Protein AF-A0A7F8QA27-F1 (afdb_monomer_lite)

Organism: Leptonychotes weddellii (NCBI:txid9713)

InterPro domains:
  IPR001156 Transferrin-like domain [PF00405] (1-308)
  IPR001156 Transferrin-like domain [PF00405] (310-499)
  IPR001156 Transferrin-like domain [PR00422] (11-29)
  IPR001156 Transferrin-like domain [PR00422] (29-43)
  IPR001156 Transferrin-like domain [PR00422] (65-77)
  IPR001156 Transferrin-like domain [PR00422] (84-107)
  IPR001156 Transferrin-like domain [PR00422] (120-136)
  IPR001156 Transferrin-like domain [PR00422] (164-185)
  IPR001156 Transferrin-like domain [PR00422] (202-216)
  IPR001156 Transferrin-like domain [PR00422] (218-236)
  IPR001156 Transferrin-like domain [PR00422] (271-289)
  IPR001156 Transferrin-like domain [PR00422] (292-308)
  IPR001156 Transferrin-like domain [PS51408] (1-308)
  IPR001156 Transferrin-like domain [PS51408] (309-499)
  IPR001156 Transferrin-like domain [SM00094] (1-309)
  IPR001156 Transferrin-like domain [SM00094] (310-503)
  IPR018195 Transferrin family, iron binding site [PS00205] (67-76)
  IPR018195 Transferrin family, iron binding site [PS00206] (351-367)
  IPR018195 Transferrin family, iron binding site [PS00207] (201-231)
  IPR018195 Transferrin family, iron binding site [PS00207] (393-423)

Foldseek 3Di:
DPPPPAFDDDDDDDDDPVVVLVCQQVVNDQKAWFFLLVLVVCCDPPRNWFFWKAFWFDDPVDTDQWWFKFKKFFPPDDFFLQRQFQFEAAFQADPDQQRHLLSLLLCLVVLPDPAPPDASLVSVLNRYNAYQHAPDDCVVRVRNQVLWDADDPCRSHQDVSTCLHHQLSSVVSNVVVSGRMGTHTLCNLVVNDVDPVSQQRMWTRALVRDIHRSVCSVVGGSFIGGGIGMIHHLPPSCSVSVVRRQVVCCCQADDPRDPVHHPLDDPPPDAQVRHHVRTRGMDTDDSPAGSDNRGDDSSVSSNCSNVDPPPDVADQAAPDDCPDSNQVLWQFAPVSPPRSHQAVRTCLHDQLNQVLCCLVVSDVDGDHDLVSLVCQEPCNAVDPSRRHHHQVVDWAQAPVRDIHRSVVCVVGDPDDFFDDDDDDDPVCPVVVVVVQVVVCCQADPVHPCPPPHHHPLDDRSRQPVHHVPDRGHDDQVPQPDPCSRGDPVRVVVVVSVCSVPPDPVRVVVVVVVD

pLDDT: mean 86.42, std 12.32, range [32.66, 98.75]

Structure (mmCIF, N/CA/C/O backbone):
data_AF-A0A7F8QA27-F1
#
_entry.id   AF-A0A7F8QA27-F1
#
loop_
_atom_site.group_PDB
_atom_site.id
_atom_site.type_symbol
_atom_site.label_atom_id
_atom_site.label_alt_id
_atom_site.label_comp_id
_atom_site.label_asym_id
_atom_site.label_entity_id
_atom_site.label_seq_id
_atom_site.pdbx_PDB_ins_code
_atom_site.Cartn_x
_atom_site.Cartn_y
_atom_site.Cartn_z
_atom_site.occupancy
_atom_site.B_iso_or_equiv
_atom_site.auth_seq_id
_atom_site.auth_comp_id
_atom_site.auth_asym_id
_atom_site.auth_atom_id
_atom_site.pdbx_PDB_model_num
ATOM 1 N N . MET A 1 1 ? 9.065 39.634 29.790 1.00 43.47 1 MET A N 1
ATOM 2 C CA . MET A 1 1 ? 9.239 38.214 29.409 1.00 43.47 1 MET A CA 1
ATOM 3 C C . MET A 1 1 ? 10.729 37.890 29.413 1.00 43.47 1 MET A C 1
ATOM 5 O O . MET A 1 1 ? 11.454 38.451 28.602 1.00 43.47 1 MET A O 1
ATOM 9 N N . LYS A 1 2 ? 11.221 37.076 30.361 1.00 37.22 2 LYS A N 1
ATOM 10 C CA . LYS A 1 2 ? 12.616 36.594 30.328 1.00 37.22 2 LYS A CA 1
ATOM 11 C C . LYS A 1 2 ? 12.829 35.868 28.994 1.00 37.22 2 LYS A C 1
ATOM 13 O O . LYS A 1 2 ? 12.022 35.000 28.671 1.00 37.22 2 LYS A O 1
ATOM 18 N N . LYS A 1 3 ? 13.870 36.229 28.229 1.00 44.91 3 LYS A N 1
ATOM 19 C CA . LYS A 1 3 ? 14.290 35.482 27.032 1.00 44.91 3 LYS A CA 1
ATOM 20 C C . LYS A 1 3 ? 14.506 34.032 27.455 1.00 44.91 3 LYS A C 1
ATOM 22 O O . LYS A 1 3 ? 15.451 33.722 28.174 1.00 44.91 3 LYS A O 1
ATOM 27 N N . VAL A 1 4 ? 13.583 33.163 27.072 1.00 52.53 4 VAL A N 1
ATOM 28 C CA . VAL A 1 4 ? 13.706 31.729 27.296 1.00 52.53 4 VAL A CA 1
ATOM 29 C C . VAL A 1 4 ? 14.800 31.272 26.332 1.00 52.53 4 VAL A C 1
ATOM 31 O O . VAL A 1 4 ? 14.586 31.308 25.129 1.00 52.53 4 VAL A O 1
ATOM 34 N N . GLY A 1 5 ? 15.997 30.955 26.835 1.00 55.06 5 GLY A N 1
ATOM 35 C CA . GLY A 1 5 ? 17.163 30.581 26.021 1.00 55.06 5 GLY A CA 1
ATOM 36 C C . GLY A 1 5 ? 16.943 29.289 25.227 1.00 55.06 5 GLY A C 1
ATOM 37 O O . GLY A 1 5 ? 17.322 28.205 25.669 1.00 55.06 5 GLY A O 1
ATOM 38 N N . GLY A 1 6 ? 16.304 29.397 24.066 1.00 62.50 6 GLY A N 1
ATOM 39 C CA . GLY A 1 6 ? 16.023 28.300 23.150 1.00 62.50 6 GLY A CA 1
ATOM 40 C C . GLY A 1 6 ? 15.909 28.784 21.701 1.00 62.50 6 GLY A C 1
ATOM 41 O O . GLY A 1 6 ? 15.892 29.996 21.468 1.00 62.50 6 GLY A O 1
ATOM 42 N N . PRO A 1 7 ? 15.855 27.850 20.736 1.00 74.69 7 PRO A N 1
ATOM 43 C CA . PRO A 1 7 ? 15.685 28.174 19.322 1.00 74.69 7 PRO A CA 1
ATOM 44 C C . PRO A 1 7 ? 14.423 29.020 19.093 1.00 74.69 7 PRO A C 1
ATOM 46 O O . PRO A 1 7 ? 13.381 28.757 19.697 1.00 74.69 7 PRO A O 1
ATOM 49 N N . SER A 1 8 ? 14.501 30.049 18.246 1.00 85.31 8 SER A N 1
ATOM 50 C CA . SER A 1 8 ? 13.339 30.876 17.900 1.00 85.31 8 SER A CA 1
ATOM 51 C C . SER A 1 8 ? 12.485 30.204 16.827 1.00 85.31 8 SER A C 1
ATOM 53 O O . SER A 1 8 ? 13.011 29.670 15.854 1.00 85.31 8 SER A O 1
ATOM 55 N N . VAL A 1 9 ? 11.162 30.288 16.973 1.00 91.31 9 VAL A N 1
ATOM 56 C CA . VAL A 1 9 ? 10.191 29.825 15.973 1.00 91.31 9 VAL A CA 1
ATOM 57 C C . VAL A 1 9 ? 9.548 31.024 15.277 1.00 91.31 9 VAL A C 1
ATOM 59 O O . VAL A 1 9 ? 9.282 32.046 15.908 1.00 91.31 9 VAL A O 1
ATOM 62 N N . SER A 1 10 ? 9.304 30.905 13.973 1.00 94.50 10 SER A N 1
ATOM 63 C CA . SER A 1 10 ? 8.535 31.878 13.192 1.00 94.50 10 SER A CA 1
ATOM 64 C C . SER A 1 10 ? 7.441 31.153 12.413 1.00 94.50 10 SER A C 1
ATOM 66 O O . SER A 1 10 ? 7.652 30.035 11.942 1.00 94.50 10 SER A O 1
ATOM 68 N N . CYS A 1 11 ? 6.265 31.767 12.300 1.00 94.50 11 CYS A N 1
ATOM 69 C CA . CYS A 1 11 ? 5.093 31.128 11.707 1.00 94.50 11 CYS A CA 1
ATOM 70 C C . CYS A 1 11 ? 4.885 31.611 10.270 1.00 94.50 11 CYS A C 1
ATOM 72 O O . CYS A 1 11 ? 4.771 32.810 10.023 1.00 94.50 11 CYS A O 1
ATOM 74 N N . THR A 1 12 ? 4.771 30.675 9.328 1.00 94.75 12 THR A N 1
ATOM 75 C CA . THR A 1 12 ? 4.429 30.966 7.929 1.00 94.75 12 THR A CA 1
ATOM 76 C C . THR A 1 12 ? 3.037 30.429 7.624 1.00 94.75 12 THR A C 1
ATOM 78 O O . THR A 1 12 ? 2.815 29.223 7.667 1.00 94.75 12 THR A O 1
ATOM 81 N N . LYS A 1 13 ? 2.088 31.313 7.298 1.00 91.56 13 LYS A N 1
ATOM 82 C CA . LYS A 1 13 ? 0.698 30.922 7.019 1.00 91.56 13 LYS A CA 1
ATOM 83 C C . LYS A 1 13 ? 0.541 30.356 5.604 1.00 91.56 13 LYS A C 1
ATOM 85 O O . LYS A 1 13 ? 1.040 30.936 4.636 1.00 91.56 13 LYS A O 1
ATOM 90 N N . ARG A 1 14 ? -0.198 29.256 5.480 1.00 88.56 14 ARG A N 1
ATOM 91 C CA . ARG A 1 14 ? -0.693 28.667 4.223 1.00 88.56 14 ARG A CA 1
ATOM 92 C C . ARG A 1 14 ? -2.145 28.233 4.405 1.00 88.56 14 ARG A C 1
ATOM 94 O O . ARG A 1 14 ? -2.648 28.259 5.524 1.00 88.56 14 ARG A O 1
ATOM 101 N N . SER A 1 15 ? -2.813 27.891 3.305 1.00 76.38 15 SER A N 1
ATOM 102 C CA . SER A 1 15 ? -4.233 27.500 3.318 1.00 76.38 15 SER A CA 1
ATOM 103 C C . SER A 1 15 ? -4.471 25.988 3.264 1.00 76.38 15 SER A C 1
ATOM 105 O O . SER A 1 15 ? -5.603 25.556 3.436 1.00 76.38 15 SER A O 1
ATOM 107 N N . SER A 1 16 ? -3.422 25.180 3.068 1.00 66.12 16 SER A N 1
ATOM 108 C CA . SER A 1 16 ? -3.507 23.718 3.124 1.00 66.12 16 SER A CA 1
ATOM 109 C C . SER A 1 16 ? -2.169 23.069 3.477 1.00 66.12 16 SER A C 1
ATOM 111 O O . SER A 1 16 ? -1.104 23.678 3.312 1.00 66.12 16 SER A O 1
ATOM 113 N N . CYS A 1 17 ? -2.217 21.805 3.903 1.00 75.25 17 CYS A N 1
ATOM 114 C CA . CYS A 1 17 ? -1.025 20.997 4.154 1.00 75.25 17 CYS A CA 1
ATOM 115 C C . CYS A 1 17 ? -0.169 20.824 2.890 1.00 75.25 17 CYS A C 1
ATOM 117 O O . CYS A 1 17 ? 1.051 20.940 2.968 1.00 75.25 17 CYS A O 1
ATOM 119 N N . GLN A 1 18 ? -0.782 20.667 1.711 1.00 80.12 18 GLN A N 1
ATOM 120 C CA . GLN A 1 18 ? -0.058 20.601 0.436 1.00 80.12 18 GLN A CA 1
ATOM 121 C C . GLN A 1 18 ? 0.716 21.894 0.161 1.00 80.12 18 GLN A C 1
ATOM 123 O O . GLN A 1 18 ? 1.878 21.860 -0.238 1.00 80.12 18 GLN A O 1
ATOM 128 N N . GLN A 1 19 ? 0.124 23.059 0.438 1.00 78.06 19 GLN A N 1
ATOM 129 C CA . GLN A 1 19 ? 0.842 24.328 0.311 1.00 78.06 19 GLN A CA 1
ATOM 130 C C . GLN A 1 19 ? 1.978 24.466 1.334 1.00 78.06 19 GLN A C 1
ATOM 132 O O . GLN A 1 19 ? 2.984 25.111 1.027 1.00 78.06 19 GLN A O 1
ATOM 137 N N . CYS A 1 20 ? 1.852 23.873 2.526 1.00 83.69 20 CYS A N 1
ATOM 138 C CA . CYS A 1 20 ? 2.959 23.769 3.480 1.00 83.69 20 CYS A CA 1
ATOM 139 C C . CYS A 1 20 ? 4.084 22.877 2.938 1.00 83.69 20 CYS A C 1
ATOM 141 O O . CYS A 1 20 ? 5.234 23.309 2.960 1.00 83.69 20 CYS A O 1
ATOM 143 N N . ILE A 1 21 ? 3.767 21.704 2.377 1.00 88.25 21 ILE A N 1
ATOM 144 C CA . ILE A 1 21 ? 4.738 20.809 1.718 1.00 88.25 21 ILE A CA 1
ATOM 145 C C . ILE A 1 21 ? 5.499 21.570 0.622 1.00 88.25 21 ILE A C 1
ATOM 147 O O . ILE A 1 21 ? 6.731 21.614 0.632 1.00 88.25 21 ILE A O 1
ATOM 151 N N . GLN A 1 22 ? 4.780 22.271 -0.263 1.00 90.06 22 GLN A N 1
ATOM 152 C CA . GLN A 1 22 ? 5.397 23.081 -1.319 1.00 90.06 22 GLN A CA 1
ATOM 153 C C . GLN A 1 22 ? 6.238 24.238 -0.763 1.00 90.06 22 GLN A C 1
ATOM 155 O O . GLN A 1 22 ? 7.304 24.548 -1.295 1.00 90.06 22 GLN A O 1
ATOM 160 N N . ALA A 1 23 ? 5.798 24.883 0.322 1.00 93.81 23 ALA A N 1
ATOM 161 C CA . ALA A 1 23 ? 6.566 25.943 0.967 1.00 93.81 23 ALA A CA 1
ATOM 162 C C . ALA A 1 23 ? 7.872 25.416 1.575 1.00 93.81 23 ALA A C 1
ATOM 164 O O . ALA A 1 23 ? 8.899 26.082 1.450 1.00 93.81 23 ALA A O 1
ATOM 165 N N . ILE A 1 24 ? 7.849 24.232 2.191 1.00 97.12 24 ILE A N 1
ATOM 166 C CA . ILE A 1 24 ? 9.043 23.585 2.741 1.00 97.12 24 ILE A CA 1
ATOM 167 C C . ILE A 1 24 ? 9.999 23.220 1.612 1.00 97.12 24 ILE A C 1
ATOM 169 O O . ILE A 1 24 ? 11.169 23.596 1.665 1.00 97.12 24 ILE A O 1
ATOM 173 N N . LYS A 1 25 ? 9.507 22.582 0.548 1.00 94.56 25 LYS A N 1
ATOM 174 C CA . LYS A 1 25 ? 10.305 22.292 -0.647 1.00 94.56 25 LYS A CA 1
ATOM 175 C C . LYS A 1 25 ? 10.963 23.557 -1.217 1.00 94.56 25 LYS A C 1
ATOM 177 O O . LYS A 1 25 ? 12.159 23.565 -1.485 1.00 94.56 25 LYS A O 1
ATOM 182 N N . ALA A 1 26 ? 10.204 24.646 -1.346 1.00 95.31 26 ALA A N 1
ATOM 183 C CA . ALA A 1 26 ? 10.673 25.923 -1.888 1.00 95.31 26 ALA A CA 1
ATOM 184 C C . ALA A 1 26 ? 11.514 26.764 -0.905 1.00 95.31 26 ALA A C 1
ATOM 186 O O . ALA A 1 26 ? 11.759 27.940 -1.171 1.00 95.31 26 ALA A O 1
ATOM 187 N N . ASN A 1 27 ? 11.923 26.198 0.237 1.00 96.00 27 ASN A N 1
ATOM 188 C CA . ASN A 1 27 ? 12.710 26.873 1.274 1.00 96.00 27 ASN A CA 1
ATOM 189 C C . ASN A 1 27 ? 12.040 28.142 1.855 1.00 96.00 27 ASN A C 1
ATOM 191 O O . ASN A 1 27 ? 12.705 29.075 2.297 1.00 96.00 27 ASN A O 1
ATOM 195 N N . LYS A 1 28 ? 10.699 28.183 1.841 1.00 97.00 28 LYS A N 1
ATOM 196 C CA . LYS A 1 28 ? 9.851 29.257 2.399 1.00 97.00 28 LYS A CA 1
ATOM 197 C C . LYS A 1 28 ? 9.257 28.911 3.771 1.00 97.00 28 LYS A C 1
ATOM 199 O O . LYS A 1 28 ? 8.588 29.746 4.367 1.00 97.00 28 LYS A O 1
ATOM 204 N N . ALA A 1 29 ? 9.436 27.676 4.226 1.00 97.19 29 ALA A N 1
ATOM 205 C CA . ALA A 1 29 ? 9.087 27.163 5.548 1.00 97.19 29 ALA A CA 1
ATOM 206 C C . ALA A 1 29 ? 10.066 26.029 5.894 1.00 97.19 29 ALA A C 1
ATOM 208 O O . ALA A 1 29 ? 10.750 25.537 4.999 1.00 97.19 29 ALA A O 1
ATOM 209 N N . ASP A 1 30 ? 10.155 25.608 7.155 1.00 97.44 30 ASP A N 1
ATOM 210 C CA . ASP A 1 30 ? 11.132 24.588 7.574 1.00 97.44 30 ASP A CA 1
ATOM 211 C C . ASP A 1 30 ? 10.499 23.233 7.908 1.00 97.44 30 ASP A C 1
ATOM 213 O O . ASP A 1 30 ? 11.064 22.203 7.546 1.00 97.44 30 ASP A O 1
ATOM 217 N N . ALA A 1 31 ? 9.328 23.226 8.548 1.00 97.56 31 ALA A N 1
ATOM 218 C CA . ALA A 1 31 ? 8.676 22.005 9.002 1.00 97.56 31 ALA A CA 1
ATOM 219 C C . ALA A 1 31 ? 7.151 22.138 9.062 1.00 97.56 31 ALA A C 1
ATOM 221 O O . ALA A 1 31 ? 6.623 23.243 9.209 1.00 97.56 31 ALA A O 1
ATOM 222 N N . VAL A 1 32 ? 6.454 21.005 8.972 1.00 96.50 32 VAL A N 1
ATOM 223 C CA . VAL A 1 32 ? 5.007 20.882 9.205 1.00 96.50 32 VAL A CA 1
ATOM 224 C C . VAL A 1 32 ? 4.690 19.473 9.705 1.00 96.50 32 VAL A C 1
ATOM 226 O O . VAL A 1 32 ? 5.343 18.518 9.287 1.00 96.50 32 VAL A O 1
ATOM 229 N N . THR A 1 33 ? 3.712 19.341 10.599 1.00 93.81 33 THR A N 1
ATOM 230 C CA . THR A 1 33 ? 3.183 18.043 11.041 1.00 93.81 33 THR A CA 1
ATOM 231 C C . THR A 1 33 ? 2.159 17.538 10.032 1.00 93.81 33 THR A C 1
ATOM 233 O O . THR A 1 33 ? 1.248 18.277 9.664 1.00 93.81 33 THR A O 1
ATOM 236 N N . LEU A 1 34 ? 2.304 16.294 9.582 1.00 85.56 34 LEU A N 1
ATOM 237 C CA . LEU A 1 34 ? 1.450 15.658 8.581 1.00 85.56 34 LEU A CA 1
ATOM 238 C C . LEU A 1 34 ? 0.927 14.311 9.086 1.00 85.56 34 LEU A C 1
ATOM 240 O O . LEU A 1 34 ? 1.606 13.614 9.844 1.00 85.56 34 LEU A O 1
ATOM 244 N N . ASP A 1 35 ? -0.268 13.942 8.632 1.00 82.00 35 ASP A N 1
ATOM 245 C CA . ASP A 1 35 ? -0.779 12.576 8.745 1.00 82.00 35 ASP A CA 1
ATOM 246 C C . ASP A 1 35 ? -0.072 11.628 7.758 1.00 82.00 35 ASP A C 1
ATOM 248 O O . ASP A 1 35 ? 0.703 12.057 6.903 1.00 82.00 35 ASP A O 1
ATOM 252 N N . GLY A 1 36 ? -0.318 10.319 7.877 1.00 79.50 36 GLY A N 1
ATOM 253 C CA . GLY A 1 36 ? 0.373 9.316 7.062 1.00 79.50 36 GLY A CA 1
ATOM 254 C C . GLY A 1 36 ? 0.185 9.502 5.550 1.00 79.50 36 GLY A C 1
ATOM 255 O O . GLY A 1 36 ? 1.123 9.300 4.778 1.00 79.50 36 GLY A O 1
ATOM 256 N N . ASP A 1 37 ? -0.995 9.938 5.114 1.00 75.75 37 ASP A N 1
ATOM 257 C CA . ASP A 1 37 ? -1.316 10.109 3.693 1.00 75.75 37 ASP A CA 1
ATOM 258 C C . ASP A 1 37 ? -0.532 11.282 3.092 1.00 75.75 37 ASP A C 1
ATOM 260 O O . ASP A 1 37 ? -0.028 11.197 1.968 1.00 75.75 37 ASP A O 1
ATOM 264 N N . LEU A 1 38 ? -0.395 12.369 3.853 1.00 79.75 38 LEU A N 1
ATOM 265 C CA . LEU A 1 38 ? 0.376 13.542 3.461 1.00 79.75 38 LEU A CA 1
ATOM 266 C C . LEU A 1 38 ? 1.882 13.342 3.659 1.00 79.75 38 LEU A C 1
ATOM 268 O O . LEU A 1 38 ? 2.659 13.921 2.905 1.00 79.75 38 LEU A O 1
ATOM 272 N N . VAL A 1 39 ? 2.320 12.507 4.609 1.00 87.69 39 VAL A N 1
ATOM 273 C CA . VAL A 1 39 ? 3.727 12.069 4.708 1.00 87.69 39 VAL A CA 1
ATOM 274 C C . VAL A 1 39 ? 4.135 11.296 3.452 1.00 87.69 39 VAL A C 1
ATOM 276 O O . VAL A 1 39 ? 5.248 11.496 2.957 1.00 87.69 39 VAL A O 1
ATOM 279 N N . PHE A 1 40 ? 3.235 10.467 2.907 1.00 84.94 40 PHE A N 1
ATOM 280 C CA . PHE A 1 40 ? 3.457 9.785 1.632 1.00 84.94 40 PHE A CA 1
ATOM 281 C C . PHE A 1 40 ? 3.645 10.811 0.510 1.00 84.94 40 PHE A C 1
ATOM 283 O O . PHE A 1 40 ? 4.701 10.854 -0.111 1.00 84.94 40 PHE A O 1
ATOM 290 N N . GLU A 1 41 ? 2.674 11.711 0.311 1.00 80.00 41 GLU A N 1
ATOM 291 C CA . GLU A 1 41 ? 2.736 12.759 -0.725 1.00 80.00 41 GLU A CA 1
ATOM 292 C C . GLU A 1 41 ? 3.971 13.670 -0.587 1.00 80.00 41 GLU A C 1
ATOM 294 O O . GLU A 1 41 ? 4.600 14.053 -1.577 1.00 80.00 41 GLU A O 1
ATOM 299 N N . ALA A 1 42 ? 4.346 14.010 0.646 1.00 87.56 42 ALA A N 1
ATOM 300 C CA . ALA A 1 42 ? 5.519 14.819 0.945 1.00 87.56 42 ALA A CA 1
ATOM 301 C C . ALA A 1 42 ? 6.836 14.105 0.599 1.00 87.56 42 ALA A C 1
ATOM 303 O O . ALA A 1 42 ? 7.805 14.775 0.239 1.00 87.56 42 ALA A O 1
ATOM 304 N N . GLY A 1 43 ? 6.875 12.775 0.708 1.00 88.06 43 GLY A N 1
ATOM 305 C CA . GLY A 1 43 ? 8.037 11.954 0.362 1.00 88.06 43 GLY A CA 1
ATOM 306 C C . GLY A 1 43 ? 8.231 11.763 -1.138 1.00 88.06 43 GLY A C 1
ATOM 307 O O . GLY A 1 43 ? 9.370 11.708 -1.600 1.00 88.06 43 GLY A O 1
ATOM 308 N N . GLN A 1 44 ? 7.134 11.724 -1.899 1.00 81.25 44 GLN A N 1
ATOM 309 C CA . GLN A 1 44 ? 7.173 11.510 -3.344 1.00 81.25 44 GLN A CA 1
ATOM 310 C C . GLN A 1 44 ? 7.878 12.645 -4.093 1.00 81.25 44 GLN A C 1
ATOM 312 O O . GLN A 1 44 ? 7.951 13.798 -3.647 1.00 81.25 44 GLN A O 1
ATOM 317 N N . ASP A 1 45 ? 8.355 12.330 -5.296 1.00 77.00 45 ASP A N 1
ATOM 318 C CA . ASP A 1 45 ? 8.774 13.347 -6.248 1.00 77.00 45 ASP A CA 1
ATOM 319 C C . ASP A 1 45 ? 7.596 14.259 -6.641 1.00 77.00 45 ASP A C 1
ATOM 321 O O . ASP A 1 45 ? 6.476 13.783 -6.823 1.00 77.00 45 ASP A O 1
ATOM 325 N N . PRO A 1 46 ? 7.813 15.580 -6.777 1.00 81.94 46 PRO A N 1
ATOM 326 C CA . PRO A 1 46 ? 9.093 16.285 -6.700 1.00 81.94 46 PRO A CA 1
ATOM 327 C C . PRO A 1 46 ? 9.386 16.891 -5.308 1.00 81.94 46 PRO A C 1
ATOM 329 O O . PRO A 1 46 ? 10.134 17.865 -5.223 1.00 81.94 46 PRO A O 1
ATOM 332 N N . ASN A 1 47 ? 8.723 16.442 -4.238 1.00 87.50 47 ASN A N 1
ATOM 333 C CA . ASN A 1 47 ? 8.811 17.042 -2.901 1.00 87.50 47 ASN A CA 1
ATOM 334 C C . ASN A 1 47 ? 10.029 16.552 -2.111 1.00 87.50 47 ASN A C 1
ATOM 336 O O . ASN A 1 47 ? 10.728 17.383 -1.525 1.00 87.50 47 ASN A O 1
ATOM 340 N N . LYS A 1 48 ? 10.286 15.235 -2.116 1.00 88.38 48 LYS A N 1
ATOM 341 C CA . LYS A 1 48 ? 11.398 14.566 -1.408 1.00 88.38 48 LYS A CA 1
ATOM 342 C C . LYS A 1 48 ? 11.631 15.080 0.022 1.00 88.38 48 LYS A C 1
ATOM 344 O O . LYS A 1 48 ? 12.776 15.287 0.447 1.00 88.38 48 LYS A O 1
ATOM 349 N N . LEU A 1 49 ? 10.556 15.333 0.768 1.00 94.56 49 LEU A N 1
ATOM 350 C CA . LEU A 1 49 ? 10.629 15.627 2.199 1.00 94.56 49 LEU A CA 1
ATOM 351 C C . LEU A 1 49 ? 10.785 14.320 2.986 1.00 94.56 49 LEU A C 1
ATOM 353 O O . LEU A 1 49 ? 10.409 13.254 2.509 1.00 94.56 49 LEU A O 1
ATOM 357 N N . ARG A 1 50 ? 11.323 14.405 4.202 1.00 92.69 50 ARG A N 1
ATOM 358 C CA . ARG A 1 50 ? 11.505 13.260 5.099 1.00 92.69 50 ARG A CA 1
ATOM 359 C C . ARG A 1 50 ? 10.781 13.492 6.421 1.00 92.69 50 ARG A C 1
ATOM 361 O O . ARG A 1 50 ? 10.856 14.610 6.943 1.00 92.69 50 ARG A O 1
ATOM 368 N N . PRO A 1 51 ? 10.134 12.474 7.011 1.00 94.50 51 PRO A N 1
ATOM 369 C CA . PRO A 1 51 ? 9.716 12.537 8.403 1.00 94.50 51 PRO A CA 1
ATOM 370 C C . PRO A 1 51 ? 10.948 12.541 9.323 1.00 94.50 51 PRO A C 1
ATOM 372 O O . PRO A 1 51 ? 11.854 11.718 9.194 1.00 94.50 51 PRO A O 1
ATOM 375 N N . ILE A 1 52 ? 10.993 13.494 10.254 1.00 96.00 52 ILE A N 1
ATOM 376 C CA . ILE A 1 52 ? 12.137 13.704 11.161 1.00 96.00 52 ILE A CA 1
ATOM 377 C C . ILE A 1 52 ? 11.763 13.555 12.638 1.00 96.00 52 ILE A C 1
ATOM 379 O O . ILE A 1 52 ? 12.613 13.224 13.466 1.00 96.00 52 ILE A O 1
ATOM 383 N N . VAL A 1 53 ? 10.489 13.757 12.980 1.00 96.62 53 VAL A N 1
ATOM 384 C CA . VAL A 1 53 ? 9.972 13.620 14.345 1.00 96.62 53 VAL A CA 1
ATOM 385 C C . VAL A 1 53 ? 8.575 13.015 14.291 1.00 96.62 53 VAL A C 1
ATOM 387 O O . VAL A 1 53 ? 7.728 13.520 13.567 1.00 96.62 53 VAL A O 1
ATOM 390 N N . ALA A 1 54 ? 8.324 11.952 15.049 1.00 94.19 54 ALA A N 1
ATOM 391 C CA . ALA A 1 54 ? 7.006 11.342 15.196 1.00 94.19 54 ALA A CA 1
ATOM 392 C C . ALA A 1 54 ? 6.314 11.857 16.462 1.00 94.19 54 ALA A C 1
ATOM 394 O O . ALA A 1 54 ? 6.956 12.004 17.506 1.00 94.19 54 ALA A O 1
ATOM 395 N N . GLU A 1 55 ? 5.003 12.067 16.399 1.00 90.38 55 GLU A N 1
ATOM 396 C CA . GLU A 1 55 ? 4.188 12.222 17.602 1.00 90.38 55 GLU A CA 1
ATOM 397 C C . GLU A 1 55 ? 4.145 10.908 18.400 1.00 90.38 55 GLU A C 1
ATOM 399 O O . GLU A 1 55 ? 4.184 9.803 17.853 1.00 90.38 55 GLU A O 1
ATOM 404 N N . VAL A 1 56 ? 4.075 11.030 19.724 1.00 89.75 56 VAL A N 1
ATOM 405 C CA . VAL A 1 56 ? 3.948 9.902 20.649 1.00 89.75 56 VAL A CA 1
ATOM 406 C C . VAL A 1 56 ? 2.553 9.916 21.256 1.00 89.75 56 VAL A C 1
ATOM 408 O O . VAL A 1 56 ? 2.133 10.917 21.833 1.00 89.75 56 VAL A O 1
ATOM 411 N N . TYR A 1 57 ? 1.857 8.785 21.190 1.00 82.38 57 TYR A N 1
ATOM 412 C CA . TYR A 1 57 ? 0.529 8.594 21.776 1.00 82.38 57 TYR A CA 1
ATOM 413 C C . TYR A 1 57 ? 0.527 7.496 22.846 1.00 82.38 57 TYR A C 1
ATOM 415 O O . TYR A 1 57 ? 1.537 6.832 23.095 1.00 82.38 57 TYR A O 1
ATOM 423 N N . GLY A 1 58 ? -0.647 7.274 23.443 1.00 77.56 58 GLY A N 1
ATOM 424 C CA . GLY A 1 58 ? -0.899 6.226 24.428 1.00 77.56 58 GLY A CA 1
ATOM 425 C C . GLY A 1 58 ? -0.950 6.785 25.844 1.00 77.56 58 GLY A C 1
ATOM 426 O O . GLY A 1 58 ? -1.599 7.799 26.093 1.00 77.56 58 GLY A O 1
ATOM 427 N N . THR A 1 59 ? -0.266 6.119 26.770 1.00 74.81 59 THR A N 1
ATOM 428 C CA . THR A 1 59 ? -0.069 6.579 28.154 1.00 74.81 59 THR A CA 1
ATOM 429 C C . THR A 1 59 ? 1.422 6.781 28.423 1.00 74.81 59 THR A C 1
ATOM 431 O O . THR A 1 59 ? 2.255 6.321 27.642 1.00 74.81 59 THR A O 1
ATOM 434 N N . GLN A 1 60 ? 1.786 7.440 29.529 1.00 74.06 60 GLN A N 1
ATOM 435 C CA . GLN A 1 60 ? 3.200 7.609 29.900 1.00 74.06 60 GLN A CA 1
ATOM 436 C C . GLN A 1 60 ? 3.941 6.266 30.039 1.00 74.06 60 GLN A C 1
ATOM 438 O O . GLN A 1 60 ? 5.115 6.181 29.705 1.00 74.06 60 GLN A O 1
ATOM 443 N N . GLU A 1 61 ? 3.243 5.211 30.460 1.00 73.12 61 GLU A N 1
ATOM 444 C CA . GLU A 1 61 ? 3.795 3.862 30.648 1.00 73.12 61 GLU A CA 1
ATOM 445 C C . GLU A 1 61 ? 3.888 3.057 29.342 1.00 73.12 61 GLU A C 1
ATOM 447 O O . GLU A 1 61 ? 4.712 2.153 29.215 1.00 73.12 61 GLU A O 1
ATOM 452 N N . LYS A 1 62 ? 3.021 3.352 28.364 1.00 75.38 62 LYS A N 1
ATOM 453 C CA . LYS A 1 62 ? 2.913 2.626 27.088 1.00 75.38 62 LYS A CA 1
ATOM 454 C C . LYS A 1 62 ? 2.910 3.602 25.919 1.00 75.38 62 LYS A C 1
ATOM 456 O O . LYS A 1 62 ? 1.957 3.657 25.140 1.00 75.38 62 LYS A O 1
ATOM 461 N N . GLN A 1 63 ? 3.994 4.360 25.810 1.00 80.50 63 GLN A N 1
ATOM 462 C CA . GLN A 1 63 ? 4.229 5.281 24.706 1.00 80.50 63 GLN A CA 1
ATOM 463 C C . GLN A 1 63 ? 4.376 4.529 23.382 1.00 80.50 63 GLN A C 1
ATOM 465 O O . GLN A 1 63 ? 5.071 3.512 23.299 1.00 80.50 63 GLN A O 1
ATOM 470 N N . ARG A 1 64 ? 3.717 5.021 22.331 1.00 83.50 64 ARG A N 1
ATOM 471 C CA . ARG A 1 64 ? 3.788 4.431 20.991 1.00 83.50 64 ARG A CA 1
ATOM 472 C C . ARG A 1 64 ? 3.792 5.511 19.915 1.00 83.50 64 ARG A C 1
ATOM 474 O O . ARG A 1 64 ? 3.049 6.479 20.003 1.00 83.50 64 ARG A O 1
ATOM 481 N N . ILE A 1 65 ? 4.579 5.280 18.868 1.00 83.88 65 ILE A N 1
ATOM 482 C CA . ILE A 1 65 ? 4.621 6.095 17.636 1.00 83.88 65 ILE A CA 1
ATOM 483 C C . ILE A 1 65 ? 3.836 5.452 16.481 1.00 83.88 65 ILE A C 1
ATOM 485 O O . ILE A 1 65 ? 4.061 5.755 15.314 1.00 83.88 65 ILE A O 1
ATOM 489 N N . HIS A 1 66 ? 3.008 4.456 16.793 1.00 84.94 66 HIS A N 1
ATOM 490 C CA . HIS A 1 66 ? 2.175 3.727 15.843 1.00 84.94 66 HIS A CA 1
ATOM 491 C C . HIS A 1 66 ? 1.085 2.953 16.589 1.00 84.94 66 HIS A C 1
ATOM 493 O O . HIS A 1 66 ? 1.207 2.672 17.785 1.00 84.94 66 HIS A O 1
ATOM 499 N N . TYR A 1 67 ? 0.060 2.544 15.857 1.00 83.19 67 TYR A N 1
ATOM 500 C CA . TYR A 1 67 ? -0.943 1.576 16.293 1.00 83.19 67 TYR A CA 1
ATOM 501 C C . TYR A 1 67 ? -1.256 0.616 15.141 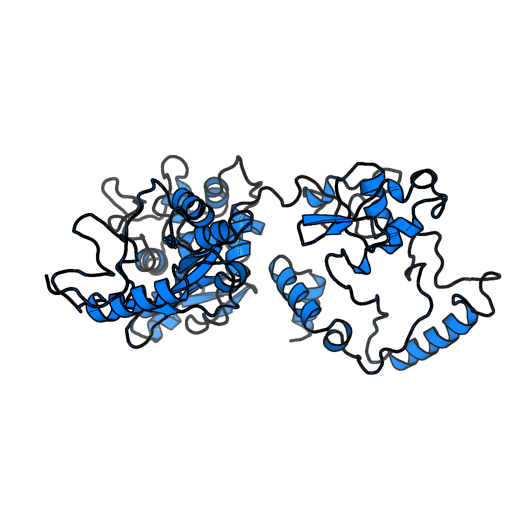1.00 83.19 67 TYR A C 1
ATOM 503 O O . TYR A 1 67 ? -0.752 0.786 14.032 1.00 83.19 67 TYR A O 1
ATOM 511 N N . TYR A 1 68 ? -2.040 -0.425 15.393 1.00 86.88 68 TYR A N 1
ATOM 512 C CA . TYR A 1 68 ? -2.399 -1.403 14.368 1.00 86.88 68 TYR A CA 1
ATOM 513 C C . TYR A 1 68 ? -3.874 -1.259 14.009 1.00 86.88 68 TYR A C 1
ATOM 515 O O . TYR A 1 68 ? -4.725 -1.256 14.896 1.00 86.88 68 TYR A O 1
ATOM 523 N N . ALA A 1 69 ? -4.180 -1.156 12.715 1.00 91.19 69 ALA A N 1
ATOM 524 C CA . ALA A 1 69 ? -5.536 -1.333 12.211 1.00 91.19 69 ALA A CA 1
ATOM 525 C C . ALA A 1 69 ? -5.891 -2.817 12.232 1.00 91.19 69 ALA A C 1
ATOM 527 O O . ALA A 1 69 ? -5.160 -3.643 11.681 1.00 91.19 69 ALA A O 1
ATOM 528 N N . VAL A 1 70 ? -7.022 -3.153 12.837 1.00 96.50 70 VAL A N 1
ATOM 529 C CA . VAL A 1 70 ? -7.497 -4.529 12.974 1.00 96.50 70 VAL A CA 1
ATOM 530 C C . VAL A 1 70 ? -8.959 -4.640 12.551 1.00 96.50 70 VAL A C 1
ATOM 532 O O . VAL A 1 70 ? -9.741 -3.703 12.717 1.00 96.50 70 VAL A O 1
ATOM 535 N N . ALA A 1 71 ? -9.327 -5.806 12.023 1.00 98.31 71 ALA A N 1
ATOM 536 C CA . ALA A 1 71 ? -10.710 -6.199 11.786 1.00 98.31 71 ALA A CA 1
ATOM 537 C C . ALA A 1 71 ? -11.141 -7.164 12.891 1.00 98.31 71 ALA A C 1
ATOM 539 O O . ALA A 1 71 ? -10.494 -8.192 13.094 1.00 98.31 71 ALA A O 1
ATOM 540 N N . ILE A 1 72 ? -12.210 -6.831 13.606 1.00 98.38 72 ILE A N 1
ATOM 541 C CA . ILE A 1 72 ? -12.684 -7.572 14.776 1.00 98.38 72 ILE A CA 1
ATOM 542 C C . ILE A 1 72 ? -14.045 -8.178 14.472 1.00 98.38 72 ILE A C 1
ATOM 544 O O . ILE A 1 72 ? -14.930 -7.480 13.988 1.00 98.38 72 ILE A O 1
ATOM 548 N N . ALA A 1 73 ? -14.225 -9.450 14.807 1.00 98.19 73 ALA A N 1
ATOM 549 C CA . ALA A 1 73 ? -15.503 -10.147 14.735 1.00 98.19 73 ALA A CA 1
ATOM 550 C C . ALA A 1 73 ? -15.812 -10.835 16.072 1.00 98.19 73 ALA A C 1
ATOM 552 O O . ALA A 1 73 ? -14.921 -11.098 16.883 1.00 98.19 73 ALA A O 1
ATOM 553 N N . LYS A 1 74 ? -17.088 -11.144 16.317 1.00 97.62 74 LYS A N 1
ATOM 554 C CA . LYS A 1 74 ? -17.489 -11.991 17.451 1.00 97.62 74 LYS A CA 1
ATOM 555 C C . LYS A 1 74 ? -17.118 -13.452 17.183 1.00 97.62 74 LYS A C 1
ATOM 557 O O . LYS A 1 74 ? -17.255 -13.932 16.052 1.00 97.62 74 LYS A O 1
ATOM 562 N N . LYS A 1 75 ? -16.719 -14.183 18.227 1.00 94.94 75 LYS A N 1
ATOM 563 C CA . LYS A 1 75 ? -16.594 -15.646 18.168 1.00 94.94 75 LYS A CA 1
ATOM 564 C C . LYS A 1 75 ? -17.928 -16.286 17.793 1.00 94.94 75 LYS A C 1
ATOM 566 O O . LYS A 1 75 ? -18.986 -15.805 18.191 1.00 94.94 75 LYS A O 1
ATOM 571 N N . GLY A 1 76 ? -17.863 -17.370 17.026 1.00 90.06 76 GLY A N 1
ATOM 572 C CA . GLY A 1 76 ? -19.039 -18.088 16.522 1.00 90.06 76 GLY A CA 1
ATOM 573 C C . GLY A 1 76 ? -19.569 -17.581 15.178 1.00 90.06 76 GLY A C 1
ATOM 574 O O . GLY A 1 76 ? -20.446 -18.213 14.599 1.00 90.06 76 GLY A O 1
ATOM 575 N N . THR A 1 77 ? -19.028 -16.479 14.648 1.00 93.69 77 THR A N 1
ATOM 576 C CA . THR A 1 77 ? -19.217 -16.118 13.235 1.00 93.69 77 THR A CA 1
ATOM 577 C C . THR A 1 77 ? -18.275 -16.943 12.347 1.00 93.69 77 THR A C 1
ATOM 579 O O . THR A 1 77 ? -17.133 -17.183 12.729 1.00 93.69 77 THR A O 1
ATOM 582 N N . ASN A 1 78 ? -18.734 -17.356 11.159 1.00 88.62 78 ASN A N 1
ATOM 583 C CA . ASN A 1 78 ? -18.028 -18.316 10.291 1.00 88.62 78 ASN A CA 1
ATOM 584 C C . ASN A 1 78 ? -17.498 -17.695 8.982 1.00 88.62 78 ASN A C 1
ATOM 586 O O . ASN A 1 78 ? -17.548 -18.333 7.935 1.00 88.62 78 ASN A O 1
ATOM 590 N N . PHE A 1 79 ? -17.025 -16.448 9.024 1.00 94.88 79 PHE A N 1
ATOM 591 C CA . PHE A 1 79 ? -16.447 -15.767 7.858 1.00 94.88 79 PHE A CA 1
ATOM 592 C C . PHE A 1 79 ? -15.022 -15.285 8.128 1.00 94.88 79 PHE A C 1
ATOM 594 O O . PHE A 1 79 ? -14.703 -14.832 9.232 1.00 94.88 79 PHE A O 1
ATOM 601 N N . GLN A 1 80 ? -14.181 -15.339 7.100 1.00 93.31 80 GLN A N 1
ATOM 602 C CA . GLN A 1 80 ? -12.821 -14.804 7.110 1.00 93.31 80 GLN A CA 1
ATOM 603 C C . GLN A 1 80 ? -12.757 -13.448 6.390 1.00 93.31 80 GLN A C 1
ATOM 605 O O . GLN A 1 80 ? -13.767 -12.939 5.903 1.00 93.31 80 GLN A O 1
ATOM 610 N N . LEU A 1 81 ? -11.571 -12.834 6.339 1.00 87.81 81 LEU A N 1
ATOM 611 C CA . LEU A 1 81 ? -11.394 -11.489 5.780 1.00 87.81 81 LEU A CA 1
ATOM 612 C C . LEU A 1 81 ? -11.807 -11.397 4.296 1.00 87.81 81 LEU A C 1
ATOM 614 O O . LEU A 1 81 ? -12.416 -10.412 3.889 1.00 87.81 81 LEU A O 1
ATOM 618 N N . ASN A 1 82 ? -11.540 -12.437 3.503 1.00 86.88 82 ASN A N 1
ATOM 619 C CA . ASN A 1 82 ? -11.943 -12.530 2.095 1.00 86.88 82 ASN A CA 1
ATOM 620 C C . ASN A 1 82 ? -13.439 -12.842 1.870 1.00 86.88 82 ASN A C 1
ATOM 622 O O . ASN A 1 82 ? -13.890 -12.871 0.730 1.00 86.88 82 ASN A O 1
ATOM 626 N N . GLN A 1 83 ? -14.214 -13.087 2.930 1.00 91.06 83 GLN A N 1
ATOM 627 C CA . GLN A 1 83 ? -15.635 -13.467 2.871 1.00 91.06 83 GLN A CA 1
ATOM 628 C C . GLN A 1 83 ? -16.556 -12.356 3.395 1.00 91.06 83 GLN A C 1
ATOM 630 O O . GLN A 1 83 ? -17.675 -12.618 3.827 1.00 91.06 83 GLN A O 1
ATOM 635 N N . LEU A 1 84 ? -16.088 -11.106 3.384 1.00 95.31 84 LEU A N 1
ATOM 636 C CA . LEU A 1 84 ? -16.833 -9.968 3.928 1.00 95.31 84 LEU A CA 1
ATOM 637 C C . LEU A 1 84 ? -17.926 -9.412 3.002 1.00 95.31 84 LEU A C 1
ATOM 639 O O . LEU A 1 84 ? -18.663 -8.511 3.405 1.00 95.31 84 LEU A O 1
ATOM 643 N N . GLN A 1 85 ? -18.074 -9.948 1.790 1.00 95.69 85 GLN A N 1
ATOM 644 C CA . GLN A 1 85 ? -19.143 -9.535 0.886 1.00 95.69 85 GLN A CA 1
ATOM 645 C C . GLN A 1 85 ? -20.514 -9.881 1.485 1.00 95.69 85 GLN A C 1
ATOM 647 O O . GLN A 1 85 ? -20.761 -11.008 1.908 1.00 95.69 85 GLN A O 1
ATOM 652 N N . GLY A 1 86 ? -21.415 -8.902 1.531 1.00 96.62 86 GLY A N 1
ATOM 653 C CA . GLY A 1 86 ? -22.746 -9.038 2.126 1.00 96.62 86 GLY A CA 1
ATOM 654 C C . GLY A 1 86 ? -22.768 -9.043 3.659 1.00 96.62 86 GLY A C 1
ATOM 655 O O . GLY A 1 86 ? -23.848 -9.096 4.248 1.00 96.62 86 GLY A O 1
ATOM 656 N N . VAL A 1 87 ? -21.620 -8.935 4.330 1.00 97.94 87 VAL A N 1
ATOM 657 C CA . VAL A 1 87 ? -21.537 -8.839 5.796 1.00 97.94 87 VAL A CA 1
ATOM 658 C C . VAL A 1 87 ? -21.917 -7.424 6.255 1.00 97.94 87 VAL A C 1
ATOM 660 O O . VAL A 1 87 ? -21.820 -6.469 5.482 1.00 97.94 87 VAL A O 1
ATOM 663 N N . ARG A 1 88 ? -22.388 -7.263 7.499 1.00 98.56 88 ARG A N 1
ATOM 664 C CA . ARG A 1 88 ? -22.670 -5.943 8.084 1.00 98.56 88 ARG A CA 1
ATOM 665 C C . ARG A 1 88 ? -21.418 -5.372 8.745 1.00 98.56 88 ARG A C 1
ATOM 667 O O . ARG A 1 88 ? -20.791 -6.063 9.549 1.00 98.56 88 ARG A O 1
ATOM 674 N N . SER A 1 89 ? -21.061 -4.122 8.464 1.00 98.62 89 SER A N 1
ATOM 675 C CA . SER A 1 89 ? -19.775 -3.557 8.905 1.00 98.62 89 SER A CA 1
ATOM 676 C C . SER A 1 89 ? -19.890 -2.280 9.746 1.00 98.62 89 SER A C 1
ATOM 678 O O . SER A 1 89 ? -20.745 -1.423 9.528 1.00 98.62 89 SER A O 1
ATOM 680 N N . CYS A 1 90 ? -18.985 -2.131 10.712 1.00 98.75 90 CYS A N 1
ATOM 681 C CA . CYS A 1 90 ? -18.867 -0.966 11.585 1.00 98.75 90 CYS A CA 1
ATOM 682 C C . CYS A 1 90 ? -17.515 -0.274 11.356 1.00 98.75 90 CYS A C 1
ATOM 684 O O . CYS A 1 90 ? -16.457 -0.894 11.498 1.00 98.75 90 CYS A O 1
ATOM 686 N N . HIS A 1 91 ? -17.544 1.015 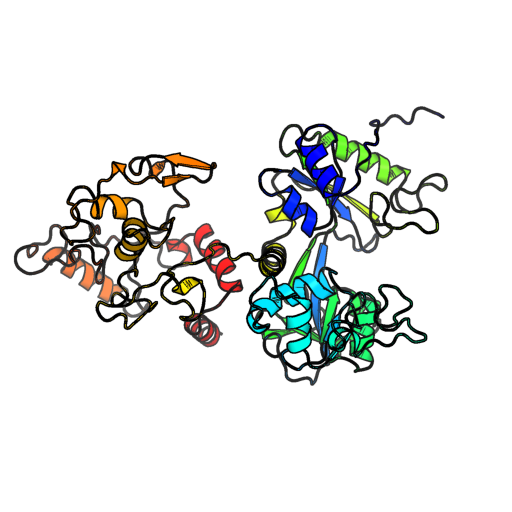11.027 1.00 98.38 91 HIS A N 1
ATOM 687 C CA . HIS A 1 91 ? -16.365 1.804 10.675 1.00 98.38 91 HIS A CA 1
ATOM 688 C C . HIS A 1 91 ? -16.242 3.016 11.596 1.00 98.38 91 HIS A C 1
ATOM 690 O O . HIS A 1 91 ? -17.241 3.598 12.009 1.00 98.38 91 HIS A O 1
ATOM 696 N N . THR A 1 92 ? -15.015 3.444 11.896 1.00 87.62 92 THR A N 1
ATOM 697 C CA . THR A 1 92 ? -14.802 4.609 12.776 1.00 87.62 92 THR A CA 1
ATOM 698 C C . THR A 1 92 ? -15.264 5.927 12.153 1.00 87.62 92 THR A C 1
ATOM 700 O O . THR A 1 92 ? -15.564 6.871 12.879 1.00 87.62 92 THR A O 1
ATOM 703 N N . GLY A 1 93 ? -15.276 6.002 10.822 1.00 84.50 93 GLY A N 1
ATOM 704 C CA . GLY A 1 93 ? -15.669 7.166 10.032 1.00 84.50 93 GLY A CA 1
ATOM 705 C C . GLY A 1 93 ? -15.028 7.143 8.645 1.00 84.50 93 GLY A C 1
ATOM 706 O O . GLY A 1 93 ? -13.977 6.522 8.465 1.00 84.50 93 GLY A O 1
ATOM 707 N N . LEU A 1 94 ? -15.656 7.811 7.679 1.00 86.00 94 LEU A N 1
ATOM 708 C CA . LEU A 1 94 ? -15.144 7.972 6.320 1.00 86.00 94 LEU A CA 1
ATOM 709 C C . LEU A 1 94 ? -13.760 8.636 6.355 1.00 86.00 94 LEU A C 1
ATOM 711 O O . LEU A 1 94 ? -13.527 9.550 7.146 1.00 86.00 94 LEU A O 1
ATOM 715 N N . HIS A 1 95 ? -12.844 8.158 5.514 1.00 77.38 95 HIS A N 1
ATOM 716 C CA . HIS A 1 95 ? -11.449 8.618 5.413 1.00 77.38 95 HIS A CA 1
ATOM 717 C C . HIS A 1 95 ? -10.570 8.421 6.660 1.00 77.38 95 HIS A C 1
ATOM 719 O O . HIS A 1 95 ? -9.416 8.843 6.678 1.00 77.38 95 HIS A O 1
ATOM 725 N N . MET A 1 96 ? -11.066 7.753 7.706 1.00 78.88 96 MET A N 1
ATOM 726 C CA . MET A 1 96 ? -10.251 7.447 8.882 1.00 78.88 96 MET A CA 1
ATOM 727 C C . MET A 1 96 ? -9.288 6.287 8.578 1.00 78.88 96 MET A C 1
ATOM 729 O O . MET A 1 96 ? -9.736 5.272 8.039 1.00 78.88 96 MET A O 1
ATOM 733 N N . PRO A 1 97 ? -8.003 6.344 8.983 1.00 84.12 97 PRO A N 1
ATOM 734 C CA . PRO A 1 97 ? -7.014 5.328 8.615 1.00 84.12 97 PRO A CA 1
ATOM 735 C C . PRO A 1 97 ? -7.420 3.887 8.962 1.00 84.12 97 PRO A C 1
ATOM 737 O O . PRO A 1 97 ? -7.547 3.048 8.074 1.00 84.12 97 PRO A O 1
ATOM 740 N N . ALA A 1 98 ? -7.688 3.586 10.237 1.00 87.12 98 ALA A N 1
ATOM 741 C CA . ALA A 1 98 ? -8.057 2.227 10.651 1.00 87.12 98 ALA A CA 1
ATOM 742 C C . ALA A 1 98 ? -9.495 1.833 10.305 1.00 87.12 98 ALA A C 1
ATOM 744 O O . ALA A 1 98 ? -9.768 0.648 10.150 1.00 87.12 98 ALA A O 1
ATOM 745 N N . GLY A 1 99 ? -10.410 2.802 10.230 1.00 89.06 99 GLY A N 1
ATOM 746 C CA . GLY A 1 99 ? -11.828 2.531 10.012 1.00 89.06 99 GLY A CA 1
ATOM 747 C C . GLY A 1 99 ? -12.248 2.511 8.551 1.00 89.06 99 GLY A C 1
ATOM 748 O O . GLY A 1 99 ? -13.259 1.893 8.250 1.00 89.06 99 GLY A O 1
ATOM 749 N N . TRP A 1 100 ? -11.509 3.155 7.648 1.00 91.75 100 TRP A N 1
ATOM 750 C CA . TRP A 1 100 ? -11.886 3.289 6.241 1.00 91.75 100 TRP A CA 1
ATOM 751 C C . TRP A 1 100 ? -10.719 3.025 5.292 1.00 91.75 100 TRP A C 1
ATOM 753 O O . TRP A 1 100 ? -10.781 2.047 4.555 1.00 91.75 100 TRP A O 1
ATOM 763 N N . ASN A 1 101 ? -9.639 3.814 5.342 1.00 82.94 101 ASN A N 1
ATOM 764 C CA . ASN A 1 101 ? -8.586 3.753 4.317 1.00 82.94 101 ASN A CA 1
ATOM 765 C C . ASN A 1 101 ? -7.919 2.370 4.259 1.00 82.94 101 ASN A C 1
ATOM 767 O O . ASN A 1 101 ? -7.849 1.752 3.200 1.00 82.94 101 ASN A O 1
ATOM 771 N N . ILE A 1 102 ? -7.480 1.843 5.408 1.00 88.06 102 ILE A N 1
ATOM 772 C CA . ILE A 1 102 ? -6.828 0.531 5.468 1.00 88.06 102 ILE A CA 1
ATOM 773 C C . ILE A 1 102 ? -7.797 -0.611 5.119 1.00 88.06 102 ILE A C 1
ATOM 775 O O . ILE A 1 102 ? -7.448 -1.419 4.255 1.00 88.06 102 ILE A O 1
ATOM 779 N N . PRO A 1 103 ? -9.005 -0.706 5.711 1.00 92.69 103 PRO A N 1
ATOM 780 C CA . PRO A 1 103 ? -9.980 -1.720 5.317 1.00 92.69 103 PRO A CA 1
ATOM 781 C C . PRO A 1 103 ? -10.359 -1.674 3.836 1.00 92.69 103 PRO A C 1
ATOM 783 O O . PRO A 1 103 ? -10.371 -2.717 3.194 1.00 92.69 103 PRO A O 1
ATOM 786 N N . MET A 1 104 ? -10.640 -0.493 3.276 1.00 92.31 104 MET A N 1
ATOM 787 C CA . MET A 1 104 ? -11.050 -0.370 1.874 1.00 92.31 104 MET A CA 1
ATOM 788 C C . MET A 1 104 ? -9.898 -0.691 0.924 1.00 92.31 104 MET A C 1
ATOM 790 O O . MET A 1 104 ? -10.111 -1.387 -0.062 1.00 92.31 104 MET A O 1
ATOM 794 N N . GLY A 1 105 ? -8.672 -0.266 1.244 1.00 85.94 105 GLY A N 1
ATOM 795 C CA . GLY A 1 105 ? -7.484 -0.651 0.481 1.00 85.94 105 GLY A CA 1
ATOM 796 C C . GLY A 1 105 ? -7.226 -2.159 0.531 1.00 85.94 105 GLY A C 1
ATOM 797 O O . GLY A 1 105 ? -6.941 -2.769 -0.493 1.00 85.94 105 GLY A O 1
ATOM 798 N N . THR A 1 106 ? -7.419 -2.783 1.699 1.00 84.88 106 THR A N 1
ATOM 799 C CA . THR A 1 106 ? -7.289 -4.242 1.872 1.00 84.88 106 THR A CA 1
ATOM 800 C C . THR A 1 106 ? -8.368 -5.007 1.100 1.00 84.88 106 THR A C 1
ATOM 802 O O . THR A 1 106 ? -8.107 -6.078 0.559 1.00 84.88 106 THR A O 1
ATOM 805 N N . LEU A 1 107 ? -9.589 -4.468 1.050 1.00 86.69 107 LEU A N 1
ATOM 806 C CA . LEU A 1 107 ? -10.732 -5.105 0.403 1.00 86.69 107 LEU A CA 1
ATOM 807 C C . LEU A 1 107 ? -10.882 -4.750 -1.077 1.00 86.69 107 LEU A C 1
ATOM 809 O O . LEU A 1 107 ? -11.699 -5.383 -1.741 1.00 86.69 107 LEU A O 1
ATOM 813 N N . ARG A 1 108 ? -10.089 -3.808 -1.612 1.00 85.06 108 ARG A N 1
ATOM 814 C CA . ARG A 1 108 ? -10.118 -3.372 -3.021 1.00 85.06 108 ARG A CA 1
ATOM 815 C C . ARG A 1 108 ? -10.256 -4.535 -4.016 1.00 85.06 108 ARG A C 1
ATOM 817 O O . ARG A 1 108 ? -11.146 -4.430 -4.861 1.00 85.06 108 ARG A O 1
ATOM 824 N N . PRO A 1 109 ? -9.504 -5.655 -3.904 1.00 83.00 109 PRO A N 1
ATOM 825 C CA . PRO A 1 109 ? -9.632 -6.785 -4.832 1.00 83.00 109 PRO A CA 1
ATOM 826 C C . PRO A 1 109 ? -11.029 -7.426 -4.881 1.00 83.00 109 PRO A C 1
ATOM 828 O O . PRO A 1 109 ? -11.373 -8.069 -5.866 1.00 83.00 109 PRO A O 1
ATOM 831 N N . PHE A 1 110 ? -11.842 -7.253 -3.836 1.00 83.94 110 PHE A N 1
ATOM 832 C CA . PHE A 1 110 ? -13.178 -7.840 -3.708 1.00 83.94 110 PHE A CA 1
ATOM 833 C C . PHE A 1 110 ? -14.312 -6.840 -3.987 1.00 83.94 110 PHE A C 1
ATOM 835 O O . PHE A 1 110 ? -15.468 -7.245 -4.102 1.00 83.94 110 PHE A O 1
ATOM 842 N N . LEU A 1 111 ? -14.012 -5.539 -4.100 1.00 83.62 111 LEU A N 1
ATOM 843 C CA . LEU A 1 111 ? -15.029 -4.495 -4.283 1.00 83.62 111 LEU A CA 1
ATOM 844 C C . LEU A 1 111 ? -15.611 -4.450 -5.704 1.00 83.62 111 LEU A C 1
ATOM 846 O O . LEU A 1 111 ? -16.628 -3.793 -5.911 1.00 83.62 111 LEU A O 1
ATOM 850 N N . ASN A 1 112 ? -14.976 -5.108 -6.685 1.00 84.00 112 ASN A N 1
ATOM 851 C CA . ASN A 1 112 ? -15.276 -4.947 -8.118 1.00 84.00 112 ASN A CA 1
ATOM 852 C C . ASN A 1 112 ? -15.291 -3.469 -8.567 1.00 84.00 112 ASN A C 1
ATOM 854 O O . ASN A 1 112 ? -16.007 -3.097 -9.498 1.00 84.00 112 ASN A O 1
ATOM 858 N N . TRP A 1 113 ? -14.518 -2.621 -7.885 1.00 82.62 113 TRP A N 1
ATOM 859 C CA . TRP A 1 113 ? -14.447 -1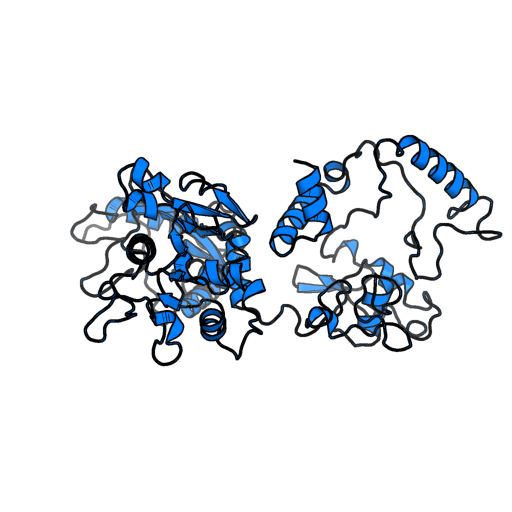.190 -8.149 1.00 82.62 113 TRP A CA 1
ATOM 860 C C . TRP A 1 113 ? -13.454 -0.912 -9.273 1.00 82.62 113 TRP A C 1
ATOM 862 O O . TRP A 1 113 ? -12.286 -1.280 -9.172 1.00 82.62 113 TRP A O 1
ATOM 872 N N . LYS A 1 114 ? -13.908 -0.239 -10.333 1.00 79.00 114 LYS A N 1
ATOM 873 C CA . LYS A 1 114 ? -13.073 0.080 -11.504 1.00 79.00 114 LYS A CA 1
ATOM 874 C C . LYS A 1 114 ? -12.176 1.307 -11.313 1.00 79.00 114 LYS A C 1
ATOM 876 O O . LYS A 1 114 ? -11.419 1.641 -12.214 1.00 79.00 114 LYS A O 1
ATOM 881 N N . GLY A 1 115 ? -12.265 1.972 -10.162 1.00 73.69 115 GLY A N 1
ATOM 882 C CA . GLY A 1 115 ? -11.599 3.247 -9.923 1.00 73.69 115 GLY A CA 1
ATOM 883 C C . GLY A 1 115 ? -12.427 4.454 -10.391 1.00 73.69 115 GLY A C 1
ATOM 884 O O . GLY A 1 115 ? -13.571 4.307 -10.837 1.00 73.69 115 GLY A O 1
ATOM 885 N N . PRO A 1 116 ? -11.865 5.668 -10.273 1.00 69.88 116 PRO A N 1
ATOM 886 C CA . PRO A 1 116 ? -12.509 6.897 -10.725 1.00 69.88 116 PRO A CA 1
ATOM 887 C C . PRO A 1 116 ? -12.937 6.826 -12.207 1.00 69.88 116 PRO A C 1
ATOM 889 O O . PRO A 1 116 ? -12.218 6.252 -13.024 1.00 69.88 116 PRO A O 1
ATOM 892 N N . PRO A 1 117 ? -14.086 7.418 -12.592 1.00 78.19 117 PRO A N 1
ATOM 893 C CA . PRO A 1 117 ? -14.886 8.381 -11.831 1.00 78.19 117 PRO A CA 1
ATOM 894 C C . PRO A 1 117 ? -15.905 7.764 -10.855 1.00 78.19 117 PRO A C 1
ATOM 896 O O . PRO A 1 117 ? -16.595 8.524 -10.176 1.00 78.19 117 PRO A O 1
ATOM 899 N N . GLU A 1 118 ? -16.030 6.431 -10.769 1.00 82.00 118 GLU A N 1
ATOM 900 C CA . GLU A 1 118 ? -16.903 5.800 -9.768 1.00 82.00 118 GLU A CA 1
ATOM 901 C C . GLU A 1 118 ? -16.334 6.070 -8.363 1.00 82.00 118 GLU A C 1
ATOM 903 O O . GLU A 1 118 ? -15.161 5.774 -8.124 1.00 82.00 118 GLU A O 1
ATOM 908 N N . PRO A 1 119 ? -17.112 6.620 -7.417 1.00 86.44 119 PRO A N 1
ATOM 909 C CA . PRO A 1 119 ? -16.651 6.808 -6.046 1.00 86.44 119 PRO A CA 1
ATOM 910 C C . PRO A 1 119 ? -16.445 5.467 -5.337 1.00 86.44 119 PRO A C 1
ATOM 912 O O . PRO A 1 119 ? -17.277 4.563 -5.441 1.00 86.44 119 PRO A O 1
ATOM 915 N N . LEU A 1 120 ? -15.377 5.359 -4.550 1.00 87.88 120 LEU A N 1
ATOM 916 C CA . LEU A 1 120 ? -15.094 4.179 -3.728 1.00 87.88 120 LEU A CA 1
ATOM 917 C C . LEU A 1 120 ? -16.255 3.850 -2.777 1.00 87.88 120 LEU A C 1
ATOM 919 O O . LEU A 1 120 ? -16.572 2.684 -2.548 1.00 87.88 120 LEU A O 1
ATOM 923 N N . GLU A 1 121 ? -16.901 4.882 -2.235 1.00 92.25 121 GLU A N 1
ATOM 924 C CA . GLU A 1 121 ? -18.058 4.774 -1.352 1.00 92.25 121 GLU A CA 1
ATOM 925 C C . GLU A 1 121 ? -19.208 4.014 -2.013 1.00 92.25 121 GLU A C 1
ATOM 927 O O . GLU A 1 121 ? -19.908 3.255 -1.345 1.00 92.25 121 GLU A O 1
ATOM 932 N N . GLU A 1 122 ? -19.383 4.171 -3.326 1.00 93.38 122 GLU A N 1
ATOM 933 C CA . GLU A 1 122 ? -20.428 3.480 -4.071 1.00 93.38 122 GLU A CA 1
ATOM 934 C C . GLU A 1 122 ? -20.141 1.978 -4.174 1.00 93.38 122 GLU A C 1
ATOM 936 O O . GLU A 1 122 ? -21.030 1.155 -3.944 1.00 93.38 122 GLU A O 1
ATOM 941 N N . ALA A 1 123 ? -18.890 1.605 -4.450 1.00 93.00 123 ALA A N 1
ATOM 942 C CA . ALA A 1 123 ? -18.477 0.207 -4.476 1.00 93.00 123 ALA A CA 1
ATOM 943 C C . ALA A 1 123 ? -18.565 -0.437 -3.083 1.00 93.00 123 ALA A C 1
ATOM 945 O O . ALA A 1 123 ? -19.107 -1.533 -2.933 1.00 93.00 123 ALA A O 1
ATOM 946 N N . ALA A 1 124 ? -18.126 0.271 -2.039 1.00 95.12 124 ALA A N 1
ATOM 947 C CA . ALA A 1 124 ? -18.257 -0.179 -0.655 1.00 95.12 124 ALA A CA 1
ATOM 948 C C . ALA A 1 124 ? -19.730 -0.364 -0.240 1.00 95.12 124 ALA A C 1
ATOM 950 O O . ALA A 1 124 ? -20.071 -1.352 0.414 1.00 95.12 124 ALA A O 1
ATOM 951 N N . ALA A 1 125 ? -20.616 0.541 -0.673 1.00 96.50 125 ALA A N 1
ATOM 952 C CA . ALA A 1 125 ? -22.057 0.468 -0.436 1.00 96.50 125 ALA A CA 1
ATOM 953 C C . ALA A 1 125 ? -22.728 -0.736 -1.121 1.00 96.50 125 ALA A C 1
ATOM 955 O O . ALA A 1 125 ? -23.756 -1.208 -0.637 1.00 96.50 125 ALA A O 1
ATOM 956 N N . LYS A 1 126 ? -22.172 -1.218 -2.242 1.00 96.00 126 LYS A N 1
ATOM 957 C CA . LYS A 1 126 ? -22.610 -2.440 -2.943 1.00 96.00 126 LYS A CA 1
ATOM 958 C C . LYS A 1 126 ? -22.019 -3.708 -2.315 1.00 96.00 126 LYS A C 1
ATOM 960 O O . LYS A 1 126 ? -22.636 -4.768 -2.391 1.00 96.00 126 LYS A O 1
ATOM 965 N N . PHE A 1 127 ? -20.827 -3.609 -1.727 1.00 96.75 127 PHE A N 1
ATOM 966 C CA . PHE A 1 127 ? -20.090 -4.743 -1.173 1.00 96.75 127 PHE A CA 1
ATOM 967 C C . PHE A 1 127 ? -20.660 -5.240 0.162 1.00 96.75 127 PHE A C 1
ATOM 969 O O . PHE A 1 127 ? -20.880 -6.441 0.317 1.00 96.75 127 PHE A O 1
ATOM 976 N N . PHE A 1 128 ? -20.914 -4.343 1.120 1.00 98.06 128 PHE A N 1
ATOM 977 C CA . PHE A 1 128 ? -21.523 -4.692 2.410 1.00 98.06 128 PHE A CA 1
ATOM 978 C C . PHE A 1 128 ? -23.053 -4.642 2.330 1.00 98.06 128 PHE A C 1
ATOM 980 O O . PHE A 1 128 ? -23.620 -3.815 1.621 1.00 98.06 128 PHE A O 1
ATOM 987 N N . SER A 1 129 ? -23.750 -5.496 3.088 1.00 97.44 129 SER A N 1
ATOM 988 C CA . SER A 1 129 ? -25.226 -5.483 3.090 1.00 97.44 129 SER A CA 1
ATOM 989 C C . SER A 1 129 ? -25.808 -4.250 3.784 1.00 97.44 129 SER A C 1
ATOM 991 O O . SER A 1 129 ? -26.877 -3.766 3.407 1.00 97.44 129 SER A O 1
ATOM 993 N N . ALA A 1 130 ? -25.107 -3.763 4.806 1.00 98.38 130 ALA A N 1
ATOM 994 C CA . ALA A 1 130 ? -25.386 -2.542 5.541 1.00 98.38 130 ALA A CA 1
ATOM 995 C C . ALA A 1 130 ? -24.136 -2.151 6.339 1.00 98.38 130 ALA A C 1
ATOM 997 O O . ALA A 1 130 ? -23.440 -3.023 6.862 1.00 98.38 130 ALA A O 1
ATOM 998 N N . SER A 1 131 ? -23.887 -0.854 6.501 1.00 98.69 131 SER A N 1
ATOM 999 C CA . SER A 1 131 ? -22.760 -0.372 7.300 1.00 98.69 131 SER A CA 1
ATOM 1000 C C . SER A 1 131 ? -23.161 0.776 8.221 1.00 98.69 131 SER A C 1
ATOM 1002 O O . SER A 1 131 ? -24.203 1.412 8.034 1.00 98.69 131 SER A O 1
ATOM 1004 N N . CYS A 1 132 ? -22.330 1.041 9.229 1.00 98.56 132 CYS A N 1
ATOM 1005 C CA . CYS A 1 132 ? -22.227 2.376 9.806 1.00 98.56 132 CYS A CA 1
ATOM 1006 C C . CYS A 1 132 ? -20.851 2.960 9.487 1.00 98.56 132 CYS A C 1
ATOM 1008 O O . CYS A 1 132 ? -19.839 2.498 10.014 1.00 98.56 132 CYS A O 1
ATOM 1010 N N . VAL A 1 133 ? -20.840 3.970 8.618 1.00 98.12 133 VAL A N 1
ATOM 1011 C CA . VAL A 1 133 ? -19.682 4.762 8.203 1.00 98.12 133 VAL A CA 1
ATOM 1012 C C . VAL A 1 133 ? -20.001 6.229 8.484 1.00 98.12 133 VAL A C 1
ATOM 1014 O O . VAL A 1 133 ? -20.479 6.943 7.604 1.00 98.12 133 VAL A O 1
ATOM 1017 N N . PRO A 1 134 ? -19.774 6.701 9.717 1.00 92.38 134 PRO A N 1
ATOM 1018 C CA . PRO A 1 134 ? -19.951 8.109 10.050 1.00 92.38 134 PRO A CA 1
ATOM 1019 C C . PRO A 1 134 ? -19.206 9.029 9.074 1.00 92.38 134 PRO A C 1
ATOM 1021 O O . PRO A 1 134 ? -18.174 8.639 8.531 1.00 92.38 134 PRO A O 1
ATOM 1024 N N . CYS A 1 135 ? -19.687 10.258 8.885 1.00 89.88 135 CYS A N 1
ATOM 1025 C CA . CYS A 1 135 ? -19.171 11.225 7.901 1.00 89.88 135 CYS A CA 1
ATOM 1026 C C . CYS A 1 135 ? -19.507 10.909 6.428 1.00 89.88 135 CYS A C 1
ATOM 1028 O O . CYS A 1 135 ? -19.249 11.757 5.575 1.00 89.88 135 CYS A O 1
ATOM 1030 N N . ALA A 1 136 ? -20.079 9.743 6.108 1.00 92.50 136 ALA A N 1
ATOM 1031 C CA . ALA A 1 136 ? -20.555 9.457 4.758 1.00 92.50 136 ALA A CA 1
ATOM 1032 C C . ALA A 1 136 ? -21.815 10.267 4.416 1.00 92.50 136 ALA A C 1
ATOM 1034 O O . ALA A 1 136 ? -22.650 10.557 5.277 1.00 92.50 136 ALA A O 1
ATOM 1035 N N . ASP A 1 137 ? -21.976 10.602 3.135 1.00 90.38 137 ASP A N 1
ATOM 1036 C CA . ASP A 1 137 ? -23.208 11.201 2.628 1.00 90.38 137 ASP A CA 1
ATOM 1037 C C . ASP A 1 137 ? -24.315 10.138 2.606 1.00 90.38 137 ASP A C 1
ATOM 1039 O O . ASP A 1 137 ? -24.427 9.351 1.667 1.00 90.38 137 ASP A O 1
ATOM 1043 N N . GLY A 1 138 ? -25.133 10.100 3.659 1.00 90.31 138 GLY A N 1
ATOM 1044 C CA . GLY A 1 138 ? -26.249 9.161 3.774 1.00 90.31 138 GLY A CA 1
ATOM 1045 C C . GLY A 1 138 ? -27.381 9.392 2.768 1.00 90.31 138 GLY A C 1
ATOM 1046 O O . GLY A 1 138 ? -28.197 8.492 2.581 1.00 90.31 138 GLY A O 1
ATOM 1047 N N . GLY A 1 139 ? -27.436 10.558 2.114 1.00 91.56 139 GLY A N 1
ATOM 1048 C CA . GLY A 1 139 ? -28.373 10.820 1.023 1.00 91.56 139 GLY A CA 1
ATOM 1049 C C . GLY A 1 139 ? -27.929 10.136 -0.267 1.00 91.56 139 GLY A C 1
ATOM 1050 O O . GLY A 1 139 ? -28.737 9.499 -0.941 1.00 91.56 139 GLY A O 1
ATOM 1051 N N . ARG A 1 140 ? -26.630 10.213 -0.577 1.00 93.94 140 ARG A N 1
ATOM 1052 C CA . ARG A 1 140 ? -26.035 9.572 -1.758 1.00 93.94 140 ARG A CA 1
ATOM 1053 C C . ARG A 1 140 ? -25.744 8.082 -1.559 1.00 93.94 140 ARG A C 1
ATOM 1055 O O . ARG A 1 140 ? -25.940 7.296 -2.482 1.00 93.94 140 ARG A O 1
ATOM 1062 N N . TYR A 1 141 ? -25.328 7.682 -0.358 1.00 95.19 141 TYR A N 1
ATOM 1063 C CA . TYR A 1 141 ? -24.963 6.305 -0.010 1.00 95.19 141 TYR A CA 1
ATOM 1064 C C . TYR A 1 141 ? -25.726 5.798 1.231 1.00 95.19 141 TYR A C 1
ATOM 1066 O O . TYR A 1 141 ? -25.123 5.540 2.278 1.00 95.19 141 TYR A O 1
ATOM 1074 N N . PRO A 1 142 ? -27.054 5.574 1.144 1.00 96.31 142 PRO A N 1
ATOM 1075 C CA . PRO A 1 142 ? -27.864 5.161 2.296 1.00 96.31 142 PRO A CA 1
ATOM 1076 C C . PRO A 1 142 ? -27.386 3.870 2.975 1.00 96.31 142 PRO A C 1
ATOM 1078 O O . PRO A 1 142 ? -27.584 3.686 4.177 1.00 96.31 142 PRO A O 1
ATOM 1081 N N . GLN A 1 143 ? -26.743 2.972 2.220 1.00 97.44 143 GLN A N 1
ATOM 1082 C CA . GLN A 1 143 ? -26.185 1.726 2.753 1.00 97.44 143 GLN A CA 1
ATOM 1083 C C . GLN A 1 143 ? -25.066 1.953 3.763 1.00 97.44 143 GLN A C 1
ATOM 1085 O O . GLN A 1 143 ? -24.993 1.233 4.759 1.00 97.44 143 GLN A O 1
ATOM 1090 N N . LEU A 1 144 ? -24.243 2.981 3.548 1.00 97.94 144 LEU A N 1
ATOM 1091 C CA . LEU A 1 144 ? -23.117 3.290 4.423 1.00 97.94 144 LEU A CA 1
ATOM 1092 C C . LEU A 1 144 ? -23.563 3.870 5.767 1.00 97.94 144 LEU A C 1
ATOM 1094 O O . LEU A 1 144 ? -22.849 3.747 6.754 1.00 97.94 144 LEU A O 1
ATOM 1098 N N . CYS A 1 145 ? -24.757 4.456 5.827 1.00 97.75 145 CYS A N 1
ATOM 1099 C CA . CYS A 1 145 ? -25.326 5.033 7.043 1.00 97.75 145 CYS A CA 1
ATOM 1100 C C . CYS A 1 145 ? -26.422 4.163 7.674 1.00 97.75 145 CYS A C 1
ATOM 1102 O O . CYS A 1 145 ? -27.045 4.569 8.657 1.00 97.75 145 CYS A O 1
ATOM 1104 N N . ARG A 1 146 ? -26.691 2.974 7.120 1.00 98.00 146 ARG A N 1
ATOM 1105 C CA . ARG A 1 146 ? -27.838 2.131 7.482 1.00 98.00 146 ARG A CA 1
ATOM 1106 C C . ARG A 1 146 ? -27.842 1.760 8.965 1.00 98.00 146 ARG A C 1
ATOM 1108 O O . ARG A 1 146 ? -28.873 1.933 9.620 1.00 98.00 146 ARG A O 1
ATOM 1115 N N . LEU A 1 147 ? -26.704 1.282 9.469 1.00 98.38 147 LEU A N 1
ATOM 1116 C CA . LEU A 1 147 ? -26.542 0.756 10.830 1.00 98.38 147 LEU A CA 1
ATOM 1117 C C . LEU A 1 147 ? -26.263 1.840 11.871 1.00 98.38 147 LEU A C 1
ATOM 1119 O O . LEU A 1 147 ? -26.236 1.536 13.057 1.00 98.38 147 LEU A O 1
ATOM 1123 N N . CYS A 1 148 ? -26.023 3.081 11.450 1.00 97.88 148 CYS A N 1
ATOM 1124 C CA . CYS A 1 148 ? -25.721 4.165 12.375 1.00 97.88 148 CYS A CA 1
ATOM 1125 C C . CYS A 1 148 ? -26.910 4.480 13.296 1.00 97.88 148 CYS A C 1
ATOM 1127 O O . CYS A 1 148 ? -28.072 4.379 12.881 1.00 97.88 148 CYS A O 1
ATOM 1129 N N . ALA A 1 149 ? -26.602 4.852 14.540 1.00 96.31 149 ALA A N 1
ATOM 1130 C CA . ALA A 1 149 ? -27.544 4.896 15.656 1.00 96.31 149 ALA A CA 1
ATOM 1131 C C . ALA A 1 149 ? -27.950 6.321 16.072 1.00 96.31 149 ALA A C 1
ATOM 1133 O O . ALA A 1 149 ? -28.778 6.477 16.968 1.00 96.31 149 ALA A O 1
ATOM 1134 N N . GLY A 1 150 ? -27.384 7.362 15.450 1.00 91.12 150 GLY A N 1
ATOM 1135 C CA . GLY A 1 150 ? -27.719 8.749 15.761 1.00 91.12 150 GLY A CA 1
ATOM 1136 C C . GLY A 1 150 ? -29.202 9.069 15.540 1.00 91.12 150 GLY A C 1
ATOM 1137 O O . GLY A 1 150 ? -29.836 8.581 14.602 1.00 91.12 150 GLY A O 1
ATOM 1138 N N . THR A 1 151 ? -29.752 9.918 16.404 1.00 89.75 151 THR A N 1
ATOM 1139 C CA . THR A 1 151 ? -31.148 10.385 16.378 1.00 89.75 151 THR A CA 1
ATOM 1140 C C . THR A 1 151 ? -31.229 11.855 15.947 1.00 89.75 151 THR A C 1
ATOM 1142 O O . THR A 1 151 ? -30.205 12.499 15.740 1.00 89.75 151 THR A O 1
ATOM 1145 N N . GLU A 1 152 ? -32.438 12.397 15.750 1.00 83.62 152 GLU A N 1
ATOM 1146 C CA . GLU A 1 152 ? -32.664 13.849 15.559 1.00 83.62 152 GLU A CA 1
ATOM 1147 C C . GLU A 1 152 ? -31.859 14.488 14.406 1.00 83.62 152 GLU A C 1
ATOM 1149 O O . GLU A 1 152 ? -31.285 15.569 14.522 1.00 83.62 152 GLU A O 1
ATOM 1154 N N . GLY A 1 153 ? -31.770 13.793 13.267 1.00 81.25 153 GLY A N 1
ATOM 1155 C CA . GLY A 1 153 ? -30.996 14.267 12.111 1.00 81.25 153 GLY A CA 1
ATOM 1156 C C . GLY A 1 153 ? -29.474 14.176 12.290 1.00 81.25 153 GLY A C 1
ATOM 1157 O O . GLY A 1 153 ? -28.733 14.684 11.453 1.00 81.25 153 GLY A O 1
ATOM 1158 N N . LYS A 1 154 ? -28.994 13.522 13.356 1.00 88.69 154 LYS A N 1
ATOM 1159 C CA . LYS A 1 154 ? -27.569 13.251 13.621 1.00 88.69 154 LYS A CA 1
ATOM 1160 C C . LYS A 1 154 ? -27.142 11.826 13.280 1.00 88.69 154 LYS A C 1
ATOM 1162 O O . LYS A 1 154 ? -26.009 11.442 13.565 1.00 88.69 154 LYS A O 1
ATOM 1167 N N . LYS A 1 155 ? -28.018 11.045 12.642 1.00 93.75 155 LYS A N 1
ATOM 1168 C CA . LYS A 1 155 ? -27.661 9.732 12.100 1.00 93.75 155 LYS A CA 1
ATOM 1169 C C . LYS A 1 155 ? -26.496 9.878 11.123 1.00 93.75 155 LYS A C 1
ATOM 1171 O O . LYS A 1 155 ? -26.580 10.677 10.194 1.00 93.75 155 LYS A O 1
ATOM 1176 N N . CYS A 1 156 ? -25.444 9.082 11.313 1.00 93.44 156 CYS A N 1
ATOM 1177 C CA . CYS A 1 156 ? -24.237 9.089 10.479 1.00 93.44 156 CYS A CA 1
ATOM 1178 C C . CYS A 1 156 ? -23.386 10.373 10.592 1.00 93.44 156 CYS A C 1
ATOM 1180 O O . CYS A 1 156 ? -22.515 10.624 9.756 1.00 93.44 156 CYS A O 1
ATOM 1182 N N . ALA A 1 157 ? -23.612 11.197 11.623 1.00 86.12 157 ALA A N 1
ATOM 1183 C CA . ALA A 1 157 ? -22.871 12.439 11.821 1.00 86.12 157 ALA A CA 1
ATOM 1184 C C . ALA A 1 157 ? -21.365 12.199 12.019 1.00 86.12 157 ALA A C 1
ATOM 1186 O O . ALA A 1 157 ? -20.940 11.229 12.640 1.00 86.12 157 ALA A O 1
ATOM 1187 N N . CYS A 1 158 ? -20.548 13.148 11.559 1.00 82.81 158 CYS A N 1
ATOM 1188 C CA . CYS A 1 158 ? -19.095 13.139 11.751 1.00 82.81 158 CYS A CA 1
ATOM 1189 C C . CYS A 1 158 ? -18.687 13.672 13.139 1.00 82.81 158 CYS A C 1
ATOM 1191 O O . CYS A 1 158 ? -17.867 14.580 13.264 1.00 82.81 158 CYS A O 1
ATOM 1193 N N . SER A 1 159 ? -19.349 13.203 14.198 1.00 79.62 159 SER A N 1
ATOM 1194 C CA . SER A 1 159 ? -19.104 13.663 15.566 1.00 79.62 159 SER A CA 1
ATOM 1195 C C . SER A 1 159 ? -19.604 12.656 16.599 1.00 79.62 159 SER A C 1
ATOM 1197 O O . SER A 1 159 ? -20.319 11.716 16.271 1.00 79.62 159 SER A O 1
ATOM 1199 N N . ALA A 1 160 ? -19.294 12.902 17.874 1.00 76.75 160 ALA A N 1
ATOM 1200 C CA . ALA A 1 160 ? -19.782 12.098 18.996 1.00 76.75 160 ALA A CA 1
ATOM 1201 C C . ALA A 1 160 ? -21.319 12.103 19.165 1.00 76.75 160 ALA A C 1
ATOM 1203 O O . ALA A 1 160 ? -21.836 11.354 19.987 1.00 76.75 160 ALA A O 1
ATOM 1204 N N . GLN A 1 161 ? -22.053 12.931 18.406 1.00 82.88 161 GLN A N 1
ATOM 1205 C CA . GLN A 1 161 ? -23.519 12.864 18.337 1.00 82.88 161 GLN A CA 1
ATOM 1206 C C . GLN A 1 161 ? -24.010 11.586 17.640 1.00 82.88 161 GLN A C 1
ATOM 1208 O O . GLN A 1 161 ? -25.146 11.177 17.857 1.00 82.88 161 GLN A O 1
ATOM 1213 N N . GLU A 1 162 ? -23.164 10.947 16.827 1.00 89.50 162 GLU A N 1
ATOM 1214 C CA . GLU A 1 162 ? -23.382 9.592 16.332 1.00 89.50 162 GLU A CA 1
ATOM 1215 C C . GLU A 1 162 ? -22.775 8.589 17.335 1.00 89.50 162 GLU A C 1
ATOM 1217 O O . GLU A 1 162 ? -21.551 8.544 17.483 1.00 89.50 162 GLU A O 1
ATOM 1222 N N . PRO A 1 163 ? -23.584 7.760 18.025 1.00 93.56 163 PRO A N 1
ATOM 1223 C CA . PRO A 1 163 ? -23.086 6.833 19.044 1.00 93.56 163 PRO A CA 1
ATOM 1224 C C . PRO A 1 163 ? -22.081 5.798 18.527 1.00 93.56 163 PRO A C 1
ATOM 1226 O O . PRO A 1 163 ? -21.293 5.272 19.315 1.00 93.56 163 PRO A O 1
ATOM 1229 N N . TYR A 1 164 ? -22.106 5.491 17.226 1.00 97.00 164 TYR A N 1
ATOM 1230 C CA . TYR A 1 164 ? -21.158 4.578 16.589 1.00 97.00 164 TYR A CA 1
ATOM 1231 C C . TYR A 1 164 ? -19.933 5.276 15.968 1.00 97.00 164 TYR A C 1
ATOM 1233 O O . TYR A 1 164 ? -19.152 4.639 15.266 1.00 97.00 164 TYR A O 1
ATOM 1241 N N . PHE A 1 165 ? -19.704 6.559 16.269 1.00 87.50 165 PHE A N 1
ATOM 1242 C CA . PHE A 1 165 ? -18.539 7.312 15.800 1.00 87.50 165 PHE A CA 1
ATOM 1243 C C . PHE A 1 165 ? -17.229 6.954 16.519 1.00 87.50 165 PHE A C 1
ATOM 1245 O O . PHE A 1 165 ? -17.182 6.746 17.735 1.00 87.50 165 PHE A O 1
ATOM 1252 N N . GLY A 1 166 ? -16.126 6.943 15.765 1.00 77.69 166 GLY A N 1
ATOM 1253 C CA . GLY A 1 166 ? -14.784 6.691 16.286 1.00 77.69 166 GLY A CA 1
ATOM 1254 C C . GLY A 1 166 ? -14.531 5.225 16.648 1.00 77.69 166 GLY A C 1
ATOM 1255 O O . GLY A 1 166 ? -15.331 4.337 16.368 1.00 77.69 166 GLY A O 1
ATOM 1256 N N . HIS A 1 167 ? -13.380 4.951 17.268 1.00 84.38 167 HIS A N 1
ATOM 1257 C CA . HIS A 1 167 ? -12.972 3.582 17.606 1.00 84.38 167 HIS A CA 1
ATOM 1258 C C . HIS A 1 167 ? -13.941 2.886 18.570 1.00 84.38 167 HIS A C 1
ATOM 1260 O O . HIS A 1 167 ? -14.404 1.784 18.281 1.00 84.38 167 HIS A O 1
ATOM 1266 N N . SER A 1 168 ? -14.271 3.527 19.695 1.00 86.75 168 SER A N 1
ATOM 1267 C CA . SER A 1 168 ? -15.192 2.946 20.678 1.00 86.75 168 SER A CA 1
ATOM 1268 C C . SER A 1 168 ? -16.611 2.816 20.127 1.00 86.75 168 SER A C 1
ATOM 1270 O O . SER A 1 168 ? -17.257 1.806 20.378 1.00 86.75 168 SER A O 1
ATOM 1272 N N . GLY A 1 169 ? -17.080 3.778 19.325 1.00 89.50 169 GLY A N 1
ATOM 1273 C CA . GLY A 1 169 ? -18.393 3.702 18.687 1.00 89.50 169 GLY A CA 1
ATOM 1274 C C . GLY A 1 169 ? -18.495 2.566 17.664 1.00 89.50 169 GLY A C 1
ATOM 1275 O O . GLY A 1 169 ? -19.443 1.783 17.705 1.00 89.50 169 GLY A O 1
ATOM 1276 N N . ALA A 1 170 ? -17.490 2.399 16.801 1.00 96.50 170 ALA A N 1
ATOM 1277 C CA . ALA A 1 170 ? -17.456 1.298 15.839 1.00 96.50 170 ALA A CA 1
ATOM 1278 C C . ALA A 1 170 ? -17.381 -0.072 16.533 1.00 96.50 170 ALA A C 1
ATOM 1280 O O . ALA A 1 170 ? -18.020 -1.029 16.097 1.00 96.50 170 ALA A O 1
ATOM 1281 N N . PHE A 1 171 ? -16.651 -0.175 17.648 1.00 97.25 171 PHE A N 1
ATOM 1282 C CA . PHE A 1 171 ? -16.662 -1.389 18.462 1.00 97.25 171 PHE A CA 1
ATOM 1283 C C . PHE A 1 171 ? -18.023 -1.614 19.132 1.00 97.25 171 PHE A C 1
ATOM 1285 O O . PHE A 1 171 ? -18.533 -2.730 19.092 1.00 97.25 171 PHE A O 1
ATOM 1292 N N . LYS A 1 172 ? -18.667 -0.564 19.656 1.00 96.06 172 LYS A N 1
ATOM 1293 C CA . LYS A 1 172 ? -20.022 -0.631 20.223 1.00 96.06 172 LYS A CA 1
ATOM 1294 C C . LYS A 1 172 ? -21.052 -1.139 19.205 1.00 96.06 172 LYS A C 1
ATOM 1296 O O . LYS A 1 172 ? -21.852 -2.005 19.543 1.00 96.06 172 LYS A O 1
ATOM 1301 N N . CYS A 1 173 ? -20.969 -0.696 17.949 1.00 98.38 173 CYS A N 1
ATOM 1302 C CA . CYS A 1 173 ? -21.776 -1.204 16.831 1.00 98.38 173 CYS A CA 1
ATOM 1303 C C . CYS A 1 173 ? -21.663 -2.732 16.655 1.00 98.38 173 CYS A C 1
ATOM 1305 O O . CYS A 1 173 ? -22.666 -3.419 16.442 1.00 98.38 173 CYS A O 1
ATOM 1307 N N . LEU A 1 174 ? -20.459 -3.291 16.817 1.00 98.38 174 LEU A N 1
ATOM 1308 C CA . LEU A 1 174 ? -20.244 -4.740 16.831 1.00 98.38 174 LEU A CA 1
ATOM 1309 C C . LEU A 1 174 ? -20.775 -5.383 18.120 1.00 98.38 174 LEU A C 1
ATOM 1311 O O . LEU A 1 174 ? -21.434 -6.425 18.064 1.00 98.38 174 LEU A O 1
ATOM 1315 N N . GLN A 1 175 ? -20.511 -4.784 19.286 1.00 96.88 175 GLN A N 1
ATOM 1316 C CA . GLN A 1 175 ? -20.958 -5.300 20.586 1.00 96.88 175 GLN A CA 1
ATOM 1317 C C . GLN A 1 175 ? -22.481 -5.454 20.639 1.00 96.88 175 GLN A C 1
ATOM 1319 O O . GLN A 1 175 ? -22.969 -6.516 21.031 1.00 96.88 175 GLN A O 1
ATOM 1324 N N . GLU A 1 176 ? -23.222 -4.462 20.152 1.00 97.56 176 GLU A N 1
ATOM 1325 C CA . GLU A 1 176 ? -24.690 -4.458 20.097 1.00 97.56 176 GLU A CA 1
ATOM 1326 C C . GLU A 1 176 ? -25.255 -5.343 18.971 1.00 97.56 176 GLU A C 1
ATOM 1328 O O . GLU A 1 176 ? -26.455 -5.586 18.913 1.00 97.56 176 GLU A O 1
ATOM 1333 N N . GLY A 1 177 ? -24.397 -5.894 18.101 1.00 97.06 177 GLY A N 1
ATOM 1334 C CA . GLY A 1 177 ? -24.804 -6.801 17.022 1.00 97.06 177 GLY A CA 1
ATOM 1335 C C . GLY A 1 177 ? -25.460 -6.102 15.829 1.00 97.06 177 GLY A C 1
ATOM 1336 O O . GLY A 1 177 ? -26.078 -6.771 14.993 1.00 97.06 177 GLY A O 1
ATOM 1337 N N . ALA A 1 178 ? -25.320 -4.775 15.735 1.00 97.81 178 ALA A N 1
ATOM 1338 C CA . ALA A 1 178 ? -25.742 -4.008 14.570 1.00 97.81 178 ALA A CA 1
ATOM 1339 C C . ALA A 1 178 ? -24.904 -4.396 13.342 1.00 97.81 178 ALA A C 1
ATOM 1341 O O . ALA A 1 178 ? -25.468 -4.651 12.276 1.00 97.81 178 ALA A O 1
ATOM 1342 N N . GLY A 1 179 ? -23.584 -4.511 13.520 1.00 97.88 179 GLY A N 1
ATOM 1343 C CA . GLY A 1 179 ? -22.660 -5.082 12.541 1.00 97.88 179 GLY A CA 1
ATOM 1344 C C . GLY A 1 179 ? -22.021 -6.390 13.008 1.00 97.88 179 GLY A C 1
ATOM 1345 O O . GLY A 1 179 ? -22.050 -6.736 14.189 1.00 97.88 179 GLY A O 1
ATOM 1346 N N . ASP A 1 180 ? -21.434 -7.109 12.057 1.00 98.50 180 ASP A N 1
ATOM 1347 C CA . ASP A 1 180 ? -20.776 -8.403 12.253 1.00 98.50 180 ASP A CA 1
ATOM 1348 C C . ASP A 1 180 ? -19.243 -8.272 12.308 1.00 98.50 180 ASP A C 1
ATOM 1350 O O . ASP A 1 180 ? -18.570 -9.094 12.935 1.00 98.50 180 ASP A O 1
ATOM 1354 N N . VAL A 1 181 ? -18.691 -7.220 11.688 1.00 98.62 181 VAL A N 1
ATOM 1355 C CA . VAL A 1 181 ? -17.264 -6.865 11.723 1.00 98.62 181 VAL A CA 1
ATOM 1356 C C . VAL A 1 181 ? -17.076 -5.391 12.092 1.00 98.62 181 VAL A C 1
ATOM 1358 O O . VAL A 1 181 ? -17.806 -4.532 11.602 1.00 98.62 181 VAL A O 1
ATOM 1361 N N . ALA A 1 182 ? -16.085 -5.082 12.931 1.00 98.69 182 ALA A N 1
ATOM 1362 C CA . ALA A 1 182 ? -15.659 -3.714 13.228 1.00 98.69 182 ALA A CA 1
ATOM 1363 C C . ALA A 1 182 ? -14.203 -3.477 12.828 1.00 98.69 182 ALA A C 1
ATOM 1365 O O . ALA A 1 182 ? -13.320 -4.262 13.175 1.00 98.69 182 ALA A O 1
ATOM 1366 N N . PHE A 1 183 ? -13.949 -2.359 12.152 1.00 98.50 183 PHE A N 1
ATOM 1367 C CA . PHE A 1 183 ? -12.605 -1.922 11.783 1.00 98.50 183 PHE A CA 1
ATOM 1368 C C . PHE A 1 183 ? -12.133 -0.826 12.735 1.00 98.50 183 PHE A C 1
ATOM 1370 O O . PHE A 1 183 ? -12.665 0.284 12.730 1.00 98.50 183 PHE A O 1
ATOM 1377 N N . VAL A 1 184 ? -11.166 -1.149 13.595 1.00 94.44 184 VAL A N 1
ATOM 1378 C CA . VAL A 1 184 ? -10.719 -0.287 14.703 1.00 94.44 184 VAL A CA 1
ATOM 1379 C C . VAL A 1 184 ? -9.210 -0.427 14.940 1.00 94.44 184 VAL A C 1
ATOM 1381 O O . VAL A 1 184 ? -8.508 -1.068 14.161 1.00 94.44 184 VAL A O 1
ATOM 1384 N N . ARG A 1 185 ? -8.686 0.203 16.000 1.00 89.75 185 ARG A N 1
ATOM 1385 C CA . ARG A 1 185 ? -7.284 0.048 16.415 1.00 89.75 185 ARG A CA 1
ATOM 1386 C C . ARG A 1 185 ? -7.120 -1.113 17.399 1.00 89.75 185 ARG A C 1
ATOM 1388 O O . ARG A 1 185 ? -8.072 -1.484 18.083 1.00 89.75 185 ARG A O 1
ATOM 1395 N N . ASP A 1 186 ? -5.905 -1.639 17.528 1.00 89.38 186 ASP A N 1
ATOM 1396 C CA . ASP A 1 186 ? -5.589 -2.771 18.411 1.00 89.38 186 ASP A CA 1
ATOM 1397 C C . ASP A 1 186 ? -6.003 -2.564 19.870 1.00 89.38 186 ASP A C 1
ATOM 1399 O O . ASP A 1 186 ? -6.443 -3.503 20.529 1.00 89.38 186 ASP A O 1
ATOM 1403 N N . SER A 1 187 ? -5.900 -1.338 20.383 1.00 84.00 187 SER A N 1
ATOM 1404 C CA . SER A 1 187 ? -6.195 -1.058 21.787 1.00 84.00 187 SER A CA 1
ATOM 1405 C C . SER A 1 187 ? -7.693 -1.015 22.116 1.00 84.00 187 SER A C 1
ATOM 1407 O O . SER A 1 187 ? -8.057 -1.117 23.285 1.00 84.00 187 SER A O 1
ATOM 1409 N N . THR A 1 188 ? -8.574 -0.898 21.114 1.00 86.50 188 THR A N 1
ATOM 1410 C CA . THR A 1 188 ? -10.000 -0.601 21.319 1.00 86.50 188 THR A CA 1
ATOM 1411 C C . THR A 1 188 ? -10.717 -1.648 22.165 1.00 86.50 188 THR A C 1
ATOM 1413 O O . THR A 1 188 ? -11.496 -1.280 23.041 1.00 86.50 188 THR A O 1
ATOM 1416 N N . VAL A 1 189 ? -10.441 -2.938 21.960 1.00 90.88 189 VAL A N 1
ATOM 1417 C CA . VAL A 1 189 ? -11.079 -4.005 22.752 1.00 90.88 189 VAL A CA 1
ATOM 1418 C C . VAL A 1 189 ? -10.692 -3.888 24.223 1.00 90.88 189 VAL A C 1
ATOM 1420 O O . VAL A 1 189 ? -11.553 -3.968 25.090 1.00 90.88 189 VAL A O 1
ATOM 1423 N N . PHE A 1 190 ? -9.413 -3.643 24.508 1.00 87.44 190 PHE A N 1
ATOM 1424 C CA . PHE A 1 190 ? -8.886 -3.561 25.872 1.00 87.44 190 PHE A CA 1
ATOM 1425 C C . PHE A 1 190 ? -9.327 -2.287 26.604 1.00 87.44 190 PHE A C 1
ATOM 1427 O O . PHE A 1 190 ? -9.480 -2.303 27.820 1.00 87.44 190 PHE A O 1
ATOM 1434 N N . GLU A 1 191 ? -9.543 -1.194 25.870 1.00 80.12 191 GLU A N 1
ATOM 1435 C CA . GLU A 1 191 ? -10.062 0.068 26.416 1.00 80.12 191 GLU A CA 1
ATOM 1436 C C . GLU A 1 191 ? -11.550 -0.023 26.782 1.00 80.12 191 GLU A C 1
ATOM 1438 O O . GLU A 1 191 ? -11.984 0.616 27.736 1.00 80.12 191 GLU A O 1
ATOM 1443 N N . ASN A 1 192 ? -12.331 -0.810 26.034 1.00 81.50 192 ASN A N 1
ATOM 1444 C CA . ASN A 1 192 ? -13.779 -0.923 26.232 1.00 81.50 192 ASN A CA 1
ATOM 1445 C C . ASN A 1 192 ? -14.184 -2.146 27.073 1.00 81.50 192 ASN A C 1
ATOM 1447 O O . ASN A 1 192 ? -15.294 -2.178 27.599 1.00 81.50 192 ASN A O 1
ATOM 1451 N N . LEU A 1 193 ? -13.313 -3.153 27.208 1.00 90.75 193 LEU A N 1
ATOM 1452 C CA . LEU A 1 193 ? -13.569 -4.376 27.971 1.00 90.75 193 LEU A CA 1
ATOM 1453 C C . LEU A 1 193 ? -12.450 -4.616 28.993 1.00 90.75 193 LEU A C 1
ATOM 1455 O O . LEU A 1 193 ? -11.392 -5.131 28.622 1.00 90.75 193 LEU A O 1
ATOM 1459 N N . PRO A 1 194 ? -12.666 -4.309 30.284 1.00 85.81 194 PRO A N 1
ATOM 1460 C CA . PRO A 1 194 ? -11.638 -4.492 31.308 1.00 85.81 194 PRO A CA 1
ATOM 1461 C C . PRO A 1 194 ? -11.371 -5.974 31.623 1.00 85.81 194 PRO A C 1
ATOM 1463 O O . PRO A 1 194 ? -10.255 -6.335 31.992 1.00 85.81 194 PRO A O 1
ATOM 1466 N N . ASN A 1 195 ? -12.369 -6.848 31.450 1.00 93.06 195 ASN A N 1
ATOM 1467 C CA . ASN A 1 195 ? -12.281 -8.261 31.818 1.00 93.06 195 ASN A CA 1
ATOM 1468 C C . ASN A 1 195 ? -11.835 -9.138 30.643 1.00 93.06 195 ASN A C 1
ATOM 1470 O O . ASN A 1 195 ? -12.436 -9.107 29.567 1.00 93.06 195 ASN A O 1
ATOM 1474 N N . LYS A 1 196 ? -10.857 -10.020 30.881 1.00 91.56 196 LYS A N 1
ATOM 1475 C CA . LYS A 1 196 ? -10.339 -10.956 29.867 1.00 91.56 196 LYS A CA 1
ATOM 1476 C C . LYS A 1 196 ? -11.422 -11.884 29.296 1.00 91.56 196 LYS A C 1
ATOM 1478 O O . LYS A 1 196 ? -11.476 -12.076 28.088 1.00 91.56 196 LYS A O 1
ATOM 1483 N N . ALA A 1 197 ? -12.346 -12.361 30.131 1.00 94.44 197 ALA A N 1
ATOM 1484 C CA . ALA A 1 197 ? -13.453 -13.218 29.695 1.00 94.44 197 ALA A CA 1
ATOM 1485 C C . ALA A 1 197 ? -14.382 -12.543 28.665 1.00 94.44 197 ALA A C 1
ATOM 1487 O O . ALA A 1 197 ? -14.935 -13.217 27.797 1.00 94.44 197 ALA A O 1
ATOM 1488 N N . ASP A 1 198 ? -14.549 -11.218 28.735 1.00 95.25 198 ASP A N 1
ATOM 1489 C CA . ASP A 1 198 ? -15.327 -10.472 27.745 1.00 95.25 198 ASP A CA 1
ATOM 1490 C C . ASP A 1 198 ? -14.520 -10.216 26.471 1.00 95.25 198 ASP A C 1
ATOM 1492 O O . ASP A 1 198 ? -15.068 -10.314 25.375 1.00 95.25 198 ASP A O 1
ATOM 1496 N N . GLN A 1 199 ? -13.217 -9.944 26.601 1.00 94.44 199 GLN A N 1
ATOM 1497 C CA . GLN A 1 199 ? -12.301 -9.794 25.463 1.00 94.44 199 GLN A CA 1
ATOM 1498 C C . GLN A 1 199 ? -12.240 -11.079 24.626 1.00 94.44 199 GLN A C 1
ATOM 1500 O O . GLN A 1 199 ? -12.255 -11.023 23.398 1.00 94.44 199 GLN A O 1
ATOM 1505 N N . ASP A 1 200 ? -12.246 -12.241 25.282 1.00 95.62 200 ASP A N 1
ATOM 1506 C CA . ASP A 1 200 ? -12.150 -13.549 24.634 1.00 95.62 200 ASP A CA 1
ATOM 1507 C C . ASP A 1 200 ? -13.408 -13.933 23.835 1.00 95.62 200 ASP A C 1
ATOM 1509 O O . ASP A 1 200 ? -13.387 -14.946 23.136 1.00 95.62 200 ASP A O 1
ATOM 1513 N N . LYS A 1 201 ? -14.484 -13.130 23.879 1.00 97.69 201 LYS A N 1
ATOM 1514 C CA . LYS A 1 201 ? -15.665 -13.263 23.003 1.00 97.69 201 LYS A CA 1
ATOM 1515 C C . LYS A 1 201 ? -15.423 -12.720 21.588 1.00 97.69 201 LYS A C 1
ATOM 1517 O O . LYS A 1 201 ? -16.288 -12.878 20.726 1.00 97.69 201 LYS A O 1
ATOM 1522 N N . TYR A 1 202 ? -14.274 -12.093 21.343 1.00 98.31 202 TYR A N 1
ATOM 1523 C CA . TYR A 1 202 ? -13.917 -11.461 20.075 1.00 98.31 202 TYR A CA 1
ATOM 1524 C C . TYR A 1 202 ? -12.643 -12.073 19.483 1.00 98.31 202 TYR A C 1
ATOM 1526 O O . TYR A 1 202 ? -11.791 -12.609 20.194 1.00 98.31 202 TYR A O 1
ATOM 1534 N N . GLU A 1 203 ? -12.517 -11.981 18.163 1.00 97.88 203 GLU A N 1
ATOM 1535 C CA . GLU A 1 203 ? -11.378 -12.463 17.380 1.00 97.88 203 GLU A CA 1
ATOM 1536 C C . GLU A 1 203 ? -10.986 -11.442 16.318 1.00 97.88 203 GLU A C 1
ATOM 1538 O O . GLU A 1 203 ? -11.801 -10.638 15.865 1.00 97.88 203 GLU A O 1
ATOM 1543 N N . LEU A 1 204 ? -9.726 -11.506 15.905 1.00 98.19 204 LEU A N 1
ATOM 1544 C CA . LEU A 1 204 ? -9.179 -10.737 14.800 1.00 98.19 204 LEU A CA 1
ATOM 1545 C C . LEU A 1 204 ? -9.288 -11.537 13.506 1.00 98.19 204 LEU A C 1
ATOM 1547 O O . LEU A 1 204 ? -8.962 -12.726 13.488 1.00 98.19 204 LEU A O 1
ATOM 1551 N N . LEU A 1 205 ? -9.674 -10.868 12.423 1.00 97.06 205 LEU A N 1
ATOM 1552 C CA . LEU A 1 205 ? -9.557 -11.389 11.063 1.00 97.06 205 LEU A CA 1
ATOM 1553 C C . LEU A 1 205 ? -8.195 -10.979 10.499 1.00 97.06 205 LEU A C 1
ATOM 1555 O O . LEU A 1 205 ? -7.880 -9.791 10.409 1.00 97.06 205 LEU A O 1
ATOM 1559 N N . CYS A 1 206 ? -7.376 -11.963 10.139 1.00 90.31 206 CYS A N 1
ATOM 1560 C CA . CYS A 1 206 ? -6.018 -11.740 9.656 1.00 90.31 206 CYS A CA 1
ATOM 1561 C C . CYS A 1 206 ? -5.965 -11.697 8.121 1.00 90.31 206 CYS A C 1
ATOM 1563 O O . CYS A 1 206 ? -6.778 -12.331 7.449 1.00 90.31 206 CYS A O 1
ATOM 1565 N N . LEU A 1 207 ? -4.939 -11.038 7.565 1.00 83.69 207 LEU A N 1
ATOM 1566 C CA . LEU A 1 207 ? -4.696 -10.970 6.113 1.00 83.69 207 LEU A CA 1
ATOM 1567 C C . LEU A 1 207 ? -4.540 -12.348 5.450 1.00 83.69 207 LEU A C 1
ATOM 1569 O O . LEU A 1 207 ? -4.942 -12.539 4.311 1.00 83.69 207 LEU A O 1
ATOM 1573 N N . ASN A 1 208 ? -4.007 -13.335 6.174 1.00 81.44 208 ASN A N 1
ATOM 1574 C CA . ASN A 1 208 ? -3.868 -14.714 5.696 1.00 81.44 208 ASN A CA 1
ATOM 1575 C C . ASN A 1 208 ? -5.156 -15.548 5.849 1.00 81.44 208 ASN A C 1
ATOM 1577 O O . ASN A 1 208 ? -5.083 -16.775 5.910 1.00 81.44 208 ASN A O 1
ATOM 1581 N N . ASN A 1 209 ? -6.310 -14.891 6.001 1.00 88.81 209 ASN A N 1
ATOM 1582 C CA . ASN A 1 209 ? -7.617 -15.498 6.247 1.00 88.81 209 ASN A CA 1
ATOM 1583 C C . ASN A 1 209 ? -7.667 -16.429 7.470 1.00 88.81 209 ASN A C 1
ATOM 1585 O O . ASN A 1 209 ? -8.564 -17.261 7.573 1.00 88.81 209 ASN A O 1
ATOM 1589 N N . ALA A 1 210 ? -6.736 -16.298 8.418 1.00 89.38 210 ALA A N 1
ATOM 1590 C CA . ALA A 1 210 ? -6.845 -16.929 9.727 1.00 89.38 210 ALA A CA 1
ATOM 1591 C C . ALA A 1 210 ? -7.648 -16.046 10.693 1.00 89.38 210 ALA A C 1
ATOM 1593 O O . ALA A 1 210 ? -7.778 -14.835 10.501 1.00 89.38 210 ALA A O 1
ATOM 1594 N N . ARG A 1 211 ? -8.130 -16.661 11.773 1.00 95.81 211 ARG A N 1
ATOM 1595 C CA . ARG A 1 211 ? -8.641 -15.964 12.956 1.00 95.81 211 ARG A CA 1
ATOM 1596 C C . ARG A 1 211 ? -7.655 -16.117 14.099 1.00 95.81 211 ARG A C 1
ATOM 1598 O O . ARG A 1 211 ? -7.075 -17.190 14.269 1.00 95.81 211 ARG A O 1
ATOM 1605 N N . LYS A 1 212 ? -7.443 -15.053 14.871 1.00 96.50 212 LYS A N 1
ATOM 1606 C CA . LYS A 1 212 ? -6.593 -15.094 16.069 1.00 96.50 212 LYS A CA 1
ATOM 1607 C C . LYS A 1 212 ? -7.230 -14.343 17.242 1.00 96.50 212 LYS A C 1
ATOM 1609 O O . LYS A 1 212 ? -8.058 -13.463 17.016 1.00 96.50 212 LYS A O 1
ATOM 1614 N N . PRO A 1 213 ? -6.833 -14.650 18.488 1.00 97.69 213 PRO A N 1
ATOM 1615 C CA . PRO A 1 213 ? -7.231 -13.868 19.655 1.00 97.69 213 PRO A CA 1
ATOM 1616 C C . PRO A 1 213 ? -6.855 -12.381 19.538 1.00 97.69 213 PRO A C 1
ATOM 1618 O O . PRO A 1 213 ? -5.875 -12.027 18.879 1.00 97.69 213 PRO A O 1
ATOM 1621 N N . VAL A 1 214 ? -7.611 -11.511 20.215 1.00 95.69 214 VAL A N 1
ATOM 1622 C CA . VAL A 1 214 ? -7.437 -10.044 20.161 1.00 95.69 214 VAL A CA 1
ATOM 1623 C C . VAL A 1 214 ? -6.086 -9.539 20.671 1.00 95.69 214 VAL A C 1
ATOM 1625 O O . VAL A 1 214 ? -5.656 -8.462 20.276 1.00 95.69 214 VAL A O 1
ATOM 1628 N N . ASP A 1 215 ? -5.376 -10.307 21.499 1.00 93.31 215 ASP A N 1
ATOM 1629 C CA . ASP A 1 215 ? -4.023 -9.989 21.985 1.00 93.31 215 ASP A CA 1
ATOM 1630 C C . ASP A 1 215 ? -2.910 -10.342 20.983 1.00 93.31 215 ASP A C 1
ATOM 1632 O O . ASP A 1 215 ? -1.788 -9.843 21.099 1.00 93.31 215 ASP A O 1
ATOM 1636 N N . ALA A 1 216 ? -3.221 -11.109 19.935 1.00 96.06 216 ALA A N 1
ATOM 1637 C CA . ALA A 1 216 ? -2.289 -11.471 18.873 1.00 96.06 216 ALA A CA 1
ATOM 1638 C C . ALA A 1 216 ? -2.188 -10.414 17.753 1.00 96.06 216 ALA A C 1
ATOM 1640 O O . ALA A 1 216 ? -1.650 -10.714 16.684 1.00 96.06 216 ALA A O 1
ATOM 1641 N N . PHE A 1 217 ? -2.664 -9.181 17.980 1.00 91.19 217 PHE A N 1
ATOM 1642 C CA . PHE A 1 217 ? -2.739 -8.111 16.973 1.00 91.19 217 PHE A CA 1
ATOM 1643 C C . PHE A 1 217 ? -1.399 -7.809 16.286 1.00 91.19 217 PHE A C 1
ATOM 1645 O O . PHE A 1 217 ? -1.362 -7.538 15.089 1.00 91.19 217 PHE A O 1
ATOM 1652 N N . LYS A 1 218 ? -0.264 -7.949 16.985 1.00 87.25 218 LYS A N 1
ATOM 1653 C CA . LYS A 1 218 ? 1.073 -7.784 16.377 1.00 87.25 218 LYS A CA 1
ATOM 1654 C C . LYS A 1 218 ? 1.323 -8.745 15.209 1.00 87.25 218 LYS A C 1
ATOM 1656 O O . LYS A 1 218 ? 2.022 -8.384 14.275 1.00 87.25 218 LYS A O 1
ATOM 1661 N N . ASN A 1 219 ? 0.716 -9.931 15.246 1.00 88.62 219 ASN A N 1
ATOM 1662 C CA . ASN A 1 219 ? 0.846 -10.986 14.236 1.00 88.62 219 ASN A CA 1
ATOM 1663 C C . ASN A 1 219 ? -0.461 -11.207 13.444 1.00 88.62 219 ASN A C 1
ATOM 1665 O O . ASN A 1 219 ? -0.603 -12.237 12.776 1.00 88.62 219 ASN A O 1
ATOM 1669 N N . CYS A 1 220 ? -1.447 -10.320 13.605 1.00 91.94 220 CYS A N 1
ATOM 1670 C CA . CYS A 1 220 ? -2.752 -10.356 12.949 1.00 91.94 220 CYS A CA 1
ATOM 1671 C C . CYS A 1 220 ? -3.362 -8.949 12.937 1.00 91.94 220 CYS A C 1
ATOM 1673 O O . CYS A 1 220 ? -4.112 -8.563 13.829 1.00 91.94 220 CYS A O 1
ATOM 1675 N N . HIS A 1 221 ? -2.993 -8.171 11.930 1.00 91.75 221 HIS A N 1
ATOM 1676 C CA . HIS A 1 221 ? -3.488 -6.820 11.695 1.00 91.75 221 HIS A CA 1
ATOM 1677 C C . HIS A 1 221 ? -3.565 -6.571 10.190 1.00 91.75 221 HIS A C 1
ATOM 1679 O O . HIS A 1 221 ? -2.916 -7.272 9.415 1.00 91.75 221 HIS A O 1
ATOM 1685 N N . LEU A 1 222 ? -4.347 -5.571 9.787 1.00 85.81 222 LEU A N 1
ATOM 1686 C CA . LEU A 1 222 ? -4.463 -5.157 8.390 1.00 85.81 222 LEU A CA 1
ATOM 1687 C C . LEU A 1 222 ? -3.268 -4.288 7.985 1.00 85.81 222 LEU A C 1
ATOM 1689 O O . LEU A 1 222 ? -2.622 -4.527 6.973 1.00 85.81 222 LEU A O 1
ATOM 1693 N N . ALA A 1 223 ? -2.924 -3.310 8.824 1.00 85.25 223 ALA A N 1
ATOM 1694 C CA . ALA A 1 223 ? -1.730 -2.493 8.648 1.00 85.25 223 ALA A CA 1
ATOM 1695 C C . ALA A 1 223 ? -1.250 -1.927 9.986 1.00 85.25 223 ALA A C 1
ATOM 1697 O O . ALA A 1 223 ? -2.030 -1.739 10.925 1.00 85.25 223 ALA A O 1
ATOM 1698 N N . ARG A 1 224 ? 0.043 -1.617 10.055 1.00 85.06 224 ARG A N 1
ATOM 1699 C CA . ARG A 1 224 ? 0.616 -0.760 11.091 1.00 85.06 224 ARG A CA 1
ATOM 1700 C C . ARG A 1 224 ? 0.458 0.686 10.631 1.00 85.06 224 ARG A C 1
ATOM 1702 O O . ARG A 1 224 ? 1.002 1.050 9.598 1.00 85.06 224 ARG A O 1
ATOM 1709 N N . ILE A 1 225 ? -0.287 1.487 11.383 1.00 84.75 225 ILE A N 1
ATOM 1710 C CA . ILE A 1 225 ? -0.508 2.903 11.090 1.00 84.75 225 ILE A CA 1
ATOM 1711 C C . ILE A 1 225 ? 0.482 3.722 11.922 1.00 84.75 225 ILE A C 1
ATOM 1713 O O . ILE A 1 225 ? 0.453 3.632 13.157 1.00 84.75 225 ILE A O 1
ATOM 1717 N N . PRO A 1 226 ? 1.378 4.491 11.287 1.00 86.69 226 PRO A N 1
ATOM 1718 C CA . PRO A 1 226 ? 2.305 5.357 12.001 1.00 86.69 226 PRO A CA 1
ATOM 1719 C C . PRO A 1 226 ? 1.580 6.552 12.628 1.00 86.69 226 PRO A C 1
ATOM 1721 O O . PRO A 1 226 ? 0.468 6.915 12.242 1.00 86.69 226 PRO A O 1
ATOM 1724 N N . ALA A 1 227 ? 2.219 7.165 13.619 1.00 87.12 227 ALA A N 1
ATOM 1725 C CA . ALA A 1 227 ? 1.774 8.443 14.150 1.00 87.12 227 ALA A CA 1
ATOM 1726 C C . ALA A 1 227 ? 1.912 9.569 13.114 1.00 87.12 227 ALA A C 1
ATOM 1728 O O . ALA A 1 227 ? 2.533 9.399 12.065 1.00 87.12 227 ALA A O 1
ATOM 1729 N N . HIS A 1 228 ? 1.339 10.735 13.411 1.00 86.25 228 HIS A N 1
ATOM 1730 C CA . HIS A 1 228 ? 1.638 11.918 12.613 1.00 86.25 228 HIS A CA 1
ATOM 1731 C C . HIS A 1 228 ? 3.121 12.271 12.763 1.00 86.25 228 HIS A C 1
ATOM 1733 O O . HIS A 1 228 ? 3.724 12.055 13.823 1.00 86.25 228 HIS A O 1
ATOM 1739 N N . ALA A 1 229 ? 3.711 12.813 11.702 1.00 94.00 229 ALA A N 1
ATOM 1740 C CA . ALA A 1 229 ? 5.126 13.139 11.674 1.00 94.00 229 ALA A CA 1
ATOM 1741 C C . ALA A 1 229 ? 5.364 14.582 11.250 1.00 94.00 229 ALA A C 1
ATOM 1743 O O . ALA A 1 229 ? 4.761 15.090 10.307 1.00 94.00 229 ALA A O 1
ATOM 1744 N N . VAL A 1 230 ? 6.309 15.225 11.921 1.00 97.81 230 VAL A N 1
ATOM 1745 C CA . VAL A 1 230 ? 6.925 16.458 11.453 1.00 97.81 230 VAL A CA 1
ATOM 1746 C C . VAL A 1 230 ? 7.854 16.103 10.304 1.00 97.81 230 VAL A C 1
ATOM 1748 O O . VAL A 1 230 ? 8.788 15.313 10.478 1.00 97.81 230 VAL A O 1
ATOM 1751 N N . VAL A 1 231 ? 7.607 16.695 9.140 1.00 97.19 231 VAL A N 1
ATOM 1752 C CA . VAL A 1 231 ? 8.449 16.533 7.953 1.00 97.19 231 VAL A CA 1
ATOM 1753 C C . VAL A 1 231 ? 9.328 17.756 7.727 1.00 97.19 231 VAL A C 1
ATOM 1755 O O . VAL A 1 231 ? 8.935 18.880 8.041 1.00 97.19 231 VAL A O 1
ATOM 1758 N N . ALA A 1 232 ? 10.502 17.538 7.144 1.00 97.38 232 ALA A N 1
ATOM 1759 C CA . ALA A 1 232 ? 11.426 18.582 6.708 1.00 97.38 232 ALA A CA 1
ATOM 1760 C C . ALA A 1 232 ? 12.087 18.189 5.377 1.00 97.38 232 ALA A C 1
ATOM 1762 O O . ALA A 1 232 ? 11.888 17.086 4.869 1.00 97.38 232 ALA A O 1
ATOM 1763 N N . ARG A 1 233 ? 12.874 19.088 4.777 1.00 95.88 233 ARG A N 1
ATOM 1764 C CA . ARG A 1 233 ? 13.650 18.758 3.566 1.00 95.88 233 ARG A CA 1
ATOM 1765 C C . ARG A 1 233 ? 14.704 17.696 3.879 1.00 95.88 233 ARG A C 1
ATOM 1767 O O . ARG A 1 233 ? 15.411 17.823 4.872 1.00 95.88 233 ARG A O 1
ATOM 1774 N N . SER A 1 234 ? 14.891 16.737 2.973 1.00 88.38 234 SER A N 1
ATOM 1775 C CA . SER A 1 234 ? 15.946 15.717 3.105 1.00 88.38 234 SER A CA 1
ATOM 1776 C C . SER A 1 234 ? 17.368 16.293 3.011 1.00 88.38 234 SER A C 1
ATOM 1778 O O . SER A 1 234 ? 18.310 15.722 3.548 1.00 88.38 234 SER A O 1
ATOM 1780 N N . VAL A 1 235 ? 17.534 17.441 2.344 1.00 86.81 235 VAL A N 1
ATOM 1781 C CA . VAL A 1 235 ? 18.810 18.165 2.221 1.00 86.81 235 VAL A CA 1
ATOM 1782 C C . VAL A 1 235 ? 18.646 19.555 2.827 1.00 86.81 235 VAL A C 1
ATOM 1784 O O . VAL A 1 235 ? 17.690 20.264 2.508 1.00 86.81 235 VAL A O 1
ATOM 1787 N N . ASN A 1 236 ? 19.573 19.963 3.701 1.00 89.50 236 ASN A N 1
ATOM 1788 C CA . ASN A 1 236 ? 19.526 21.253 4.409 1.00 89.50 236 ASN A CA 1
ATOM 1789 C C . ASN A 1 236 ? 18.182 21.499 5.139 1.00 89.50 236 ASN A C 1
ATOM 1791 O O . ASN A 1 236 ? 17.650 22.613 5.167 1.00 89.50 236 ASN A O 1
ATOM 1795 N N . GLY A 1 237 ? 17.614 20.440 5.727 1.00 90.75 237 GLY A N 1
ATOM 1796 C CA . GLY A 1 237 ? 16.313 20.457 6.404 1.00 90.75 237 GLY A CA 1
ATOM 1797 C C . GLY A 1 237 ? 16.298 21.054 7.806 1.00 90.75 237 GLY A C 1
ATOM 1798 O O . GLY A 1 237 ? 15.224 21.189 8.375 1.00 90.75 237 GLY A O 1
ATOM 1799 N N . LYS A 1 238 ? 17.460 21.423 8.365 1.00 94.62 238 LYS A N 1
ATOM 1800 C CA . LYS A 1 238 ? 17.606 21.902 9.755 1.00 94.62 238 LYS A CA 1
ATOM 1801 C C . LYS A 1 238 ? 17.081 20.898 10.801 1.00 94.62 238 LYS A C 1
ATOM 1803 O O . LYS A 1 238 ? 16.562 21.306 11.837 1.00 94.62 238 LYS A O 1
ATOM 1808 N N . GLU A 1 239 ? 17.228 19.596 10.538 1.00 93.19 239 GLU A N 1
ATOM 1809 C CA . GLU A 1 239 ? 16.666 18.513 11.366 1.00 93.19 239 GLU A CA 1
ATOM 1810 C C . GLU A 1 239 ? 17.057 18.631 12.849 1.00 93.19 239 GLU A C 1
ATOM 1812 O O . GLU A 1 239 ? 16.194 18.542 13.721 1.00 93.19 239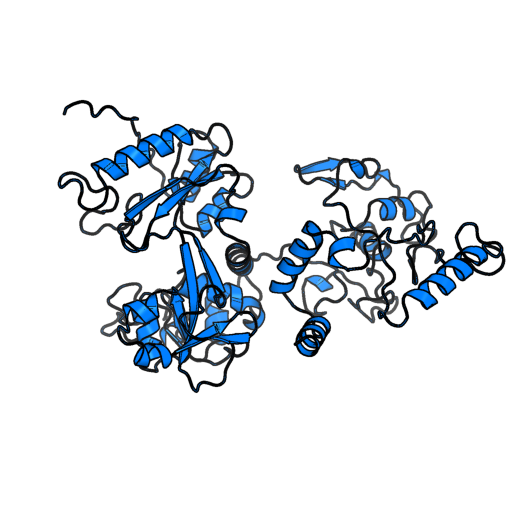 GLU A O 1
ATOM 1817 N N . ASP A 1 240 ? 18.337 18.895 13.138 1.00 92.81 240 ASP A N 1
ATOM 1818 C CA . ASP A 1 240 ? 18.839 19.047 14.510 1.00 92.81 240 ASP A CA 1
ATOM 1819 C C . ASP A 1 240 ? 18.212 20.240 15.236 1.00 92.81 240 ASP A C 1
ATOM 1821 O O . ASP A 1 240 ? 17.832 20.126 16.399 1.00 92.81 240 ASP A O 1
ATOM 1825 N N . LEU A 1 241 ? 18.048 21.368 14.539 1.00 94.56 241 LEU A N 1
ATOM 1826 C CA . LEU A 1 241 ? 17.457 22.579 15.106 1.00 94.56 241 LEU A CA 1
ATOM 1827 C C . LEU A 1 241 ? 15.963 22.387 15.390 1.00 94.56 241 LEU A C 1
ATOM 1829 O O . LEU A 1 241 ? 15.465 22.837 16.422 1.00 94.56 241 LEU A O 1
ATOM 1833 N N . ILE A 1 242 ? 15.251 21.707 14.485 1.00 96.06 242 ILE A N 1
ATOM 1834 C CA . ILE A 1 242 ? 13.836 21.365 14.669 1.00 96.06 242 ILE A CA 1
ATOM 1835 C C . ILE A 1 242 ? 13.683 20.416 15.859 1.00 96.06 242 ILE A C 1
ATOM 1837 O O . ILE A 1 242 ? 12.822 20.638 16.710 1.00 96.06 242 ILE A O 1
ATOM 1841 N N . TRP A 1 243 ? 14.537 19.394 15.966 1.00 95.44 243 TRP A N 1
ATOM 1842 C CA . TRP A 1 243 ? 14.520 18.481 17.104 1.00 95.44 243 TRP A CA 1
ATOM 1843 C C . TRP A 1 243 ? 14.819 19.197 18.427 1.00 95.44 243 TRP A C 1
ATOM 1845 O O . TRP A 1 243 ? 14.067 19.027 19.383 1.00 95.44 243 TRP A O 1
ATOM 1855 N N . GLU A 1 244 ? 15.857 20.036 18.486 1.00 94.94 244 GLU A N 1
ATOM 1856 C CA . GLU A 1 244 ? 16.204 20.796 19.694 1.00 94.94 244 GLU A CA 1
ATOM 1857 C C . GLU A 1 244 ? 15.055 21.720 20.135 1.00 94.94 244 GLU A C 1
ATOM 1859 O O . GLU A 1 244 ? 14.737 21.811 21.326 1.00 94.94 244 GLU A O 1
ATOM 1864 N N . LEU A 1 245 ? 14.398 22.384 19.174 1.00 95.38 245 LEU A N 1
ATOM 1865 C CA . LEU A 1 245 ? 13.222 23.214 19.424 1.00 95.38 245 LEU A CA 1
ATOM 1866 C C . LEU A 1 245 ? 12.082 22.387 20.029 1.00 95.38 245 LEU A C 1
ATOM 1868 O O . LEU A 1 245 ? 11.554 22.755 21.079 1.00 95.38 245 LEU A O 1
ATOM 1872 N N . LEU A 1 246 ? 11.708 21.279 19.383 1.00 95.69 246 LEU A N 1
ATOM 1873 C CA . LEU A 1 246 ? 10.587 20.439 19.810 1.00 95.69 246 LEU A CA 1
ATOM 1874 C C . LEU A 1 246 ? 10.863 19.743 21.144 1.00 95.69 246 LEU A C 1
ATOM 1876 O O . LEU A 1 246 ? 9.959 19.641 21.971 1.00 95.69 246 LEU A O 1
ATOM 1880 N N . GLN A 1 247 ? 12.108 19.337 21.398 1.00 94.62 247 GLN A N 1
ATOM 1881 C CA . GLN A 1 247 ? 12.540 18.782 22.678 1.00 94.62 247 GLN A CA 1
ATOM 1882 C C . GLN A 1 247 ? 12.357 19.796 23.815 1.00 94.62 247 GLN A C 1
ATOM 1884 O O . GLN A 1 247 ? 11.678 19.509 24.801 1.00 94.62 247 GLN A O 1
ATOM 1889 N N . LYS A 1 248 ? 12.873 21.020 23.654 1.00 93.69 248 LYS A N 1
ATOM 1890 C CA . LYS A 1 248 ? 12.698 22.086 24.654 1.00 93.69 248 LYS A CA 1
ATOM 1891 C C . LYS A 1 248 ? 11.232 22.494 24.814 1.00 93.69 248 LYS A C 1
ATOM 1893 O O . LYS A 1 248 ? 10.813 22.852 25.917 1.00 93.69 248 LYS A O 1
ATOM 1898 N N . ALA A 1 249 ? 10.457 22.468 23.728 1.00 93.31 249 ALA A N 1
ATOM 1899 C CA . ALA A 1 249 ? 9.038 22.794 23.751 1.00 93.31 249 ALA A CA 1
ATOM 1900 C C . ALA A 1 249 ? 8.233 21.750 24.537 1.00 93.31 249 ALA A C 1
ATOM 1902 O O . ALA A 1 249 ? 7.463 22.140 25.411 1.00 93.31 249 ALA A O 1
ATOM 1903 N N . GLN A 1 250 ? 8.441 20.447 24.307 1.00 94.00 250 GLN A N 1
ATOM 1904 C CA . GLN A 1 250 ? 7.724 19.405 25.056 1.00 94.00 250 GLN A CA 1
ATOM 1905 C C . GLN A 1 250 ? 8.115 19.368 26.544 1.00 94.00 250 GLN A C 1
ATOM 1907 O O . GLN A 1 250 ? 7.265 19.113 27.391 1.00 94.00 250 GLN A O 1
ATOM 1912 N N . GLU A 1 251 ? 9.364 19.688 26.898 1.00 92.94 251 GLU A N 1
ATOM 1913 C CA . GLU A 1 251 ? 9.799 19.756 28.302 1.00 92.94 251 GLU A CA 1
ATOM 1914 C C . GLU A 1 251 ? 9.105 20.882 29.085 1.00 92.94 251 GLU A C 1
ATOM 1916 O O . GLU A 1 251 ? 8.761 20.706 30.255 1.00 92.94 251 GLU A O 1
ATOM 1921 N N . LYS A 1 252 ? 8.891 22.040 28.443 1.00 92.44 252 LYS A N 1
ATOM 1922 C CA . LYS A 1 252 ? 8.331 23.245 29.084 1.00 92.44 252 LYS A CA 1
ATOM 1923 C C . LYS A 1 252 ? 6.821 23.379 28.946 1.00 92.44 252 LYS A C 1
ATOM 1925 O O . LYS A 1 252 ? 6.171 23.894 29.849 1.00 92.44 252 LYS A O 1
ATOM 1930 N N . PHE A 1 253 ? 6.287 22.964 27.805 1.00 94.25 253 PHE A N 1
ATOM 1931 C CA . PHE A 1 253 ? 4.906 23.198 27.390 1.00 94.25 253 PHE A CA 1
ATOM 1932 C C . PHE A 1 253 ? 4.187 21.911 26.993 1.00 94.25 253 PHE A C 1
ATOM 1934 O O . PHE A 1 253 ? 3.085 21.974 26.460 1.00 94.25 253 PHE A O 1
ATOM 1941 N N . GLY A 1 254 ? 4.792 20.743 27.219 1.00 90.75 254 GLY A N 1
ATOM 1942 C CA . GLY A 1 254 ? 4.111 19.467 27.034 1.00 90.75 254 GLY A CA 1
ATOM 1943 C C . GLY A 1 254 ? 2.903 19.317 27.959 1.00 90.75 254 GLY A C 1
ATOM 1944 O O . GLY A 1 254 ? 2.575 20.203 28.754 1.00 90.75 254 GLY A O 1
ATOM 1945 N N . LYS A 1 255 ? 2.257 18.157 27.869 1.00 85.00 255 LYS A N 1
ATOM 1946 C CA . LYS A 1 255 ? 1.012 17.872 28.582 1.00 85.00 255 LYS A CA 1
ATOM 1947 C C . LYS A 1 255 ? 1.136 18.162 30.082 1.00 85.00 255 LYS A C 1
ATOM 1949 O O . LYS A 1 255 ? 2.028 17.632 30.748 1.00 85.00 255 LYS A O 1
ATOM 1954 N N . ASP A 1 256 ? 0.259 19.033 30.577 1.00 86.00 256 ASP A N 1
ATOM 1955 C CA . ASP A 1 256 ? 0.165 19.448 31.983 1.00 86.00 256 ASP A CA 1
ATOM 1956 C C . ASP A 1 256 ? 1.443 20.112 32.550 1.00 86.00 256 ASP A C 1
ATOM 1958 O O . ASP A 1 256 ? 1.645 20.155 33.763 1.00 86.00 256 ASP A O 1
ATOM 1962 N N . LYS A 1 257 ? 2.326 20.658 31.693 1.00 89.69 257 LYS A N 1
ATOM 1963 C CA . LYS A 1 257 ? 3.576 21.318 32.129 1.00 89.69 257 LYS A CA 1
ATOM 1964 C C . LYS A 1 257 ? 3.442 22.813 32.410 1.00 89.69 257 LYS A C 1
ATOM 1966 O O . LYS A 1 257 ? 4.166 23.331 33.257 1.00 89.69 257 LYS A O 1
ATOM 1971 N N . SER A 1 258 ? 2.544 23.511 31.716 1.00 90.19 258 SER A N 1
ATOM 1972 C CA . SER A 1 258 ? 2.364 24.959 31.866 1.00 90.19 258 SER A CA 1
ATOM 1973 C C . SER A 1 258 ? 0.904 25.371 31.708 1.00 90.19 258 SER A C 1
ATOM 1975 O O . SER A 1 258 ? 0.257 25.032 30.724 1.00 90.19 258 SER A O 1
ATOM 1977 N N . SER A 1 259 ? 0.377 26.164 32.638 1.00 86.62 259 SER A N 1
ATOM 1978 C CA . SER A 1 259 ? -0.987 26.702 32.534 1.00 86.62 259 SER A CA 1
ATOM 1979 C C . SER A 1 259 ? -1.124 27.817 31.493 1.00 86.62 259 SER A C 1
ATOM 1981 O O . SER A 1 259 ? -2.228 28.083 31.031 1.00 86.62 259 SER A O 1
ATOM 1983 N N . SER A 1 260 ? -0.024 28.479 31.119 1.00 89.50 260 SER A N 1
ATOM 1984 C CA . SER A 1 260 ? -0.051 29.614 30.187 1.00 89.50 260 SER A CA 1
ATOM 1985 C C . SER A 1 260 ? -0.025 29.205 28.717 1.00 89.50 260 SER A C 1
ATOM 1987 O O . SER A 1 260 ? -0.467 29.972 27.866 1.00 89.50 260 SER A O 1
ATOM 1989 N N . PHE A 1 261 ? 0.518 28.025 28.408 1.00 91.19 261 PHE A N 1
ATOM 1990 C CA . PHE A 1 261 ? 0.601 27.502 27.050 1.00 91.19 261 PHE A CA 1
ATOM 1991 C C . PHE A 1 261 ? 0.752 25.980 27.078 1.00 91.19 261 PHE A C 1
ATOM 1993 O O . PHE A 1 261 ? 1.641 25.462 27.757 1.00 91.19 261 PHE A O 1
ATOM 2000 N N . GLN A 1 262 ? -0.095 25.291 26.317 1.00 91.38 262 GLN A N 1
ATOM 2001 C CA . GLN A 1 262 ? -0.084 23.841 26.139 1.00 91.38 262 GLN A CA 1
ATOM 2002 C C . GLN A 1 262 ? 0.254 23.533 24.681 1.00 91.38 262 GLN A C 1
ATOM 2004 O O . GLN A 1 262 ? -0.440 23.976 23.773 1.00 91.38 262 GLN A O 1
ATOM 2009 N N . LEU A 1 263 ? 1.331 22.784 24.455 1.00 94.44 263 LEU A N 1
ATOM 2010 C CA . LEU A 1 263 ? 1.801 22.422 23.117 1.00 94.44 263 LEU A CA 1
ATOM 2011 C C . LEU A 1 263 ? 0.894 21.389 22.436 1.00 94.44 263 LEU A C 1
ATOM 2013 O O . LEU A 1 263 ? 0.780 21.394 21.217 1.00 94.44 263 LEU A O 1
ATOM 2017 N N . PHE A 1 264 ? 0.267 20.518 23.231 1.00 91.69 264 PHE A N 1
ATOM 2018 C CA . PHE A 1 264 ? -0.657 19.467 22.793 1.00 91.69 264 PHE A CA 1
ATOM 2019 C C . PHE A 1 264 ? -2.085 19.771 23.264 1.00 91.69 264 PHE A C 1
ATOM 2021 O O . PHE A 1 264 ? -2.772 18.899 23.785 1.00 91.69 264 PHE A O 1
ATOM 2028 N N . GLY A 1 265 ? -2.501 21.034 23.188 1.00 83.19 265 GLY A N 1
ATOM 2029 C CA . GLY A 1 265 ? -3.845 21.442 23.574 1.00 83.19 265 GLY A CA 1
ATOM 2030 C C . GLY A 1 265 ? -4.331 22.612 22.735 1.00 83.19 265 GLY A C 1
ATOM 2031 O O . GLY A 1 265 ? -3.639 23.621 22.602 1.00 83.19 265 GLY A O 1
ATOM 2032 N N . SER A 1 266 ? -5.537 22.476 22.199 1.00 78.06 266 SER A N 1
ATOM 2033 C CA . SER A 1 266 ? -6.192 23.498 21.387 1.00 78.06 266 SER A CA 1
ATOM 2034 C C . SER A 1 266 ? -7.155 24.360 22.223 1.00 78.06 266 SER A C 1
ATOM 2036 O O . SER A 1 266 ? -7.707 23.879 23.217 1.00 78.06 266 SER A O 1
ATOM 2038 N N . PRO A 1 267 ? -7.364 25.643 21.860 1.00 83.62 267 PRO A N 1
ATOM 2039 C CA . PRO A 1 267 ? -8.388 26.493 22.467 1.00 83.62 267 PRO A CA 1
ATOM 2040 C C . PRO A 1 267 ? -9.797 25.907 22.327 1.00 83.62 267 PRO A C 1
ATOM 2042 O O . PRO A 1 267 ? -10.064 25.092 21.448 1.00 83.62 267 PRO A O 1
ATOM 2045 N N . GLU A 1 268 ? -10.722 26.370 23.166 1.00 76.44 268 GLU A N 1
ATOM 2046 C CA . GLU A 1 268 ? -12.117 25.934 23.119 1.00 76.44 268 GLU A CA 1
ATOM 2047 C C . GLU A 1 268 ? -12.739 26.174 21.731 1.00 76.44 268 GLU A C 1
ATOM 2049 O O . GLU A 1 268 ? -12.680 27.276 21.189 1.00 76.44 268 GLU A O 1
ATOM 2054 N N . GLY A 1 269 ? -13.321 25.120 21.152 1.00 59.22 269 GLY A N 1
ATOM 2055 C CA . GLY A 1 269 ? -13.906 25.133 19.806 1.00 59.22 269 GLY A CA 1
ATOM 2056 C C . GLY A 1 269 ? -12.950 24.716 18.682 1.00 59.22 269 GLY A C 1
ATOM 2057 O O . GLY A 1 269 ? -13.425 24.282 17.635 1.00 59.22 269 GLY A O 1
ATOM 2058 N N . GLU A 1 270 ? -11.637 24.751 18.913 1.00 64.69 270 GLU A N 1
ATOM 2059 C CA . GLU A 1 270 ? -10.604 24.308 17.970 1.00 64.69 270 GLU A CA 1
ATOM 2060 C C . GLU A 1 270 ? -10.070 22.919 18.349 1.00 64.69 270 GLU A C 1
ATOM 2062 O O . GLU A 1 270 ? -10.230 22.466 19.485 1.00 64.69 270 GLU A O 1
ATOM 2067 N N . LYS A 1 271 ? -9.447 22.214 17.397 1.00 56.56 271 LYS A N 1
ATOM 2068 C CA . LYS A 1 271 ? -8.865 20.881 17.625 1.00 56.56 271 LYS A CA 1
ATOM 2069 C C . LYS A 1 271 ? -7.592 20.677 16.824 1.00 56.56 271 LYS A C 1
ATOM 2071 O O . LYS A 1 271 ? -7.517 21.104 15.673 1.00 56.56 271 LYS A O 1
ATOM 2076 N N . ASP A 1 272 ? -6.653 19.947 17.418 1.00 67.19 272 ASP A N 1
ATOM 2077 C CA . ASP A 1 272 ? -5.410 19.492 16.793 1.00 67.19 272 ASP A CA 1
ATOM 2078 C C . ASP A 1 272 ? -4.607 20.616 16.101 1.00 67.19 272 ASP A C 1
ATOM 2080 O O . ASP A 1 272 ? -4.053 20.442 15.009 1.00 67.19 272 ASP A O 1
ATOM 2084 N N . LEU A 1 273 ? -4.557 21.804 16.718 1.00 78.81 273 LEU A N 1
ATOM 2085 C CA . LEU A 1 273 ? -3.780 22.923 16.193 1.00 78.81 273 LEU A CA 1
ATOM 2086 C C . LEU A 1 273 ? -2.279 22.622 16.299 1.00 78.81 273 LEU A C 1
ATOM 2088 O O . LEU A 1 273 ? -1.720 22.543 17.390 1.00 78.81 273 LEU A O 1
ATOM 2092 N N . LEU A 1 274 ? -1.609 22.536 15.143 1.00 88.81 274 LEU A N 1
ATOM 2093 C CA . LEU A 1 274 ? -0.187 22.185 14.952 1.00 88.81 274 LEU A CA 1
ATOM 2094 C C . LEU A 1 274 ? 0.161 20.719 15.250 1.00 88.81 274 LEU A C 1
ATOM 2096 O O . LEU A 1 274 ? 0.871 20.098 14.456 1.00 88.81 274 LEU A O 1
ATOM 2100 N N . PHE A 1 275 ? -0.318 20.187 16.371 1.00 89.25 275 PHE A N 1
ATOM 2101 C CA . PHE A 1 275 ? -0.090 18.820 16.834 1.00 89.25 275 PHE A CA 1
ATOM 2102 C C . PHE A 1 275 ? -1.396 18.218 17.342 1.00 89.25 275 PHE A C 1
ATOM 2104 O O . PHE A 1 275 ? -2.317 18.946 17.708 1.00 89.25 275 PHE A O 1
ATOM 2111 N N . LYS A 1 276 ? -1.473 16.888 17.409 1.00 78.06 276 LYS A N 1
ATOM 2112 C CA . LYS A 1 276 ? -2.627 16.215 18.022 1.00 78.06 276 LYS A CA 1
ATOM 2113 C C . LYS A 1 276 ? -2.774 16.609 19.491 1.00 78.06 276 LYS A C 1
ATOM 2115 O O . LYS A 1 276 ? -1.832 16.447 20.266 1.00 78.06 276 LYS A O 1
ATOM 2120 N N . ASP A 1 277 ? -3.989 16.964 19.908 1.00 73.94 277 ASP A N 1
ATOM 2121 C CA . ASP A 1 277 ? -4.291 17.276 21.318 1.00 73.94 277 ASP A CA 1
ATOM 2122 C C . ASP A 1 277 ? -4.073 16.053 22.238 1.00 73.94 277 ASP A C 1
ATOM 2124 O O . ASP A 1 277 ? -3.838 16.145 23.442 1.00 73.94 277 ASP A O 1
ATOM 2128 N N . SER A 1 278 ? -4.145 14.850 21.664 1.00 79.19 278 SER A N 1
ATOM 2129 C CA . SER A 1 278 ? -3.894 13.592 22.369 1.00 79.19 278 SER A CA 1
ATOM 2130 C C . SER A 1 278 ? -2.417 13.188 22.435 1.00 79.19 278 SER A C 1
ATOM 2132 O O . SER A 1 278 ? -2.111 12.137 23.005 1.00 79.19 278 SER A O 1
ATOM 2134 N N . ALA A 1 279 ? -1.506 13.946 21.819 1.00 85.00 279 ALA A N 1
ATOM 2135 C CA . ALA A 1 279 ? -0.083 13.639 21.853 1.00 85.00 279 ALA A CA 1
ATOM 2136 C C . ALA A 1 279 ? 0.494 13.825 23.266 1.00 85.00 279 ALA A C 1
ATOM 2138 O O . ALA A 1 279 ? 0.109 14.706 24.033 1.00 85.00 279 ALA A O 1
ATOM 2139 N N . LEU A 1 280 ? 1.424 12.946 23.626 1.00 89.38 280 LEU A N 1
ATOM 2140 C CA . LEU A 1 280 ? 2.150 12.990 24.895 1.00 89.38 280 LEU A CA 1
ATOM 2141 C C . LEU A 1 280 ? 3.523 13.648 24.756 1.00 89.38 280 LEU A C 1
ATOM 2143 O O . LEU A 1 280 ? 4.113 14.048 25.758 1.00 89.38 280 LEU A O 1
ATOM 2147 N N . GLY A 1 281 ? 4.048 13.713 23.535 1.00 93.56 281 GLY A N 1
ATOM 2148 C CA . GLY A 1 281 ? 5.411 14.133 23.267 1.00 93.56 281 GLY A CA 1
ATOM 2149 C C . GLY A 1 281 ? 5.847 13.793 21.851 1.00 93.56 281 GLY A C 1
ATOM 2150 O O . GLY A 1 281 ? 5.040 13.434 20.990 1.00 93.56 281 GLY A O 1
ATOM 2151 N N . PHE A 1 282 ? 7.156 13.869 21.648 1.00 95.06 282 PHE A N 1
ATOM 2152 C CA . PHE A 1 282 ? 7.804 13.624 20.370 1.00 95.06 282 PHE A CA 1
ATOM 2153 C C . PHE A 1 282 ? 8.898 12.569 20.477 1.00 95.06 282 PHE A C 1
ATOM 2155 O O . PHE A 1 282 ? 9.624 12.503 21.470 1.00 95.06 282 PHE A O 1
ATOM 2162 N N . SER A 1 283 ? 9.075 11.803 19.405 1.00 93.38 283 SER A N 1
ATOM 2163 C CA . SER A 1 283 ? 10.172 10.854 19.237 1.00 93.38 283 SER A CA 1
ATOM 2164 C C . SER A 1 283 ? 10.958 11.190 17.975 1.00 93.38 283 SER A C 1
ATOM 2166 O O . SER A 1 283 ? 10.379 11.367 16.903 1.00 93.38 283 SER A O 1
ATOM 2168 N N . ARG A 1 284 ? 12.283 11.299 18.094 1.00 92.88 284 ARG A N 1
ATOM 2169 C CA . ARG A 1 284 ? 13.157 11.581 16.952 1.00 92.88 284 ARG A CA 1
ATOM 2170 C C . ARG A 1 284 ? 13.211 10.370 16.020 1.00 92.88 284 ARG A C 1
ATOM 2172 O O . ARG A 1 284 ? 13.469 9.257 16.473 1.00 92.88 284 ARG A O 1
ATOM 2179 N N . ILE A 1 285 ? 13.007 10.596 14.726 1.00 87.06 285 ILE A N 1
ATOM 2180 C CA . ILE A 1 285 ? 13.083 9.548 13.704 1.00 87.06 285 ILE A CA 1
ATOM 2181 C C . ILE A 1 285 ? 14.543 9.432 13.222 1.00 87.06 285 ILE A C 1
ATOM 2183 O O . ILE A 1 285 ? 15.149 10.458 12.899 1.00 87.06 285 ILE A O 1
ATOM 2187 N N . PRO A 1 286 ? 15.132 8.219 13.183 1.00 83.38 286 PRO A N 1
ATOM 2188 C CA . PRO A 1 286 ? 16.469 7.987 12.635 1.00 83.38 286 PRO A CA 1
ATOM 2189 C C . PRO A 1 286 ? 16.649 8.510 11.204 1.00 83.38 286 PRO A C 1
ATOM 2191 O O . PRO A 1 286 ? 15.723 8.480 10.395 1.00 83.38 286 PRO A O 1
ATOM 2194 N N . SER A 1 287 ? 17.863 8.956 10.871 1.00 76.81 287 SER A N 1
ATOM 2195 C CA . SER A 1 287 ? 18.136 9.632 9.595 1.00 76.81 287 SER A CA 1
ATOM 2196 C C . SER A 1 287 ? 18.046 8.747 8.353 1.00 76.81 287 SER A C 1
ATOM 2198 O O . SER A 1 287 ? 17.878 9.246 7.244 1.00 76.81 287 SER A O 1
ATOM 2200 N N . ASN A 1 288 ? 18.124 7.433 8.538 1.00 75.62 288 ASN A N 1
ATOM 2201 C CA . ASN A 1 288 ? 18.000 6.431 7.487 1.00 75.62 288 ASN A CA 1
ATOM 2202 C C . ASN A 1 288 ? 16.544 6.033 7.180 1.00 75.62 288 ASN A C 1
ATOM 2204 O O . ASN A 1 288 ? 16.341 5.143 6.362 1.00 75.62 288 ASN A O 1
ATOM 2208 N N . ILE A 1 289 ? 15.550 6.625 7.850 1.00 75.44 289 ILE A N 1
ATOM 2209 C CA . ILE A 1 289 ? 14.129 6.345 7.610 1.00 75.44 289 ILE A CA 1
ATOM 2210 C C . ILE A 1 289 ? 13.549 7.435 6.710 1.00 75.44 289 ILE A C 1
ATOM 2212 O O . ILE A 1 289 ? 13.437 8.590 7.122 1.00 75.44 289 ILE A O 1
ATOM 2216 N N . ASP A 1 290 ? 13.161 7.059 5.495 1.00 80.19 290 ASP A N 1
ATOM 2217 C CA . ASP A 1 290 ? 12.399 7.900 4.572 1.00 80.19 290 ASP A CA 1
ATOM 2218 C C . ASP A 1 290 ? 10.878 7.764 4.781 1.00 80.19 290 ASP A C 1
ATOM 2220 O O . ASP A 1 290 ? 10.415 7.066 5.689 1.00 80.19 290 ASP A O 1
ATOM 2224 N N . SER A 1 291 ? 10.079 8.474 3.975 1.00 82.19 291 SER A N 1
ATOM 2225 C CA . SER A 1 291 ? 8.616 8.388 4.058 1.00 82.19 291 SER A CA 1
ATOM 2226 C C . SER A 1 291 ? 8.106 6.966 3.820 1.00 82.19 291 SER A C 1
ATOM 2228 O O . SER A 1 291 ? 7.169 6.547 4.494 1.00 82.19 291 SER A O 1
ATOM 2230 N N . GLU A 1 292 ? 8.720 6.198 2.918 1.00 80.00 292 GLU A N 1
ATOM 2231 C CA . GLU A 1 292 ? 8.265 4.842 2.608 1.00 80.00 292 GLU A CA 1
ATOM 2232 C C . GLU A 1 292 ? 8.515 3.880 3.777 1.00 80.00 292 GLU A C 1
ATOM 2234 O O . GLU A 1 292 ? 7.606 3.171 4.220 1.00 80.00 292 GLU A O 1
ATOM 2239 N N . LEU A 1 293 ? 9.722 3.912 4.346 1.00 75.75 293 LEU A N 1
ATOM 2240 C CA . LEU A 1 293 ? 10.098 3.129 5.523 1.00 75.75 293 LEU A CA 1
ATOM 2241 C C . LEU A 1 293 ? 9.291 3.528 6.765 1.00 75.75 293 LEU A C 1
ATOM 2243 O O . LEU A 1 293 ? 8.961 2.667 7.585 1.00 75.75 293 LEU A O 1
ATOM 2247 N N . TYR A 1 294 ? 8.967 4.816 6.917 1.00 82.06 294 TYR A N 1
ATOM 2248 C CA . TYR A 1 294 ? 8.163 5.307 8.036 1.00 82.06 294 TYR A CA 1
ATOM 2249 C C . TYR A 1 294 ? 6.726 4.780 7.989 1.00 82.06 294 TYR A C 1
ATOM 2251 O O . TYR A 1 294 ? 6.203 4.306 9.003 1.00 82.06 294 TYR A O 1
ATOM 2259 N N . LEU A 1 295 ? 6.103 4.853 6.811 1.00 80.62 295 LEU A N 1
ATOM 2260 C CA . LEU A 1 295 ? 4.721 4.435 6.595 1.00 80.62 295 LEU A CA 1
ATOM 2261 C C . LEU A 1 295 ? 4.567 2.916 6.580 1.00 80.62 295 LEU A C 1
ATOM 2263 O O . LEU A 1 295 ? 3.603 2.379 7.125 1.00 80.62 295 LEU A O 1
ATOM 2267 N N . GLY A 1 296 ? 5.547 2.223 6.008 1.00 73.88 296 GLY A N 1
ATOM 2268 C CA . GLY A 1 296 ? 5.515 0.785 5.821 1.00 73.88 296 GLY A CA 1
ATOM 2269 C C . GLY A 1 296 ? 4.646 0.360 4.635 1.00 73.88 296 GLY A C 1
ATOM 2270 O O . GLY A 1 296 ? 3.633 0.971 4.296 1.00 73.88 296 GLY A O 1
ATOM 2271 N N . PHE A 1 297 ? 5.043 -0.755 4.027 1.00 66.75 297 PHE A N 1
ATOM 2272 C CA . PHE A 1 297 ? 4.491 -1.267 2.771 1.00 66.75 297 PHE A CA 1
ATOM 2273 C C . PHE A 1 297 ? 2.963 -1.445 2.778 1.00 66.75 297 PHE A C 1
ATOM 2275 O O . PHE A 1 297 ? 2.284 -0.945 1.888 1.00 66.75 297 PHE A O 1
ATOM 2282 N N . ASN A 1 298 ? 2.396 -2.082 3.811 1.00 65.44 298 ASN A N 1
ATOM 2283 C CA . ASN A 1 298 ? 0.949 -2.349 3.867 1.00 65.44 298 ASN A CA 1
ATOM 2284 C C . ASN A 1 298 ? 0.107 -1.067 3.917 1.00 65.44 298 ASN A C 1
ATOM 2286 O O . ASN A 1 298 ? -0.991 -1.032 3.369 1.00 65.44 298 ASN A O 1
ATOM 2290 N N . TYR A 1 299 ? 0.617 -0.018 4.568 1.00 74.44 299 TYR A N 1
ATOM 2291 C CA . TYR A 1 299 ? -0.052 1.279 4.621 1.00 74.44 299 TYR A CA 1
ATOM 2292 C C . TYR A 1 299 ? -0.040 1.943 3.240 1.00 74.44 299 TYR A C 1
ATOM 2294 O O . TYR A 1 299 ? -1.085 2.359 2.743 1.00 74.44 299 TYR A O 1
ATOM 2302 N N . ILE A 1 300 ? 1.129 1.971 2.591 1.00 72.94 300 ILE A N 1
ATOM 2303 C CA . ILE A 1 300 ? 1.311 2.554 1.255 1.00 72.94 300 ILE A CA 1
ATOM 2304 C C . ILE A 1 300 ? 0.442 1.836 0.225 1.00 72.94 300 ILE A C 1
ATOM 2306 O O . ILE A 1 300 ? -0.288 2.501 -0.502 1.00 72.94 300 ILE A O 1
ATOM 2310 N N . ASN A 1 301 ? 0.448 0.502 0.207 1.00 69.75 301 ASN A N 1
ATOM 2311 C CA . ASN A 1 301 ? -0.354 -0.278 -0.736 1.00 69.75 301 ASN A CA 1
ATOM 2312 C C . ASN A 1 301 ? -1.849 -0.045 -0.559 1.00 69.75 301 ASN A C 1
ATOM 2314 O O . ASN A 1 301 ? -2.564 0.089 -1.547 1.00 69.75 301 ASN A O 1
ATOM 2318 N N . ALA A 1 302 ? -2.331 0.024 0.686 1.00 68.88 302 ALA A N 1
ATOM 2319 C CA . ALA A 1 302 ? -3.733 0.327 0.933 1.00 68.88 302 ALA A CA 1
ATOM 2320 C C . ALA A 1 302 ? -4.099 1.704 0.356 1.00 68.88 302 ALA A C 1
ATOM 2322 O O . ALA A 1 302 ? -5.109 1.827 -0.329 1.00 68.88 302 ALA A O 1
ATOM 2323 N N . LEU A 1 303 ? -3.258 2.724 0.555 1.00 69.56 303 LEU A N 1
ATOM 2324 C CA . LEU A 1 303 ? -3.500 4.066 0.020 1.00 69.56 303 LEU A CA 1
ATOM 2325 C C . LEU A 1 303 ? -3.363 4.164 -1.498 1.00 69.56 303 LEU A C 1
ATOM 2327 O O . LEU A 1 303 ? -4.187 4.813 -2.135 1.00 69.56 303 LEU A O 1
ATOM 2331 N N . GLN A 1 304 ? -2.331 3.554 -2.079 1.00 68.00 304 GLN A N 1
ATOM 2332 C CA . GLN A 1 304 ? -2.125 3.514 -3.527 1.00 68.00 304 GLN A CA 1
ATOM 2333 C C . GLN A 1 304 ? -3.269 2.774 -4.202 1.00 68.00 304 GLN A C 1
ATOM 2335 O O . GLN A 1 304 ? -3.841 3.302 -5.149 1.00 68.00 304 GLN A O 1
ATOM 2340 N N . GLY A 1 305 ? -3.688 1.640 -3.635 1.00 62.97 305 GLY A N 1
ATOM 2341 C CA . GLY A 1 305 ? -4.891 0.940 -4.049 1.00 62.97 305 GLY A CA 1
ATOM 2342 C C . GLY A 1 305 ? -6.096 1.875 -4.047 1.00 62.97 305 GLY A C 1
ATOM 2343 O O . GLY A 1 305 ? -6.832 1.910 -5.014 1.00 62.97 305 GLY A O 1
ATOM 2344 N N . LEU A 1 306 ? -6.309 2.717 -3.038 1.00 65.12 306 LEU A N 1
ATOM 2345 C CA . LEU A 1 306 ? -7.436 3.663 -3.071 1.00 65.12 306 LEU A CA 1
ATOM 2346 C C . LEU A 1 306 ? -7.269 4.832 -4.058 1.00 65.12 306 LEU A C 1
ATOM 2348 O O . LEU A 1 306 ? -8.265 5.446 -4.436 1.00 65.12 306 LEU A O 1
ATOM 2352 N N . LYS A 1 307 ? -6.036 5.135 -4.476 1.00 58.66 307 LYS A N 1
ATOM 2353 C CA . LYS A 1 307 ? -5.685 6.248 -5.370 1.00 58.66 307 LYS A CA 1
ATOM 2354 C C . LYS A 1 307 ? -5.458 5.833 -6.826 1.00 58.66 307 LYS A C 1
ATOM 2356 O O . LYS A 1 307 ? -5.189 6.715 -7.637 1.00 58.66 307 LYS A O 1
ATOM 2361 N N . GLU A 1 308 ? -5.536 4.542 -7.157 1.00 49.94 308 GLU A N 1
ATOM 2362 C CA . GLU A 1 308 ? -5.190 4.020 -8.483 1.00 49.94 308 GLU A CA 1
ATOM 2363 C C . GLU A 1 308 ? -6.001 4.705 -9.599 1.00 49.94 308 GLU A C 1
ATOM 2365 O O . GLU A 1 308 ? -7.138 4.343 -9.899 1.00 49.94 308 GLU A O 1
ATOM 2370 N N . ASN A 1 309 ? -5.351 5.675 -10.243 1.00 41.22 309 ASN A N 1
ATOM 2371 C CA . ASN A 1 309 ? -4.988 5.489 -11.638 1.00 41.22 309 ASN A CA 1
ATOM 2372 C C . ASN A 1 309 ? -4.072 4.260 -11.694 1.00 41.22 309 ASN A C 1
ATOM 2374 O O . ASN A 1 309 ? -3.070 4.215 -10.980 1.00 41.22 309 ASN A O 1
ATOM 2378 N N . GLU A 1 310 ? -4.433 3.255 -12.482 1.00 54.44 310 GLU A N 1
ATOM 2379 C CA . GLU A 1 310 ? -3.585 2.092 -12.741 1.00 54.44 310 GLU A CA 1
ATOM 2380 C C . GLU A 1 310 ? -2.157 2.546 -13.091 1.00 54.44 310 GLU A C 1
ATOM 2382 O O . GLU A 1 310 ? -1.991 3.491 -13.866 1.00 54.44 310 GLU A O 1
ATOM 2387 N N . PHE A 1 311 ? -1.128 1.901 -12.511 1.00 59.84 311 PHE A N 1
ATOM 2388 C CA . PHE A 1 311 ? 0.291 2.239 -12.746 1.00 59.84 311 PHE A CA 1
ATOM 2389 C C . PHE A 1 311 ? 0.607 2.426 -14.238 1.00 59.84 311 PHE A C 1
ATOM 2391 O O . PHE A 1 311 ? 1.375 3.312 -14.609 1.00 59.84 311 PHE A O 1
ATOM 2398 N N . PHE A 1 312 ? -0.032 1.610 -15.074 1.00 68.38 312 PHE A N 1
ATOM 2399 C CA . PHE A 1 312 ? -0.109 1.771 -16.515 1.00 68.38 312 PHE A CA 1
ATOM 2400 C C . PHE A 1 312 ? -1.577 1.705 -16.924 1.00 68.38 312 PHE A C 1
ATOM 2402 O O . PHE A 1 312 ? -2.293 0.810 -16.480 1.00 68.38 312 PHE A O 1
ATOM 2409 N N . SER A 1 313 ? -2.015 2.618 -17.791 1.00 77.50 313 SER A N 1
ATOM 2410 C CA . SER A 1 313 ? -3.395 2.659 -18.297 1.00 77.50 313 SER A CA 1
ATOM 2411 C C . SER A 1 313 ? -3.789 1.389 -19.058 1.00 77.50 313 SER A C 1
ATOM 2413 O O . SER A 1 313 ? -4.955 1.006 -19.072 1.00 77.50 313 SER A O 1
ATOM 2415 N N . GLN A 1 314 ? -2.823 0.749 -19.719 1.00 85.12 314 GLN A N 1
ATOM 2416 C CA . GLN A 1 314 ? -2.954 -0.533 -20.403 1.00 85.12 314 GLN A CA 1
ATOM 2417 C C . GLN A 1 314 ? -1.608 -1.263 -20.347 1.00 85.12 314 GLN A C 1
ATOM 2419 O O . GLN A 1 314 ? -0.545 -0.640 -20.310 1.00 85.12 314 GLN A O 1
ATOM 2424 N N . SER A 1 315 ? -1.618 -2.592 -20.333 1.00 89.44 315 SER A N 1
ATOM 2425 C CA . SER A 1 315 ? -0.398 -3.401 -20.409 1.00 89.44 315 SER A CA 1
ATOM 2426 C C . SER A 1 315 ? -0.633 -4.708 -21.165 1.00 89.44 315 SER A C 1
ATOM 2428 O O . SER A 1 315 ? -1.771 -5.078 -21.471 1.00 89.44 315 SER A O 1
ATOM 2430 N N . CYS A 1 316 ? 0.462 -5.406 -21.472 1.00 93.75 316 CYS A N 1
ATOM 2431 C CA . CYS A 1 316 ? 0.438 -6.841 -21.714 1.00 93.75 316 CYS A CA 1
ATOM 2432 C C . CYS A 1 316 ? 1.327 -7.540 -20.682 1.00 93.75 316 CYS A C 1
ATOM 2434 O O . CYS A 1 316 ? 2.552 -7.489 -20.770 1.00 93.75 316 CYS A O 1
ATOM 2436 N N . ALA A 1 317 ? 0.698 -8.183 -19.704 1.00 92.25 317 ALA A N 1
ATOM 2437 C CA . ALA A 1 317 ? 1.332 -8.969 -18.656 1.00 92.25 317 ALA A CA 1
ATOM 2438 C C . ALA A 1 317 ? 0.715 -10.380 -18.643 1.00 92.25 317 ALA A C 1
ATOM 2440 O O . ALA A 1 317 ? -0.209 -10.649 -17.865 1.00 92.25 317 ALA A O 1
ATOM 2441 N N . PRO A 1 318 ? 1.183 -11.280 -19.527 1.00 88.00 318 PRO A N 1
ATOM 2442 C CA . PRO A 1 318 ? 0.623 -12.621 -19.665 1.00 88.00 318 PRO A CA 1
ATOM 2443 C C . PRO A 1 318 ? 0.590 -13.408 -18.348 1.00 88.00 318 PRO A C 1
ATOM 2445 O O . PRO A 1 318 ? 1.556 -13.408 -17.587 1.00 88.00 318 PRO A O 1
ATOM 2448 N N . GLY A 1 319 ? -0.522 -14.098 -18.090 1.00 78.25 319 GLY A N 1
ATOM 2449 C CA . GLY A 1 319 ? -0.832 -14.742 -16.808 1.00 78.25 319 GLY A CA 1
ATOM 2450 C C . GLY A 1 319 ? -1.715 -13.906 -15.874 1.00 78.25 319 GLY A C 1
ATOM 2451 O O . GLY A 1 319 ? -2.165 -14.428 -14.855 1.00 78.25 319 GLY A O 1
ATOM 2452 N N . SER A 1 320 ? -1.990 -12.646 -16.223 1.00 78.69 320 SER A N 1
ATOM 2453 C CA . SER A 1 320 ? -2.981 -11.804 -15.537 1.00 78.69 320 SER A CA 1
ATOM 2454 C C . SER A 1 320 ? -4.417 -12.196 -15.912 1.00 78.69 320 SER A C 1
ATOM 2456 O O . SER A 1 320 ? -4.638 -13.014 -16.807 1.00 78.69 320 SER A O 1
ATOM 2458 N N . ASP A 1 321 ? -5.414 -11.598 -15.248 1.00 74.19 321 ASP A N 1
ATOM 2459 C CA . ASP A 1 321 ? -6.820 -11.762 -15.638 1.00 74.19 321 ASP A CA 1
ATOM 2460 C C . ASP A 1 321 ? -7.027 -11.235 -17.075 1.00 74.19 321 ASP A C 1
ATOM 2462 O O . ASP A 1 321 ? -6.804 -10.038 -17.303 1.00 74.19 321 ASP A O 1
ATOM 2466 N N . PRO A 1 322 ? -7.497 -12.066 -18.029 1.00 77.62 322 PRO A N 1
ATOM 2467 C CA . PRO A 1 322 ? -7.753 -11.659 -19.412 1.00 77.62 322 PRO A CA 1
ATOM 2468 C C . PRO A 1 322 ? -8.679 -10.446 -19.574 1.00 77.62 322 PRO A C 1
ATOM 2470 O O . PRO A 1 322 ? -8.664 -9.809 -20.626 1.00 77.62 322 PRO A O 1
ATOM 2473 N N . LYS A 1 323 ? -9.502 -10.128 -18.564 1.00 78.06 323 LYS A N 1
ATOM 2474 C CA . LYS A 1 323 ? -10.416 -8.974 -18.565 1.00 78.06 323 LYS A CA 1
ATOM 2475 C C . LYS A 1 323 ? -9.817 -7.703 -17.959 1.00 78.06 323 LYS A C 1
ATOM 2477 O O . LYS A 1 323 ? -10.457 -6.656 -18.027 1.00 78.06 323 LYS A O 1
ATOM 2482 N N . SER A 1 324 ? -8.639 -7.786 -17.347 1.00 78.62 324 SER A N 1
ATOM 2483 C CA . SER A 1 324 ? -7.968 -6.645 -16.719 1.00 78.62 324 SER A CA 1
ATOM 2484 C C . SER A 1 324 ? -7.215 -5.785 -17.738 1.00 78.62 324 SER A C 1
ATOM 2486 O O . SER A 1 324 ? -6.818 -6.261 -18.806 1.00 78.62 324 SER A O 1
ATOM 2488 N N . ASN A 1 325 ? -6.929 -4.532 -17.375 1.00 79.38 325 ASN A N 1
ATOM 2489 C CA . ASN A 1 325 ? -6.106 -3.645 -18.202 1.00 79.38 325 ASN A CA 1
ATOM 2490 C C . ASN A 1 325 ? -4.662 -4.144 -18.359 1.00 79.38 325 ASN A C 1
ATOM 2492 O O . ASN A 1 325 ? -3.992 -3.782 -19.325 1.00 79.38 325 ASN A O 1
ATOM 2496 N N . LEU A 1 326 ? -4.224 -5.082 -17.510 1.00 83.56 326 LEU A N 1
ATOM 2497 C CA . LEU A 1 326 ? -2.949 -5.782 -17.654 1.00 83.56 326 LEU A CA 1
ATOM 2498 C C . LEU A 1 326 ? -2.885 -6.714 -18.875 1.00 83.56 326 LEU A C 1
ATOM 2500 O O . LEU A 1 326 ? -1.791 -7.069 -19.298 1.00 83.56 326 LEU A O 1
ATOM 2504 N N . CYS A 1 327 ? -4.024 -7.101 -19.453 1.00 89.69 327 CYS A N 1
ATOM 2505 C CA . CYS A 1 327 ? -4.101 -7.931 -20.661 1.00 89.69 327 CYS A CA 1
ATOM 2506 C C . CYS A 1 327 ? -4.606 -7.161 -21.891 1.00 89.69 327 CYS A C 1
ATOM 2508 O O . CYS A 1 327 ? -4.821 -7.755 -22.955 1.00 89.69 327 CYS A O 1
ATOM 2510 N N . ALA A 1 328 ? -4.817 -5.848 -21.766 1.00 91.06 328 ALA A N 1
ATOM 2511 C CA . ALA A 1 328 ? -5.411 -5.029 -22.815 1.00 91.06 328 ALA A CA 1
ATOM 2512 C C . ALA A 1 328 ? -4.584 -5.062 -24.111 1.00 91.06 328 ALA A C 1
ATOM 2514 O O . ALA A 1 328 ? -5.157 -5.274 -25.185 1.00 91.06 328 ALA A O 1
ATOM 2515 N N . LEU A 1 329 ? -3.257 -4.939 -23.990 1.00 95.62 329 LEU A N 1
ATOM 2516 C CA . LEU A 1 329 ? -2.319 -4.840 -25.115 1.00 95.62 329 LEU A CA 1
ATOM 2517 C C . LEU A 1 329 ? -1.856 -6.193 -25.664 1.00 95.62 329 LEU A C 1
ATOM 2519 O O . LEU A 1 329 ? -1.202 -6.222 -26.700 1.00 95.62 329 LEU A O 1
ATOM 2523 N N . CYS A 1 330 ? -2.140 -7.306 -24.983 1.00 94.94 330 CYS A N 1
ATOM 2524 C CA . CYS A 1 330 ? -1.748 -8.631 -25.472 1.00 94.94 330 CYS A CA 1
ATOM 2525 C C . CYS A 1 330 ? -2.430 -8.950 -26.809 1.00 94.94 330 CYS A C 1
ATOM 2527 O O . CYS A 1 330 ? -3.462 -8.357 -27.117 1.00 94.94 330 CYS A O 1
ATOM 2529 N N . ILE A 1 331 ? -1.890 -9.865 -27.615 1.00 96.69 331 ILE A N 1
ATOM 2530 C CA . ILE A 1 331 ? -2.386 -10.075 -28.990 1.00 96.69 331 ILE A CA 1
ATOM 2531 C C . ILE A 1 331 ? -2.676 -11.536 -29.336 1.00 96.69 331 ILE A C 1
ATOM 2533 O O . ILE A 1 331 ? -3.155 -11.813 -30.437 1.00 96.69 331 ILE A O 1
ATOM 2537 N N . GLY A 1 332 ? -2.427 -12.463 -28.412 1.00 95.31 332 GLY A N 1
ATOM 2538 C CA . GLY A 1 332 ? -2.636 -13.885 -28.630 1.00 95.31 332 GLY A CA 1
ATOM 2539 C C . GLY A 1 332 ? -1.707 -14.467 -29.693 1.00 95.31 332 GLY A C 1
ATOM 2540 O O . GLY A 1 332 ? -0.674 -13.884 -30.039 1.00 95.31 332 GLY A O 1
ATOM 2541 N N . ASP A 1 333 ? -2.089 -15.616 -30.230 1.00 94.25 333 ASP A N 1
ATOM 2542 C CA . ASP A 1 333 ? -1.437 -16.251 -31.375 1.00 94.25 333 ASP A CA 1
ATOM 2543 C C . ASP A 1 333 ? -1.815 -15.566 -32.703 1.00 94.25 333 ASP A C 1
ATOM 2545 O O . ASP A 1 333 ? -2.466 -14.519 -32.726 1.00 94.25 333 ASP A O 1
ATOM 2549 N N . GLU A 1 334 ? -1.396 -16.128 -33.841 1.00 92.38 334 GLU A N 1
ATOM 2550 C CA . GLU A 1 334 ? -1.694 -15.566 -35.169 1.00 92.38 334 GLU A CA 1
ATOM 2551 C C . GLU A 1 334 ? -3.193 -15.461 -35.483 1.00 92.38 334 GLU A C 1
ATOM 2553 O O . GLU A 1 334 ? -3.586 -14.637 -36.308 1.00 92.38 334 GLU A O 1
ATOM 2558 N N . LYS A 1 335 ? -4.037 -16.258 -34.818 1.00 93.94 335 LYS A N 1
ATOM 2559 C CA . LYS A 1 335 ? -5.497 -16.216 -34.966 1.00 93.94 335 LYS A CA 1
ATOM 2560 C C . LYS A 1 335 ? -6.154 -15.248 -33.979 1.00 93.94 335 LYS A C 1
ATOM 2562 O O . LYS A 1 335 ? -7.366 -15.054 -34.040 1.00 93.94 335 LYS A O 1
ATOM 2567 N N . GLY A 1 336 ? -5.374 -14.641 -33.083 1.00 89.81 336 GLY A N 1
ATOM 2568 C CA . GLY A 1 336 ? -5.873 -13.832 -31.972 1.00 89.81 336 GLY A CA 1
ATOM 2569 C C . GLY A 1 336 ? -6.469 -14.666 -30.835 1.00 89.81 336 GLY A C 1
ATOM 2570 O O . GLY A 1 336 ? -7.125 -14.112 -29.951 1.00 89.81 336 GLY A O 1
ATOM 2571 N N . GLU A 1 337 ? -6.262 -15.985 -30.844 1.00 92.19 337 GLU A N 1
ATOM 2572 C CA . GLU A 1 337 ? -6.630 -16.871 -29.741 1.00 92.19 337 GLU A CA 1
ATOM 2573 C C . GLU A 1 337 ? -5.525 -16.851 -28.674 1.00 92.19 337 GLU A C 1
ATOM 2575 O O . GLU A 1 337 ? -4.463 -16.269 -28.869 1.00 92.19 337 GLU A O 1
ATOM 2580 N N . ASN A 1 338 ? -5.760 -17.452 -27.503 1.00 91.88 338 ASN A N 1
ATOM 2581 C CA . ASN A 1 338 ? -4.748 -17.532 -26.437 1.00 91.88 338 ASN A CA 1
ATOM 2582 C C . ASN A 1 338 ? -4.227 -16.163 -25.949 1.00 91.88 338 ASN A C 1
ATOM 2584 O O . ASN A 1 338 ? -3.083 -16.033 -25.515 1.00 91.88 338 ASN A O 1
ATOM 2588 N N . LYS A 1 339 ? -5.072 -15.127 -25.979 1.00 93.25 339 LYS A N 1
ATOM 2589 C CA . LYS A 1 339 ? -4.708 -13.793 -25.489 1.00 93.25 339 LYS A CA 1
ATOM 2590 C C . LYS A 1 339 ? -4.312 -13.841 -24.009 1.00 93.25 339 LYS A C 1
ATOM 2592 O O . LYS A 1 339 ? -5.067 -14.338 -23.174 1.00 93.25 339 LYS A O 1
ATOM 2597 N N . CYS A 1 340 ? -3.160 -13.258 -23.690 1.00 91.19 340 CYS A N 1
ATOM 2598 C CA . CYS A 1 340 ? -2.622 -13.125 -22.336 1.00 91.19 340 CYS A CA 1
ATOM 2599 C C . CYS A 1 340 ? -2.266 -14.454 -21.638 1.00 91.19 340 CYS A C 1
ATOM 2601 O O . CYS A 1 340 ? -2.088 -14.475 -20.418 1.00 91.19 340 CYS A O 1
ATOM 2603 N N . VAL A 1 341 ? -2.136 -15.572 -22.367 1.00 88.62 341 VAL A N 1
ATOM 2604 C CA . VAL A 1 341 ? -1.702 -16.839 -21.751 1.00 88.62 341 VAL A CA 1
ATOM 2605 C C . VAL A 1 341 ? -0.213 -16.785 -21.382 1.00 88.62 341 VAL A C 1
ATOM 2607 O O . VAL A 1 341 ? 0.588 -16.264 -22.155 1.00 88.62 341 VAL A O 1
ATOM 2610 N N . PRO A 1 342 ? 0.209 -17.346 -20.234 1.00 89.38 342 PRO A N 1
ATOM 2611 C CA . PRO A 1 342 ? 1.601 -17.297 -19.785 1.00 89.38 342 PRO A CA 1
ATOM 2612 C C . PRO A 1 342 ? 2.470 -18.366 -20.477 1.00 89.38 342 PRO A C 1
ATOM 2614 O O . PRO A 1 342 ? 3.111 -19.185 -19.819 1.00 89.38 342 PRO A O 1
ATOM 2617 N N . ASN A 1 343 ? 2.450 -18.410 -21.811 1.00 85.06 343 ASN A N 1
ATOM 2618 C CA . ASN A 1 343 ? 3.286 -19.292 -22.624 1.00 85.06 343 ASN A CA 1
ATOM 2619 C C . ASN A 1 343 ? 3.496 -18.720 -24.039 1.00 85.06 343 ASN A C 1
ATOM 2621 O O . ASN A 1 343 ? 2.861 -17.744 -24.425 1.00 85.06 343 ASN A O 1
ATOM 2625 N N . ASN A 1 344 ? 4.352 -19.375 -24.829 1.00 88.19 344 ASN A N 1
ATOM 2626 C CA . ASN A 1 344 ? 4.759 -18.930 -26.170 1.00 88.19 344 ASN A CA 1
ATOM 2627 C C . ASN A 1 344 ? 3.645 -18.928 -27.240 1.00 88.19 344 ASN A C 1
ATOM 2629 O O . ASN A 1 344 ? 3.929 -18.606 -28.390 1.00 88.19 344 ASN A O 1
ATOM 2633 N N . SER A 1 345 ? 2.404 -19.297 -26.902 1.00 91.31 345 SER A N 1
ATOM 2634 C CA . SER A 1 345 ? 1.259 -19.092 -27.803 1.00 91.31 345 SER A CA 1
ATOM 2635 C C . SER A 1 345 ? 0.867 -17.613 -27.866 1.00 91.31 345 SER A C 1
ATOM 2637 O O . SER A 1 345 ? 0.408 -17.147 -28.900 1.00 91.31 345 SER A O 1
ATOM 2639 N N . GLU A 1 346 ? 1.079 -16.854 -26.786 1.00 95.38 346 GLU A N 1
ATOM 2640 C CA . GLU A 1 346 ? 0.936 -15.398 -26.790 1.00 95.38 346 GLU A CA 1
ATOM 2641 C C . GLU A 1 346 ? 2.188 -14.764 -27.407 1.00 95.38 346 GLU A C 1
ATOM 2643 O O . GLU A 1 346 ? 3.297 -14.913 -26.891 1.00 95.38 346 GLU A O 1
ATOM 2648 N N . ARG A 1 347 ? 2.025 -14.017 -28.502 1.00 96.12 347 ARG A N 1
ATOM 2649 C CA . ARG A 1 347 ? 3.154 -13.411 -29.228 1.00 96.12 347 ARG A CA 1
ATOM 2650 C C . ARG A 1 347 ? 3.899 -12.346 -28.420 1.00 96.12 347 ARG A C 1
ATOM 2652 O O . ARG A 1 347 ? 5.069 -12.099 -28.704 1.00 96.12 347 ARG A O 1
ATOM 2659 N N . TYR A 1 348 ? 3.263 -11.742 -27.414 1.00 96.94 348 TYR A N 1
ATOM 2660 C CA . TYR A 1 348 ? 3.908 -10.809 -26.480 1.00 96.94 348 TYR A CA 1
ATOM 2661 C C . TYR A 1 348 ? 4.439 -11.462 -25.191 1.00 96.94 348 TYR A C 1
ATOM 2663 O O . TYR A 1 348 ? 4.830 -10.764 -24.256 1.00 96.94 348 TYR A O 1
ATOM 2671 N N . PHE A 1 349 ? 4.507 -12.794 -25.121 1.00 93.44 349 PHE A N 1
ATOM 2672 C CA . PHE A 1 349 ? 5.044 -13.505 -23.962 1.00 93.44 349 PHE A CA 1
ATOM 2673 C C . PHE A 1 349 ? 6.581 -13.558 -23.928 1.00 93.44 349 PHE A C 1
ATOM 2675 O O . PHE A 1 349 ? 7.262 -13.662 -24.949 1.00 93.44 349 PHE A O 1
ATOM 2682 N N . GLY A 1 350 ? 7.134 -13.540 -22.711 1.00 87.88 350 GLY A N 1
ATOM 2683 C CA . GLY A 1 350 ? 8.569 -13.679 -22.460 1.00 87.88 350 GLY A CA 1
ATOM 2684 C C . GLY A 1 350 ? 9.388 -12.444 -22.848 1.00 87.88 350 GLY A C 1
ATOM 2685 O O . GLY A 1 350 ? 8.847 -11.382 -23.143 1.00 87.88 350 GLY A O 1
ATOM 2686 N N . TYR A 1 351 ? 10.719 -12.577 -22.839 1.00 90.19 351 TYR A N 1
ATOM 2687 C CA . TYR A 1 351 ? 11.623 -11.460 -23.143 1.00 90.19 351 TYR A CA 1
ATOM 2688 C C . TYR A 1 351 ? 11.426 -10.924 -24.567 1.00 90.19 351 TYR A C 1
ATOM 2690 O O . TYR A 1 351 ? 11.224 -9.726 -24.756 1.00 90.19 351 TYR A O 1
ATOM 2698 N N . THR A 1 352 ? 11.448 -11.814 -25.560 1.00 93.00 352 THR A N 1
ATOM 2699 C CA . THR A 1 352 ? 11.298 -11.458 -26.977 1.00 93.00 352 THR A CA 1
ATOM 2700 C C . THR A 1 352 ? 9.925 -10.850 -27.259 1.00 93.00 352 THR A C 1
ATOM 2702 O O . THR A 1 352 ? 9.845 -9.806 -27.899 1.00 93.00 352 THR A O 1
ATOM 2705 N N . GLY A 1 353 ? 8.852 -11.437 -26.718 1.00 94.19 353 GLY A N 1
ATOM 2706 C CA . GLY A 1 353 ? 7.497 -10.923 -26.898 1.00 94.19 353 GLY A CA 1
ATOM 2707 C C . GLY A 1 353 ? 7.260 -9.568 -26.223 1.00 94.19 353 GLY A C 1
ATOM 2708 O O . GLY A 1 353 ? 6.652 -8.685 -26.823 1.00 94.19 353 GLY A O 1
ATOM 2709 N N . ALA A 1 354 ? 7.795 -9.349 -25.019 1.00 96.56 354 ALA A N 1
ATOM 2710 C CA . ALA A 1 354 ? 7.693 -8.052 -24.350 1.00 96.56 354 ALA A CA 1
ATOM 2711 C C . ALA A 1 354 ? 8.439 -6.947 -25.118 1.00 96.56 354 ALA A C 1
ATOM 2713 O O . ALA A 1 354 ? 7.942 -5.829 -25.229 1.00 96.56 354 ALA A O 1
ATOM 2714 N N . PHE A 1 355 ? 9.607 -7.254 -25.696 1.00 97.56 355 PHE A N 1
ATOM 2715 C CA . PHE A 1 355 ? 10.317 -6.308 -26.560 1.00 97.56 355 PHE A CA 1
ATOM 2716 C C . PHE A 1 355 ? 9.573 -6.060 -27.879 1.00 97.56 355 PHE A C 1
ATOM 2718 O O . PHE A 1 355 ? 9.470 -4.917 -28.319 1.00 97.56 355 PHE A O 1
ATOM 2725 N N . ARG A 1 356 ? 8.975 -7.101 -28.469 1.00 97.75 356 ARG A N 1
ATOM 2726 C CA . ARG A 1 356 ? 8.101 -6.976 -29.641 1.00 97.75 356 ARG A CA 1
ATOM 2727 C C . ARG A 1 356 ? 6.913 -6.047 -29.379 1.00 97.75 356 ARG A C 1
ATOM 2729 O O . ARG A 1 356 ? 6.628 -5.202 -30.217 1.00 97.75 356 ARG A O 1
ATOM 2736 N N . CYS A 1 357 ? 6.278 -6.146 -28.209 1.00 97.88 357 CYS A N 1
ATOM 2737 C CA . CYS A 1 357 ? 5.186 -5.257 -27.789 1.00 97.88 357 CYS A CA 1
ATOM 2738 C C . CYS A 1 357 ? 5.582 -3.769 -27.844 1.00 97.88 357 CYS A C 1
ATOM 2740 O O . CYS A 1 357 ? 4.804 -2.931 -28.303 1.00 97.88 357 CYS A O 1
ATOM 2742 N N . LEU A 1 358 ? 6.815 -3.447 -27.439 1.00 97.94 358 LEU A N 1
ATOM 2743 C CA . LEU A 1 358 ? 7.376 -2.099 -27.552 1.00 97.94 358 LEU A CA 1
ATOM 2744 C C . LEU A 1 358 ? 7.704 -1.732 -29.008 1.00 97.94 358 LEU A C 1
ATOM 2746 O O . LEU A 1 358 ? 7.354 -0.646 -29.464 1.00 97.94 358 LEU A O 1
ATOM 2750 N N . ALA A 1 359 ? 8.350 -2.632 -29.752 1.00 96.69 359 ALA A N 1
ATOM 2751 C CA . ALA A 1 359 ? 8.756 -2.390 -31.137 1.00 96.69 359 ALA A CA 1
ATOM 2752 C C . ALA A 1 359 ? 7.559 -2.163 -32.081 1.00 96.69 359 ALA A C 1
ATOM 2754 O O . ALA A 1 359 ? 7.606 -1.298 -32.955 1.00 96.69 359 ALA A O 1
ATOM 2755 N N . GLU A 1 360 ? 6.457 -2.885 -31.864 1.00 96.81 360 GLU A N 1
ATOM 2756 C CA . GLU A 1 360 ? 5.190 -2.725 -32.591 1.00 96.81 360 GLU A CA 1
ATOM 2757 C C . GLU A 1 360 ? 4.347 -1.542 -32.066 1.00 96.81 360 GLU A C 1
ATOM 2759 O O . GLU A 1 360 ? 3.243 -1.305 -32.557 1.00 96.81 360 GLU A O 1
ATOM 2764 N N . ARG A 1 361 ? 4.874 -0.760 -31.107 1.00 94.56 361 ARG A N 1
ATOM 2765 C CA . ARG A 1 361 ? 4.232 0.417 -30.490 1.00 94.56 361 ARG A CA 1
ATOM 2766 C C . ARG A 1 361 ? 2.897 0.112 -29.809 1.00 94.56 361 ARG A C 1
ATOM 2768 O O . ARG A 1 361 ? 2.038 0.987 -29.717 1.00 94.56 361 ARG A O 1
ATOM 2775 N N . ALA A 1 362 ? 2.711 -1.121 -29.343 1.00 95.19 362 ALA A N 1
ATOM 2776 C CA . ALA A 1 362 ? 1.540 -1.468 -28.551 1.00 95.19 362 ALA A CA 1
ATOM 2777 C C . ALA A 1 362 ? 1.648 -0.888 -27.134 1.00 95.19 362 ALA A C 1
ATOM 2779 O O . ALA A 1 362 ? 0.652 -0.403 -26.607 1.00 95.19 362 ALA A O 1
ATOM 2780 N N . GLY A 1 363 ? 2.846 -0.910 -26.539 1.00 92.06 363 GLY A N 1
ATOM 2781 C CA . GLY A 1 363 ? 3.151 -0.258 -25.263 1.00 92.06 363 GLY A CA 1
ATOM 2782 C C . GLY A 1 363 ? 4.327 0.715 -25.367 1.00 92.06 363 GLY A C 1
ATOM 2783 O O . GLY A 1 363 ? 5.133 0.626 -26.289 1.00 92.06 363 GLY A O 1
ATOM 2784 N N . ASP A 1 364 ? 4.441 1.618 -24.391 1.00 95.38 364 ASP A N 1
ATOM 2785 C CA . ASP A 1 364 ? 5.470 2.674 -24.369 1.00 95.38 364 ASP A CA 1
ATOM 2786 C C . ASP A 1 364 ? 6.769 2.261 -23.652 1.00 95.38 364 ASP A C 1
ATOM 2788 O O . ASP A 1 364 ? 7.807 2.909 -23.791 1.00 95.38 364 ASP A O 1
ATOM 2792 N N . VAL A 1 365 ? 6.724 1.187 -22.858 1.00 95.38 365 VAL A N 1
ATOM 2793 C CA . VAL A 1 365 ? 7.859 0.661 -22.090 1.00 95.38 365 VAL A CA 1
ATOM 2794 C C . VAL A 1 365 ? 7.810 -0.867 -22.041 1.00 95.38 365 VAL A C 1
ATOM 2796 O O . VAL A 1 365 ? 6.738 -1.453 -21.905 1.00 95.38 365 VAL A O 1
ATOM 2799 N N . ALA A 1 366 ? 8.975 -1.518 -22.120 1.00 96.19 366 ALA A N 1
ATOM 2800 C CA . ALA A 1 366 ? 9.119 -2.962 -21.938 1.00 96.19 366 ALA A CA 1
ATOM 2801 C C . ALA A 1 366 ? 10.110 -3.283 -20.814 1.00 96.19 366 ALA A C 1
ATOM 2803 O O . ALA A 1 366 ? 11.237 -2.788 -20.794 1.00 96.19 366 ALA A O 1
ATOM 2804 N N . PHE A 1 367 ? 9.702 -4.161 -19.898 1.00 94.38 367 PHE A N 1
ATOM 2805 C CA . PHE A 1 367 ? 10.542 -4.652 -18.806 1.00 94.38 367 PHE A CA 1
ATOM 2806 C C . PHE A 1 367 ? 11.229 -5.954 -19.223 1.00 94.38 367 PHE A C 1
ATOM 2808 O O . PHE A 1 367 ? 10.646 -7.034 -19.150 1.00 94.38 367 PHE A O 1
ATOM 2815 N N . VAL A 1 368 ? 12.477 -5.854 -19.678 1.00 92.94 368 VAL A N 1
ATOM 2816 C CA . VAL A 1 368 ? 13.272 -6.986 -20.180 1.00 92.94 368 VAL A CA 1
ATOM 2817 C C . VAL A 1 368 ? 14.718 -6.906 -19.685 1.00 92.94 368 VAL A C 1
ATOM 2819 O O . VAL A 1 368 ? 15.142 -5.891 -19.137 1.00 92.94 368 VAL A O 1
ATOM 2822 N N . LYS A 1 369 ? 15.497 -7.977 -19.882 1.00 90.81 369 LYS A N 1
ATOM 2823 C CA . LYS A 1 369 ? 16.963 -7.923 -19.739 1.00 90.81 369 LYS A CA 1
ATOM 2824 C C . LYS A 1 369 ? 17.578 -7.174 -20.925 1.00 90.81 369 LYS A C 1
ATOM 2826 O O . LYS A 1 369 ? 17.094 -7.313 -22.049 1.00 90.81 369 LYS A O 1
ATOM 2831 N N . ASP A 1 370 ? 18.660 -6.449 -20.685 1.00 90.06 370 ASP A N 1
ATOM 2832 C CA . ASP A 1 370 ? 19.406 -5.643 -21.663 1.00 90.06 370 ASP A CA 1
ATOM 2833 C C . ASP A 1 370 ? 19.784 -6.418 -22.936 1.00 90.06 370 ASP A C 1
ATOM 2835 O O . ASP A 1 370 ? 19.525 -5.963 -24.052 1.00 90.06 370 ASP A O 1
ATOM 2839 N N . VAL A 1 371 ? 20.295 -7.642 -22.778 1.00 91.00 371 VAL A N 1
ATOM 2840 C CA . VAL A 1 371 ? 20.698 -8.502 -23.903 1.00 91.00 371 VAL A CA 1
ATOM 2841 C C . VAL A 1 371 ? 19.552 -8.830 -24.865 1.00 91.00 371 VAL A C 1
ATOM 2843 O O . VAL A 1 371 ? 19.811 -9.150 -26.019 1.00 91.00 371 VAL A O 1
ATOM 2846 N N . THR A 1 372 ? 18.293 -8.714 -24.433 1.00 93.06 372 THR A N 1
ATOM 2847 C CA . THR A 1 372 ? 17.118 -8.947 -25.292 1.00 93.06 372 THR A CA 1
ATOM 2848 C C . THR A 1 372 ? 17.094 -7.978 -26.465 1.00 93.06 372 THR A C 1
ATOM 2850 O O . THR A 1 372 ? 16.814 -8.386 -27.589 1.00 93.06 372 THR A O 1
ATOM 2853 N N . VAL A 1 373 ? 17.413 -6.704 -26.223 1.00 95.12 373 VAL A N 1
ATOM 2854 C CA . VAL A 1 373 ? 17.397 -5.676 -27.270 1.00 95.12 373 VAL A CA 1
ATOM 2855 C C . VAL A 1 373 ? 18.523 -5.942 -28.267 1.00 95.12 373 VAL A C 1
ATOM 2857 O O . VAL A 1 373 ? 18.299 -5.913 -29.473 1.00 95.12 373 VAL A O 1
ATOM 2860 N N . LEU A 1 374 ? 19.712 -6.307 -27.775 1.00 92.12 374 LEU A N 1
ATOM 2861 C CA . LEU A 1 374 ? 20.855 -6.682 -28.616 1.00 92.12 374 LEU A CA 1
ATOM 2862 C C . LEU A 1 374 ? 20.543 -7.897 -29.505 1.00 92.12 374 LEU A C 1
ATOM 2864 O O . LEU A 1 374 ? 20.953 -7.933 -30.659 1.00 92.12 374 LEU A O 1
ATOM 2868 N N . GLN A 1 375 ? 19.798 -8.878 -28.988 1.00 91.38 375 GLN A N 1
ATOM 2869 C CA . GLN A 1 375 ? 19.412 -10.080 -29.733 1.00 91.38 375 GLN A CA 1
ATOM 2870 C C . GLN A 1 375 ? 18.331 -9.833 -30.793 1.00 91.38 375 GLN A C 1
ATOM 2872 O O . GLN A 1 375 ? 18.202 -10.638 -31.706 1.00 91.38 375 GLN A O 1
ATOM 2877 N N . ASN A 1 376 ? 17.551 -8.757 -30.680 1.00 95.31 376 ASN A N 1
ATOM 2878 C CA . ASN A 1 376 ? 16.389 -8.498 -31.538 1.00 95.31 376 ASN A CA 1
ATOM 2879 C C . ASN A 1 376 ? 16.541 -7.258 -32.431 1.00 95.31 376 ASN A C 1
ATOM 2881 O O . ASN A 1 376 ? 15.574 -6.827 -33.048 1.00 95.31 376 ASN A O 1
ATOM 2885 N N . THR A 1 377 ? 17.734 -6.672 -32.504 1.00 95.56 377 THR A N 1
ATOM 2886 C CA . THR A 1 377 ? 18.024 -5.491 -33.330 1.00 95.56 377 THR A CA 1
ATOM 2887 C C . THR A 1 377 ? 19.265 -5.724 -34.188 1.00 95.56 377 THR A C 1
ATOM 2889 O O . THR A 1 377 ? 19.977 -6.712 -34.008 1.00 95.56 377 THR A O 1
ATOM 2892 N N . ASN A 1 378 ? 19.522 -4.833 -35.149 1.00 94.19 378 ASN A N 1
ATOM 2893 C CA . ASN A 1 378 ? 20.678 -4.871 -36.050 1.00 94.19 378 ASN A CA 1
ATOM 2894 C C . ASN A 1 378 ? 20.843 -6.227 -36.771 1.00 94.19 378 ASN A C 1
ATOM 2896 O O . ASN A 1 378 ? 21.960 -6.711 -36.952 1.00 94.19 378 ASN A O 1
ATOM 2900 N N . GLY A 1 379 ? 19.728 -6.858 -37.156 1.00 89.44 379 GLY A N 1
ATOM 2901 C CA . GLY A 1 379 ? 19.714 -8.165 -37.822 1.00 89.44 379 GLY A CA 1
ATOM 2902 C C . GLY A 1 379 ? 19.911 -9.378 -36.900 1.00 89.44 379 GLY A C 1
ATOM 2903 O O . GLY A 1 379 ? 20.055 -10.489 -37.402 1.00 89.44 379 GLY A O 1
ATOM 2904 N N . GLY A 1 380 ? 19.904 -9.199 -35.572 1.00 87.81 380 GLY A N 1
ATOM 2905 C CA . GLY A 1 380 ? 20.013 -10.296 -34.600 1.00 87.81 380 GLY A CA 1
ATOM 2906 C C . GLY A 1 380 ? 18.813 -11.253 -34.584 1.00 87.81 380 GLY A C 1
ATOM 2907 O O . GLY A 1 380 ? 18.969 -12.422 -34.232 1.00 87.81 380 GLY A O 1
ATOM 2908 N N . ASN A 1 381 ? 17.639 -10.783 -35.021 1.00 91.06 381 ASN A N 1
ATOM 2909 C CA . ASN A 1 381 ? 16.434 -11.590 -35.187 1.00 91.06 381 ASN A CA 1
ATOM 2910 C C . ASN A 1 381 ? 15.930 -11.483 -36.644 1.00 91.06 381 ASN A C 1
ATOM 2912 O O . ASN A 1 381 ? 15.634 -10.374 -37.097 1.00 91.06 381 ASN A O 1
ATOM 2916 N N . PRO A 1 382 ? 15.833 -12.606 -37.387 1.00 89.44 382 PRO A N 1
ATOM 2917 C CA . PRO A 1 382 ? 15.412 -12.608 -38.789 1.00 89.44 382 PRO A CA 1
ATOM 2918 C C . PRO A 1 382 ? 13.895 -12.450 -38.986 1.00 89.44 382 PRO A C 1
ATOM 2920 O O . PRO A 1 382 ? 13.439 -12.326 -40.125 1.00 89.44 382 PRO A O 1
ATOM 2923 N N . GLU A 1 383 ? 13.096 -12.489 -37.918 1.00 91.38 383 GLU A N 1
ATOM 2924 C CA . GLU A 1 383 ? 11.644 -12.370 -38.005 1.00 91.38 383 GLU A CA 1
ATOM 2925 C C . GLU A 1 383 ? 11.202 -11.011 -38.569 1.00 91.38 383 GLU A C 1
ATOM 2927 O O . GLU A 1 383 ? 11.828 -9.969 -38.364 1.00 91.38 383 GLU A O 1
ATOM 2932 N N . ALA A 1 384 ? 10.061 -11.011 -39.263 1.00 93.25 384 ALA A N 1
ATOM 2933 C CA . ALA A 1 384 ? 9.577 -9.852 -40.010 1.00 93.25 384 ALA A CA 1
ATOM 2934 C C . ALA A 1 384 ? 9.367 -8.587 -39.157 1.00 93.25 384 ALA A C 1
ATOM 2936 O O . ALA A 1 384 ? 9.516 -7.489 -39.685 1.00 93.25 384 ALA A O 1
ATOM 2937 N N . TRP A 1 385 ? 9.035 -8.734 -37.870 1.00 94.81 385 TRP A N 1
ATOM 2938 C CA . TRP A 1 385 ? 8.823 -7.612 -36.948 1.00 94.81 385 TRP A CA 1
ATOM 2939 C C . TRP A 1 385 ? 10.135 -6.998 -36.429 1.00 94.81 385 TRP A C 1
ATOM 2941 O O . TRP A 1 385 ? 10.129 -5.851 -35.991 1.00 94.81 385 TRP A O 1
ATOM 2951 N N . ALA A 1 386 ? 11.249 -7.742 -36.480 1.00 94.94 386 ALA A N 1
ATOM 2952 C CA . ALA A 1 386 ? 12.526 -7.360 -35.874 1.00 94.94 386 ALA A CA 1
ATOM 2953 C C . ALA A 1 386 ? 13.635 -7.038 -36.890 1.00 94.94 386 ALA A C 1
ATOM 2955 O O . ALA A 1 386 ? 14.582 -6.324 -36.561 1.00 94.94 386 ALA A O 1
ATOM 2956 N N . LYS A 1 387 ? 13.518 -7.537 -38.127 1.00 91.44 387 LYS A N 1
ATOM 2957 C CA . LYS A 1 387 ? 14.579 -7.498 -39.151 1.00 91.44 387 LYS A CA 1
ATOM 2958 C C . LYS A 1 387 ? 15.182 -6.110 -39.421 1.00 91.44 387 LYS A C 1
ATOM 2960 O O . LYS A 1 387 ? 16.372 -6.018 -39.705 1.00 91.44 387 LYS A O 1
ATOM 2965 N N . ASP A 1 388 ? 14.375 -5.053 -39.318 1.00 93.81 388 ASP A N 1
ATOM 2966 C CA . ASP A 1 388 ? 14.768 -3.674 -39.643 1.00 93.81 388 ASP A CA 1
ATOM 2967 C C . ASP A 1 388 ? 14.997 -2.811 -38.388 1.00 93.81 388 ASP A C 1
ATOM 2969 O O . ASP A 1 388 ? 15.303 -1.624 -38.505 1.00 93.81 388 ASP A O 1
ATOM 2973 N N . LEU A 1 389 ? 14.845 -3.379 -37.184 1.00 96.38 389 LEU A N 1
ATOM 2974 C CA . LEU A 1 389 ? 15.017 -2.638 -35.936 1.00 96.38 389 LEU A CA 1
ATOM 2975 C C . LEU A 1 389 ? 16.487 -2.312 -35.705 1.00 96.38 389 LEU A C 1
ATOM 2977 O O . LEU A 1 389 ? 17.345 -3.199 -35.776 1.00 96.38 389 LEU A O 1
ATOM 2981 N N . LYS A 1 390 ? 16.782 -1.065 -35.340 1.00 96.94 390 LYS A N 1
ATOM 2982 C CA . LYS A 1 390 ? 18.135 -0.661 -34.972 1.00 96.94 390 LYS A CA 1
ATOM 2983 C C . LYS A 1 390 ? 18.274 -0.514 -33.469 1.00 96.94 390 LYS A C 1
ATOM 2985 O O . LYS A 1 390 ? 17.361 -0.072 -32.782 1.00 96.94 390 LYS A O 1
ATOM 2990 N N . LEU A 1 391 ? 19.455 -0.842 -32.952 1.00 96.25 391 LEU A N 1
ATOM 2991 C CA . LEU A 1 391 ? 19.743 -0.706 -31.520 1.00 96.25 391 LEU A CA 1
ATOM 2992 C C . LEU A 1 391 ? 19.617 0.749 -31.034 1.00 96.25 391 LEU A C 1
ATOM 2994 O O . LEU A 1 391 ? 19.198 0.986 -29.907 1.00 96.25 391 LEU A O 1
ATOM 2998 N N . GLU A 1 392 ? 19.980 1.705 -31.892 1.00 95.75 392 GLU A N 1
ATOM 2999 C CA . GLU A 1 392 ? 19.950 3.149 -31.616 1.00 95.75 392 GLU A CA 1
ATOM 3000 C C . GLU A 1 392 ? 18.535 3.723 -31.447 1.00 95.75 392 GLU A C 1
ATOM 3002 O O . GLU A 1 392 ? 18.389 4.803 -30.883 1.00 95.75 392 GLU A O 1
ATOM 3007 N N . ASP A 1 393 ? 17.500 2.988 -31.864 1.00 96.38 393 ASP A N 1
ATOM 3008 C CA . ASP A 1 393 ? 16.101 3.409 -31.727 1.00 96.38 393 ASP A CA 1
ATOM 3009 C C . ASP A 1 393 ? 15.565 3.226 -30.291 1.00 96.38 393 ASP A C 1
ATOM 3011 O O . ASP A 1 393 ? 14.452 3.656 -29.978 1.00 96.38 393 ASP A O 1
ATOM 3015 N N . PHE A 1 394 ? 16.343 2.588 -29.407 1.00 97.62 394 PHE A N 1
ATOM 3016 C CA . PHE A 1 394 ? 15.929 2.225 -28.054 1.00 97.62 394 PHE A CA 1
ATOM 3017 C C . PHE A 1 394 ? 16.872 2.797 -26.988 1.00 97.62 394 PHE A C 1
ATOM 3019 O O . PHE A 1 394 ? 18.095 2.797 -27.125 1.00 97.62 394 PHE A O 1
ATOM 3026 N N . GLU A 1 395 ? 16.291 3.226 -25.868 1.00 97.06 395 GLU A N 1
ATOM 3027 C CA . GLU A 1 395 ? 17.010 3.746 -24.702 1.00 97.06 395 GLU A CA 1
ATOM 3028 C C . GLU A 1 395 ? 16.507 3.087 -23.416 1.00 97.06 395 GLU A C 1
ATOM 3030 O O . GLU A 1 395 ? 15.341 2.706 -23.303 1.00 97.06 395 GLU A O 1
ATOM 3035 N N . LEU A 1 396 ? 17.381 3.012 -22.417 1.00 95.50 396 LEU A N 1
ATOM 3036 C CA . LEU A 1 396 ? 17.072 2.563 -21.066 1.00 95.50 396 LEU A CA 1
ATOM 3037 C C . LEU A 1 396 ? 16.575 3.733 -20.215 1.00 95.50 396 LEU A C 1
ATOM 3039 O O . LEU A 1 396 ? 17.052 4.861 -20.354 1.00 95.50 396 LEU A O 1
ATOM 3043 N N . LEU A 1 397 ? 15.654 3.441 -19.299 1.00 90.31 397 LEU A N 1
ATOM 3044 C CA . LEU A 1 397 ? 15.222 4.358 -18.245 1.00 90.31 397 LEU A CA 1
ATOM 3045 C C . LEU A 1 397 ? 15.967 4.022 -16.951 1.00 90.31 397 LEU A C 1
ATOM 3047 O O . LEU A 1 397 ? 15.947 2.876 -16.498 1.00 90.31 397 LEU A O 1
ATOM 3051 N N . CYS A 1 398 ? 16.619 5.017 -16.359 1.00 82.12 398 CYS A N 1
ATOM 3052 C CA . CYS A 1 398 ? 17.429 4.847 -15.159 1.00 82.12 398 CYS A CA 1
ATOM 3053 C C . CYS A 1 398 ? 16.651 5.270 -13.904 1.00 82.12 398 CYS A C 1
ATOM 3055 O O . CYS A 1 398 ? 15.792 6.150 -13.953 1.00 82.12 398 CYS A O 1
ATOM 3057 N N . LEU A 1 399 ? 16.984 4.684 -12.750 1.00 70.06 399 LEU A N 1
ATOM 3058 C CA . LEU A 1 399 ? 16.328 5.000 -11.470 1.00 70.06 399 LEU A CA 1
ATOM 3059 C C . LEU A 1 399 ? 16.552 6.448 -10.998 1.00 70.06 399 LEU A C 1
ATOM 3061 O O . LEU A 1 399 ? 15.792 6.952 -10.177 1.00 70.06 399 LEU A O 1
ATOM 3065 N N . ASP A 1 400 ? 17.581 7.124 -11.510 1.00 77.75 400 ASP A N 1
ATOM 3066 C CA . ASP A 1 400 ? 17.851 8.541 -11.246 1.00 77.75 400 ASP A CA 1
ATOM 3067 C C 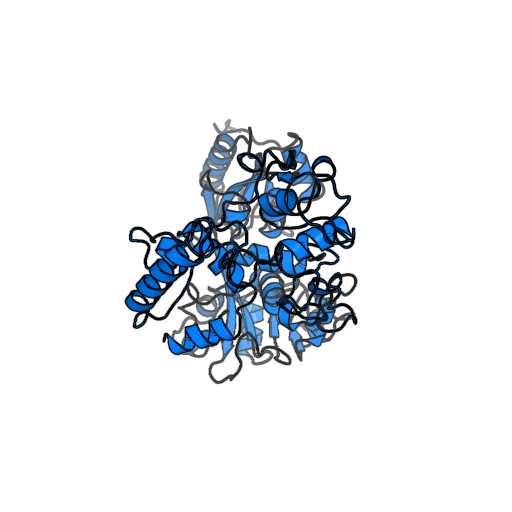. ASP A 1 400 ? 17.030 9.496 -12.138 1.00 77.75 400 ASP A C 1
ATOM 3069 O O . ASP A 1 400 ? 17.181 10.714 -12.042 1.00 77.75 400 ASP A O 1
ATOM 3073 N N . GLY A 1 401 ? 16.155 8.951 -12.993 1.00 79.88 401 GLY A N 1
ATOM 3074 C CA . GLY A 1 401 ? 15.315 9.692 -13.932 1.00 79.88 401 GLY A CA 1
ATOM 3075 C C . GLY A 1 401 ? 15.995 10.025 -15.263 1.00 79.88 401 GLY A C 1
ATOM 3076 O O . GLY A 1 401 ? 15.361 10.628 -16.129 1.00 79.88 401 GLY A O 1
ATOM 3077 N N . THR A 1 402 ? 17.263 9.650 -15.453 1.00 91.12 402 THR A N 1
ATOM 3078 C CA . THR A 1 402 ? 17.966 9.837 -16.729 1.00 91.12 402 THR A CA 1
ATOM 3079 C C . THR A 1 402 ? 17.632 8.735 -17.738 1.00 91.12 402 THR A C 1
ATOM 3081 O O . THR A 1 402 ? 17.021 7.714 -17.408 1.00 91.12 402 THR A O 1
ATOM 3084 N N . ARG A 1 403 ? 18.030 8.953 -18.998 1.00 94.06 403 ARG A N 1
ATOM 3085 C CA . ARG A 1 403 ? 17.964 7.958 -20.073 1.00 94.06 403 ARG A CA 1
ATOM 3086 C C . ARG A 1 403 ? 19.364 7.669 -20.581 1.00 94.06 403 ARG A C 1
ATOM 3088 O O . ARG A 1 403 ? 20.197 8.578 -20.623 1.00 94.06 403 ARG A O 1
ATOM 3095 N N . LYS A 1 404 ? 19.624 6.418 -20.949 1.00 95.00 404 LYS A N 1
ATOM 3096 C CA . LYS A 1 404 ? 20.931 5.992 -21.458 1.00 95.00 404 LYS A CA 1
ATOM 3097 C C . LYS A 1 404 ? 20.821 5.021 -22.628 1.00 95.00 404 LYS A C 1
ATOM 3099 O O . LYS A 1 404 ? 19.843 4.278 -22.695 1.00 95.00 404 LYS A O 1
ATOM 3104 N N . PRO A 1 405 ? 21.840 4.953 -23.502 1.00 97.44 405 PRO A N 1
ATOM 3105 C CA . PRO A 1 405 ? 21.919 3.914 -24.521 1.00 97.44 405 PRO A CA 1
ATOM 3106 C C . PRO A 1 405 ? 21.891 2.510 -23.907 1.00 97.44 405 PRO A C 1
ATOM 3108 O O . PRO A 1 405 ? 22.411 2.287 -22.811 1.00 97.44 405 PRO A O 1
ATOM 3111 N N . VAL A 1 406 ? 21.355 1.541 -24.651 1.00 95.75 406 VAL A N 1
ATOM 3112 C CA . VAL A 1 406 ? 21.254 0.130 -24.223 1.00 95.75 406 VAL A CA 1
ATOM 3113 C C . VAL A 1 406 ? 22.610 -0.473 -23.841 1.00 95.75 406 VAL A C 1
ATOM 3115 O O . VAL A 1 406 ? 22.698 -1.292 -22.929 1.00 95.75 406 VAL A O 1
ATOM 3118 N N . THR A 1 407 ? 23.692 -0.025 -24.476 1.00 94.06 407 THR A N 1
ATOM 3119 C CA . THR A 1 407 ? 25.065 -0.467 -24.189 1.00 94.06 407 THR A CA 1
ATOM 3120 C C . THR A 1 407 ? 25.569 -0.071 -22.795 1.00 94.06 407 THR A C 1
ATOM 3122 O O . THR A 1 407 ? 26.552 -0.637 -22.322 1.00 94.06 407 THR A O 1
ATOM 3125 N N . GLU A 1 408 ? 24.901 0.857 -22.103 1.00 95.00 408 GLU A N 1
ATOM 3126 C CA . GLU A 1 408 ? 25.250 1.304 -20.749 1.00 95.00 408 GLU A CA 1
ATOM 3127 C C . GLU A 1 408 ? 24.422 0.630 -19.637 1.00 95.00 408 GLU A C 1
ATOM 3129 O O . GLU A 1 408 ? 24.408 1.119 -18.503 1.00 95.00 408 GLU A O 1
ATOM 3134 N N . ALA A 1 409 ? 23.776 -0.512 -19.908 1.00 91.88 409 ALA A N 1
ATOM 3135 C CA . ALA A 1 409 ? 22.927 -1.226 -18.943 1.00 91.88 409 ALA A CA 1
ATOM 3136 C C . ALA A 1 409 ? 23.599 -1.489 -17.582 1.00 91.88 409 ALA A C 1
ATOM 3138 O O . ALA A 1 409 ? 22.969 -1.376 -16.532 1.00 91.88 409 ALA A O 1
ATOM 3139 N N . VAL A 1 410 ? 24.915 -1.729 -17.557 1.00 91.94 410 VAL A N 1
ATOM 3140 C CA . VAL A 1 410 ? 25.690 -1.900 -16.311 1.00 91.94 410 VAL A CA 1
ATOM 3141 C C . VAL A 1 410 ? 25.556 -0.697 -15.366 1.00 91.94 410 VAL A C 1
ATOM 3143 O O . VAL A 1 410 ? 25.584 -0.861 -14.151 1.00 91.94 410 VAL A O 1
ATOM 3146 N N . ARG A 1 411 ? 25.386 0.517 -15.902 1.00 89.31 411 ARG A N 1
ATOM 3147 C CA . ARG A 1 411 ? 25.246 1.765 -15.131 1.00 89.31 411 ARG A CA 1
ATOM 3148 C C . ARG A 1 411 ? 23.811 2.298 -15.098 1.00 89.31 411 ARG A C 1
ATOM 3150 O O . ARG A 1 411 ? 23.577 3.308 -14.444 1.00 89.31 411 ARG A O 1
ATOM 3157 N N . CYS A 1 412 ? 22.885 1.663 -15.810 1.00 90.44 412 CYS A N 1
ATOM 3158 C CA . CYS A 1 412 ? 21.480 2.044 -15.885 1.00 90.44 412 CYS A CA 1
ATOM 3159 C C . CYS A 1 412 ? 20.612 0.792 -16.014 1.00 90.44 412 CYS A C 1
ATOM 3161 O O . CYS A 1 412 ? 20.343 0.304 -17.107 1.00 90.44 412 CYS A O 1
ATOM 3163 N N . HIS A 1 413 ? 20.201 0.261 -14.867 1.00 89.12 413 HIS A N 1
ATOM 3164 C CA . HIS A 1 413 ? 19.310 -0.886 -14.750 1.00 89.12 413 HIS A CA 1
ATOM 3165 C C . HIS A 1 413 ? 18.438 -0.730 -13.502 1.00 89.12 413 HIS A C 1
ATOM 3167 O O . HIS A 1 413 ? 18.790 0.000 -12.575 1.00 89.12 413 HIS A O 1
ATOM 3173 N N . LEU A 1 414 ? 17.305 -1.432 -13.470 1.00 79.88 414 LEU A N 1
ATOM 3174 C CA . LEU A 1 414 ? 16.390 -1.406 -12.324 1.00 79.88 414 LEU A CA 1
ATOM 3175 C C . LEU A 1 414 ? 16.921 -2.238 -11.151 1.00 79.88 414 LEU A C 1
ATOM 3177 O O . LEU A 1 414 ? 16.840 -1.825 -10.000 1.00 79.88 414 LEU A O 1
ATOM 3181 N N . ALA A 1 415 ? 17.465 -3.419 -11.443 1.00 80.38 415 ALA A N 1
ATOM 3182 C CA . ALA A 1 415 ? 18.081 -4.314 -10.470 1.00 80.38 415 ALA A CA 1
ATOM 3183 C C . ALA A 1 415 ? 18.929 -5.371 -11.191 1.00 80.38 415 ALA A C 1
ATOM 3185 O O . ALA A 1 415 ? 18.734 -5.628 -12.380 1.00 80.38 415 ALA A O 1
ATOM 3186 N N . MET A 1 416 ? 19.829 -6.029 -10.458 1.00 79.69 416 MET A N 1
ATOM 3187 C CA . MET A 1 416 ? 20.460 -7.263 -10.927 1.00 79.69 416 MET A CA 1
ATOM 3188 C C . MET A 1 416 ? 19.548 -8.452 -10.616 1.00 79.69 416 MET A C 1
ATOM 3190 O O . MET A 1 416 ? 19.221 -8.701 -9.455 1.00 79.69 416 MET A O 1
ATOM 3194 N N . ALA A 1 417 ? 19.143 -9.187 -11.649 1.00 77.94 417 ALA A N 1
ATOM 3195 C CA . ALA A 1 417 ? 18.339 -10.394 -11.496 1.00 77.94 417 ALA A CA 1
ATOM 3196 C C . ALA A 1 417 ? 19.241 -11.629 -11.296 1.00 77.94 417 ALA A C 1
ATOM 3198 O O . ALA A 1 417 ? 20.237 -11.762 -12.012 1.00 77.94 417 ALA A O 1
ATOM 3199 N N . PRO A 1 418 ? 18.904 -12.552 -10.373 1.00 86.31 418 PRO A N 1
ATOM 3200 C CA . PRO A 1 418 ? 19.539 -13.865 -10.323 1.00 86.31 418 PRO A CA 1
ATOM 3201 C C . PRO A 1 418 ? 19.350 -14.615 -11.647 1.00 86.31 418 PRO A C 1
ATOM 3203 O O . PRO A 1 418 ? 18.318 -14.478 -12.309 1.00 86.31 418 PRO A O 1
ATOM 3206 N N . ASN A 1 419 ? 20.331 -15.434 -12.026 1.00 89.56 419 ASN A N 1
ATOM 3207 C CA . ASN A 1 419 ? 20.234 -16.247 -13.236 1.00 89.56 419 ASN A CA 1
ATOM 3208 C C . ASN A 1 419 ? 19.054 -17.235 -13.142 1.00 89.56 419 ASN A C 1
ATOM 3210 O O . ASN A 1 419 ? 18.604 -17.605 -12.058 1.00 89.56 419 ASN A O 1
ATOM 3214 N N . HIS A 1 420 ? 18.559 -17.703 -14.289 1.00 90.50 420 HIS A N 1
ATOM 3215 C CA . HIS A 1 420 ? 17.631 -18.834 -14.299 1.00 90.50 420 HIS A CA 1
ATOM 3216 C C . HIS A 1 420 ? 18.341 -20.092 -13.774 1.00 90.50 420 HIS A C 1
ATOM 3218 O O . HIS A 1 420 ? 19.509 -20.331 -14.092 1.00 90.50 420 HIS A O 1
ATOM 3224 N N . ALA A 1 421 ? 17.623 -20.909 -13.002 1.00 93.88 421 ALA A N 1
ATOM 3225 C CA . ALA A 1 421 ? 18.133 -22.148 -12.425 1.00 93.88 421 ALA A CA 1
ATOM 3226 C C . ALA A 1 421 ? 17.236 -23.334 -12.776 1.00 93.88 421 ALA A C 1
ATOM 3228 O O . ALA A 1 421 ? 16.014 -23.210 -12.851 1.00 93.88 421 ALA A O 1
ATOM 3229 N N . VAL A 1 422 ? 17.851 -24.506 -12.929 1.00 94.88 422 VAL A N 1
ATOM 3230 C CA . VAL A 1 422 ? 17.116 -25.769 -13.001 1.00 94.88 422 VAL A CA 1
ATOM 3231 C C . VAL A 1 422 ? 16.751 -26.193 -11.582 1.00 94.88 422 VAL A C 1
ATOM 3233 O O . VAL A 1 422 ? 17.633 -26.361 -10.741 1.00 94.88 422 VAL A O 1
ATOM 3236 N N . VAL A 1 423 ? 15.458 -26.385 -11.323 1.00 91.50 423 VAL A N 1
ATOM 3237 C CA . VAL A 1 423 ? 14.943 -26.868 -10.035 1.00 91.50 423 VAL A CA 1
ATOM 3238 C C . VAL A 1 423 ? 14.487 -28.319 -10.150 1.00 91.50 423 VAL A C 1
ATOM 3240 O O . VAL A 1 423 ? 13.986 -28.754 -11.184 1.00 91.50 423 VAL A O 1
ATOM 3243 N N . SER A 1 424 ? 14.670 -29.083 -9.079 1.00 88.50 424 SER A N 1
ATOM 3244 C CA . SER A 1 424 ? 14.249 -30.479 -8.984 1.00 88.50 424 SER A CA 1
ATOM 3245 C C . SER A 1 424 ? 13.950 -30.818 -7.531 1.00 88.50 424 SER A C 1
ATOM 3247 O O . SER A 1 424 ? 14.403 -30.129 -6.619 1.00 88.50 424 SER A O 1
ATOM 3249 N N . ARG A 1 425 ? 13.224 -31.913 -7.309 1.00 77.06 425 ARG A N 1
ATOM 3250 C CA . ARG A 1 425 ? 13.121 -32.517 -5.981 1.00 77.06 425 ARG A CA 1
ATOM 3251 C C . ARG A 1 425 ? 14.490 -33.005 -5.505 1.00 77.06 425 ARG A C 1
ATOM 3253 O O . ARG A 1 425 ? 15.329 -33.408 -6.321 1.00 77.06 425 ARG A O 1
ATOM 3260 N N . GLU A 1 426 ? 14.669 -33.009 -4.189 1.00 80.44 426 GLU A N 1
ATOM 3261 C CA . GLU A 1 426 ? 15.910 -33.401 -3.515 1.00 80.44 426 GLU A CA 1
ATOM 3262 C C . GLU A 1 426 ? 16.371 -34.813 -3.917 1.00 80.44 426 GLU A C 1
ATOM 3264 O O . GLU A 1 426 ? 17.535 -35.006 -4.264 1.00 80.44 426 GLU A O 1
ATOM 3269 N N . ASP A 1 427 ? 15.438 -35.768 -4.024 1.00 77.31 427 ASP A N 1
ATOM 3270 C CA . ASP A 1 427 ? 15.697 -37.167 -4.403 1.00 77.31 427 ASP A CA 1
ATOM 3271 C C . ASP A 1 427 ? 16.287 -37.341 -5.815 1.00 77.31 427 ASP A C 1
ATOM 3273 O O . ASP A 1 427 ? 16.858 -38.384 -6.136 1.00 77.31 427 ASP A O 1
ATOM 3277 N N . LYS A 1 428 ? 16.152 -36.328 -6.678 1.00 85.94 428 LYS A N 1
ATOM 3278 C CA . LYS A 1 428 ? 16.611 -36.363 -8.074 1.00 85.94 428 LYS A CA 1
ATOM 3279 C C . LYS A 1 428 ? 17.775 -35.428 -8.370 1.00 85.94 428 LYS A C 1
ATOM 3281 O O . LYS A 1 428 ? 18.371 -35.560 -9.438 1.00 85.94 428 LYS A O 1
ATOM 3286 N N . ALA A 1 429 ? 18.138 -34.535 -7.451 1.00 87.69 429 ALA A N 1
ATOM 3287 C CA . ALA A 1 429 ? 19.105 -33.469 -7.708 1.00 87.69 429 ALA A CA 1
ATOM 3288 C C . ALA A 1 429 ? 20.470 -33.998 -8.195 1.00 87.69 429 ALA A C 1
ATOM 3290 O O . ALA A 1 429 ? 21.000 -33.516 -9.198 1.00 87.69 429 ALA A O 1
ATOM 3291 N N . THR A 1 430 ? 21.014 -35.033 -7.544 1.00 87.56 430 THR A N 1
ATOM 3292 C CA . THR A 1 430 ? 22.317 -35.626 -7.910 1.00 87.56 430 THR A CA 1
ATOM 3293 C C . THR A 1 430 ? 22.295 -36.268 -9.294 1.00 87.56 430 THR A C 1
ATOM 3295 O O . THR A 1 430 ? 23.200 -36.039 -10.095 1.00 87.56 430 THR A O 1
ATOM 3298 N N . HIS A 1 431 ? 21.251 -37.045 -9.590 1.00 91.00 431 HIS A N 1
ATOM 3299 C CA . HIS A 1 431 ? 21.116 -37.726 -10.875 1.00 91.00 431 HIS A CA 1
ATOM 3300 C C . HIS A 1 431 ? 20.889 -36.730 -12.017 1.00 91.00 431 HIS A C 1
ATOM 3302 O O . HIS A 1 431 ? 21.571 -36.798 -13.036 1.00 91.00 431 HIS A O 1
ATOM 3308 N N . LEU A 1 432 ? 19.993 -35.757 -11.824 1.00 93.06 432 LEU A N 1
ATOM 3309 C CA . LEU A 1 432 ? 19.712 -34.723 -12.817 1.00 93.06 432 LEU A CA 1
ATOM 3310 C C . LEU A 1 432 ? 20.959 -33.897 -13.138 1.00 93.06 432 LEU A C 1
ATOM 3312 O O . LEU A 1 432 ? 21.226 -33.612 -14.301 1.00 93.06 432 LEU A O 1
ATOM 3316 N N . LYS A 1 433 ? 21.751 -33.549 -12.118 1.00 91.94 433 LYS A N 1
ATOM 3317 C CA . LYS A 1 433 ? 23.021 -32.848 -12.309 1.00 91.94 433 LYS A CA 1
ATOM 3318 C C . LYS A 1 433 ? 23.964 -33.630 -13.220 1.00 91.94 433 LYS A C 1
ATOM 3320 O O . LYS A 1 433 ? 24.555 -33.029 -14.106 1.00 91.94 433 LYS A O 1
ATOM 3325 N N . GLN A 1 434 ? 24.111 -34.936 -13.007 1.00 93.38 434 GLN A N 1
ATOM 3326 C CA . GLN A 1 434 ? 24.974 -35.767 -13.846 1.00 93.38 434 GLN A CA 1
ATOM 3327 C C . GLN A 1 434 ? 24.475 -35.788 -15.293 1.00 93.38 434 GLN A C 1
ATOM 3329 O O . GLN A 1 434 ? 25.232 -35.466 -16.201 1.00 93.38 434 GLN A O 1
ATOM 3334 N N . VAL A 1 435 ? 23.180 -36.048 -15.487 1.00 96.38 435 VAL A N 1
ATOM 3335 C CA . VAL A 1 435 ? 22.568 -36.068 -16.821 1.00 96.38 435 VAL A CA 1
ATOM 3336 C C . VAL A 1 435 ? 22.758 -34.732 -17.539 1.00 96.38 435 VAL A C 1
ATOM 3338 O O . VAL A 1 435 ? 23.171 -34.720 -18.690 1.00 96.38 435 VAL A O 1
ATOM 3341 N N . LEU A 1 436 ? 22.502 -33.597 -16.884 1.00 96.12 436 LEU A N 1
ATOM 3342 C CA . LEU A 1 436 ? 22.633 -32.281 -17.518 1.00 96.12 436 LEU A CA 1
ATOM 3343 C C . LEU A 1 436 ? 24.076 -31.932 -17.894 1.00 96.12 436 LEU A C 1
ATOM 3345 O O . LEU A 1 436 ? 24.280 -31.298 -18.927 1.00 96.12 436 LEU A O 1
ATOM 3349 N N . LEU A 1 437 ? 25.061 -32.344 -17.088 1.00 93.94 437 LEU A N 1
ATOM 3350 C CA . LEU A 1 437 ? 26.476 -32.179 -17.431 1.00 93.94 437 LEU A CA 1
ATOM 3351 C C . LEU A 1 437 ? 26.830 -33.015 -18.673 1.00 93.94 437 LEU A C 1
ATOM 3353 O O . LEU A 1 437 ? 27.335 -32.465 -19.647 1.00 93.94 437 LEU A O 1
ATOM 3357 N N . ASP A 1 438 ? 26.449 -34.292 -18.694 1.00 94.81 438 ASP A N 1
ATOM 3358 C CA . ASP A 1 438 ? 26.726 -35.186 -19.826 1.00 94.81 438 ASP A CA 1
ATOM 3359 C C . ASP A 1 438 ? 26.006 -34.735 -21.113 1.00 94.81 438 ASP A C 1
ATOM 3361 O O . ASP A 1 438 ? 26.525 -34.868 -22.224 1.00 94.81 438 ASP A O 1
ATOM 3365 N N . GLN A 1 439 ? 24.786 -34.200 -20.982 1.00 96.12 439 GLN A N 1
ATOM 3366 C CA . GLN A 1 439 ? 24.012 -33.688 -22.112 1.00 96.12 439 GLN A CA 1
ATOM 3367 C C . GLN A 1 439 ? 24.593 -32.385 -22.663 1.00 96.12 439 GLN A C 1
ATOM 3369 O O . GLN A 1 439 ? 24.650 -32.236 -23.881 1.00 96.12 439 GLN A O 1
ATOM 3374 N N . GLN A 1 440 ? 25.048 -31.448 -21.822 1.00 95.62 440 GLN A N 1
ATOM 3375 C CA . GLN A 1 440 ? 25.654 -30.213 -22.335 1.00 95.62 440 GLN A CA 1
ATOM 3376 C C . GLN A 1 440 ? 27.045 -30.441 -22.946 1.00 95.62 440 GLN A C 1
ATOM 3378 O O . GLN A 1 440 ? 27.419 -29.712 -23.860 1.00 95.62 440 GLN A O 1
ATOM 3383 N N . ASP A 1 441 ? 27.783 -31.470 -22.526 1.00 94.56 441 ASP A N 1
ATOM 3384 C CA . ASP A 1 441 ? 29.053 -31.838 -23.168 1.00 94.56 441 ASP A CA 1
ATOM 3385 C C . ASP A 1 441 ? 28.839 -32.336 -24.612 1.00 94.56 441 ASP A C 1
ATOM 3387 O O . ASP A 1 441 ? 29.697 -32.178 -25.483 1.00 94.56 441 ASP A O 1
ATOM 3391 N N . GLN A 1 442 ? 27.660 -32.896 -24.903 1.00 95.81 442 GLN A N 1
ATOM 3392 C CA . GLN A 1 442 ? 27.272 -33.299 -26.256 1.00 95.81 442 GLN A CA 1
ATOM 3393 C C . GLN A 1 442 ? 26.576 -32.179 -27.032 1.00 95.81 442 GLN A C 1
ATOM 3395 O O . GLN A 1 442 ? 26.929 -31.927 -28.180 1.00 95.81 442 GLN A O 1
ATOM 3400 N N . PHE A 1 443 ? 25.600 -31.508 -26.426 1.00 97.00 443 PHE A N 1
ATOM 3401 C CA . PHE A 1 443 ? 24.648 -30.631 -27.119 1.00 97.00 443 PHE A CA 1
ATOM 3402 C C . PHE A 1 443 ? 24.693 -29.172 -26.654 1.00 97.00 443 PHE A C 1
ATOM 3404 O O . PHE A 1 443 ? 23.905 -28.353 -27.118 1.00 97.00 443 PHE A O 1
ATOM 3411 N N . GLY A 1 444 ? 25.567 -28.823 -25.713 1.00 93.75 444 GLY A N 1
ATOM 3412 C CA . GLY A 1 444 ? 25.777 -27.443 -25.283 1.00 93.75 444 GLY A CA 1
ATOM 3413 C C . GLY A 1 444 ? 26.457 -26.604 -26.365 1.00 93.75 444 GLY A C 1
ATOM 3414 O O . GLY A 1 444 ? 26.721 -27.066 -27.474 1.00 93.75 444 GLY A O 1
ATOM 3415 N N . ARG A 1 445 ? 26.788 -25.354 -26.035 1.00 90.94 445 ARG A N 1
ATOM 3416 C CA . ARG A 1 445 ? 27.299 -24.372 -27.007 1.00 90.94 445 ARG A CA 1
ATOM 3417 C C . ARG A 1 445 ? 28.608 -24.788 -27.689 1.00 90.94 445 ARG A C 1
ATOM 3419 O O . ARG A 1 445 ? 28.804 -24.491 -28.860 1.00 90.94 445 ARG A O 1
ATOM 3426 N N . ASN A 1 446 ? 29.455 -25.512 -26.956 1.00 88.62 446 ASN A N 1
ATOM 3427 C CA . ASN A 1 446 ? 30.700 -26.117 -27.445 1.00 88.62 446 ASN A CA 1
ATOM 3428 C C . ASN A 1 446 ? 30.615 -27.654 -27.470 1.00 88.62 446 ASN A C 1
ATOM 3430 O O . ASN A 1 446 ? 31.637 -28.336 -27.397 1.00 88.62 446 ASN A O 1
ATOM 3434 N N . GLY A 1 447 ? 29.397 -28.201 -27.480 1.00 90.44 447 GLY A N 1
ATOM 3435 C CA . GLY A 1 447 ? 29.173 -29.635 -27.401 1.00 90.44 447 GLY A CA 1
ATOM 3436 C C . GLY A 1 447 ? 29.575 -30.346 -28.690 1.00 90.44 447 GLY A C 1
ATOM 3437 O O . GLY A 1 447 ? 29.441 -29.798 -29.783 1.00 90.44 447 GLY A O 1
ATOM 3438 N N . ALA A 1 448 ? 30.026 -31.596 -28.576 1.00 90.19 448 ALA A N 1
ATOM 3439 C CA . ALA A 1 448 ? 30.540 -32.371 -29.712 1.00 90.19 448 ALA A CA 1
ATOM 3440 C C . ALA A 1 448 ? 29.542 -32.543 -30.882 1.00 90.19 448 ALA A C 1
ATOM 3442 O O . ALA A 1 448 ? 29.952 -32.827 -32.010 1.00 90.19 448 ALA A O 1
ATOM 3443 N N . LYS A 1 449 ? 28.240 -32.390 -30.619 1.00 93.19 449 LYS A N 1
ATOM 3444 C CA . LYS A 1 449 ? 27.134 -32.609 -31.560 1.00 93.19 449 LYS A CA 1
ATOM 3445 C C . LYS A 1 449 ? 26.367 -31.336 -31.940 1.00 93.19 449 LYS A C 1
ATOM 3447 O O . LYS A 1 449 ? 25.505 -31.399 -32.815 1.00 93.19 449 LYS A O 1
ATOM 3452 N N . CYS A 1 450 ? 26.694 -30.180 -31.364 1.00 91.38 450 CYS A N 1
ATOM 3453 C CA . CYS A 1 450 ? 26.157 -28.883 -31.788 1.00 91.38 450 CYS A CA 1
ATOM 3454 C C . CYS A 1 450 ? 27.158 -28.215 -32.764 1.00 91.38 450 CYS A C 1
ATOM 3456 O O . CYS A 1 450 ? 28.351 -28.195 -32.469 1.00 91.38 450 CYS A O 1
ATOM 3458 N N . PRO A 1 451 ? 26.750 -27.707 -33.949 1.00 89.25 451 PRO A N 1
ATOM 3459 C CA . PRO A 1 451 ? 25.381 -27.551 -34.451 1.00 89.25 451 PRO A CA 1
ATOM 3460 C C . PRO A 1 451 ? 24.874 -28.680 -35.361 1.00 89.25 451 PRO A C 1
ATOM 3462 O O . PRO A 1 451 ? 23.818 -28.544 -35.966 1.00 89.25 451 PRO A O 1
ATOM 3465 N N . ARG A 1 452 ? 25.629 -29.775 -35.512 1.00 90.00 452 ARG A N 1
ATOM 3466 C CA . ARG A 1 452 ? 25.366 -30.796 -36.544 1.00 90.00 452 ARG A CA 1
ATOM 3467 C C . ARG A 1 452 ? 24.105 -31.625 -36.307 1.00 90.00 452 ARG A C 1
ATOM 3469 O O . ARG A 1 452 ? 23.472 -32.020 -37.279 1.00 90.00 452 ARG A O 1
ATOM 3476 N N . GLU A 1 453 ? 23.779 -31.917 -35.053 1.00 93.81 453 GLU A N 1
ATOM 3477 C CA . GLU A 1 453 ? 22.617 -32.735 -34.688 1.00 93.81 453 GLU A CA 1
ATOM 3478 C C . GLU A 1 453 ? 21.595 -31.916 -33.898 1.00 93.81 453 GLU A C 1
ATOM 3480 O O . GLU A 1 453 ? 20.453 -31.765 -34.321 1.00 93.81 453 GLU A O 1
ATOM 3485 N N . PHE A 1 454 ? 22.002 -31.389 -32.742 1.00 94.75 454 PHE A N 1
ATOM 3486 C CA . PHE A 1 454 ? 21.114 -30.681 -31.826 1.00 94.75 454 PHE A CA 1
ATOM 3487 C C . PHE A 1 454 ? 21.901 -29.716 -30.933 1.00 94.75 454 PHE A C 1
ATOM 3489 O O . PHE A 1 454 ? 23.015 -30.030 -30.506 1.00 94.75 454 PHE A O 1
ATOM 3496 N N . CYS A 1 455 ? 21.302 -28.563 -30.627 1.00 94.19 455 CYS A N 1
ATOM 3497 C CA . CYS A 1 455 ? 21.846 -27.561 -29.713 1.00 94.19 455 CYS A CA 1
ATOM 3498 C C . CYS A 1 455 ? 20.841 -27.270 -28.597 1.00 94.19 455 CYS A C 1
ATOM 3500 O O . CYS A 1 455 ? 19.751 -26.761 -28.842 1.00 94.19 455 CYS A O 1
ATOM 3502 N N . LEU A 1 456 ? 21.232 -27.559 -27.358 1.00 95.19 456 LEU A N 1
ATOM 3503 C CA . LEU A 1 456 ? 20.377 -27.466 -26.175 1.00 95.19 456 LEU A CA 1
ATOM 3504 C C . LEU A 1 456 ? 19.994 -26.021 -25.814 1.00 95.19 456 LEU A C 1
ATOM 3506 O O . LEU A 1 456 ? 18.940 -25.796 -25.228 1.00 95.19 456 LEU A O 1
ATOM 3510 N N . PHE A 1 457 ? 20.848 -25.050 -26.149 1.00 95.31 457 PHE A N 1
ATOM 3511 C CA . PHE A 1 457 ? 20.674 -23.631 -25.812 1.00 95.31 457 PHE A CA 1
ATOM 3512 C C . PHE A 1 457 ? 20.383 -22.776 -27.051 1.00 95.31 457 PHE A C 1
ATOM 3514 O O . PHE A 1 457 ? 20.857 -21.648 -27.153 1.00 95.31 457 PHE A O 1
ATOM 3521 N N . THR A 1 458 ? 19.697 -23.322 -28.056 1.00 90.62 458 THR A N 1
ATOM 3522 C CA . THR A 1 458 ? 19.370 -22.574 -29.275 1.00 90.62 458 THR A CA 1
ATOM 3523 C C . THR A 1 458 ? 17.944 -22.862 -29.713 1.00 90.62 458 THR A C 1
ATOM 3525 O O . THR A 1 458 ? 17.571 -24.008 -29.938 1.00 90.62 458 THR A O 1
ATOM 3528 N N . SER A 1 459 ? 17.156 -21.800 -29.851 1.00 88.56 459 SER A N 1
ATOM 3529 C CA . SER A 1 459 ? 15.751 -21.857 -30.249 1.00 88.56 459 SER A CA 1
ATOM 3530 C C . SER A 1 459 ? 15.312 -20.634 -31.063 1.00 88.56 459 SER A C 1
ATOM 3532 O O . SER A 1 459 ? 14.149 -20.243 -31.022 1.00 88.56 459 SER A O 1
ATOM 3534 N N . GLU A 1 460 ? 16.243 -20.028 -31.807 1.00 84.44 460 GLU A N 1
ATOM 3535 C CA . GLU A 1 460 ? 15.970 -18.904 -32.718 1.00 84.44 460 GLU A CA 1
ATOM 3536 C C . GLU A 1 460 ? 15.242 -17.730 -32.036 1.00 84.44 460 GLU A C 1
ATOM 3538 O O . GLU A 1 460 ? 14.236 -17.235 -32.529 1.00 84.44 460 GLU A O 1
ATOM 3543 N N . THR A 1 461 ? 15.748 -17.275 -30.885 1.00 76.88 461 THR A N 1
ATOM 3544 C CA . THR A 1 461 ? 15.220 -16.174 -30.048 1.00 76.88 461 THR A CA 1
ATOM 3545 C C . THR A 1 461 ? 13.964 -16.498 -29.235 1.00 76.88 461 THR A C 1
ATOM 3547 O O . THR A 1 461 ? 13.454 -15.637 -28.511 1.00 76.88 461 THR A O 1
ATOM 3550 N N . LYS A 1 462 ? 13.480 -17.743 -29.273 1.00 81.38 462 LYS A N 1
ATOM 3551 C CA . LYS A 1 462 ? 12.257 -18.163 -28.567 1.00 81.38 462 LYS A CA 1
ATOM 3552 C C . LYS A 1 462 ? 12.503 -18.595 -27.121 1.00 81.38 462 LYS A C 1
ATOM 3554 O O . LYS A 1 462 ? 11.540 -18.757 -26.375 1.00 81.38 462 LYS A O 1
ATOM 3559 N N . ASN A 1 463 ? 13.767 -18.744 -26.713 1.00 84.25 463 ASN A N 1
ATOM 3560 C CA . ASN A 1 463 ? 14.180 -19.187 -25.376 1.00 84.25 463 ASN A CA 1
ATOM 3561 C C . ASN A 1 463 ? 13.413 -20.445 -24.898 1.00 84.25 463 ASN A C 1
ATOM 3563 O O . ASN A 1 463 ? 12.882 -20.492 -23.784 1.00 84.25 463 ASN A O 1
ATOM 3567 N N . LEU A 1 464 ? 13.301 -21.456 -25.769 1.00 88.56 464 LEU A N 1
ATOM 3568 C CA . LEU A 1 464 ? 12.609 -22.712 -25.476 1.00 88.56 464 LEU A CA 1
ATOM 3569 C C . LEU A 1 464 ? 13.446 -23.573 -24.525 1.00 88.56 464 LEU A C 1
ATOM 3571 O O . LEU A 1 464 ? 14.573 -23.939 -24.845 1.00 88.56 464 LEU A O 1
ATOM 3575 N N . LEU A 1 465 ? 12.863 -23.943 -23.379 1.00 92.38 465 LEU A N 1
ATOM 3576 C CA . LEU A 1 465 ? 13.498 -24.648 -22.249 1.00 92.38 465 LEU A CA 1
ATOM 3577 C C . LEU A 1 465 ? 14.587 -23.833 -21.532 1.00 92.38 465 LEU A C 1
ATOM 3579 O O . LEU A 1 465 ? 14.521 -23.669 -20.314 1.00 92.38 465 LEU A O 1
ATOM 3583 N N . PHE A 1 466 ? 15.562 -23.312 -22.274 1.00 93.94 466 PHE A N 1
ATOM 3584 C CA . PHE A 1 466 ? 16.665 -22.495 -21.775 1.00 93.94 466 PHE A CA 1
ATOM 3585 C C . PHE A 1 466 ? 16.726 -21.163 -22.521 1.00 93.94 466 PHE A C 1
ATOM 3587 O O . PHE A 1 466 ? 16.262 -21.039 -23.651 1.00 93.94 466 PHE A O 1
ATOM 3594 N N . ASN A 1 467 ? 17.353 -20.161 -21.901 1.00 88.50 467 ASN A N 1
ATOM 3595 C CA . ASN A 1 467 ? 17.683 -18.936 -22.620 1.00 88.50 467 ASN A CA 1
ATOM 3596 C C . ASN A 1 467 ? 18.698 -19.232 -23.735 1.00 88.50 467 ASN A C 1
ATOM 3598 O O . ASN A 1 467 ? 19.696 -19.913 -23.485 1.00 88.50 467 ASN A O 1
ATOM 3602 N N . ASP A 1 468 ? 18.516 -18.633 -24.912 1.00 89.19 468 ASP A N 1
ATOM 3603 C CA . ASP A 1 468 ? 19.394 -18.864 -26.073 1.00 89.19 468 ASP A CA 1
ATOM 3604 C C . ASP A 1 468 ? 20.813 -18.309 -25.876 1.00 89.19 468 ASP A C 1
ATOM 3606 O O . ASP A 1 468 ? 21.764 -18.699 -26.549 1.00 89.19 468 ASP A O 1
ATOM 3610 N N . ASN A 1 469 ? 20.981 -17.381 -24.930 1.00 89.06 469 ASN A N 1
ATOM 3611 C CA . ASN A 1 469 ? 22.291 -16.859 -24.558 1.00 89.06 469 ASN A CA 1
ATOM 3612 C C . ASN A 1 469 ? 22.991 -17.671 -23.458 1.00 89.06 469 ASN A C 1
ATOM 3614 O O . ASN A 1 469 ? 24.056 -17.254 -23.008 1.00 89.06 469 ASN A O 1
ATOM 3618 N N . THR A 1 470 ? 22.432 -18.806 -23.024 1.00 93.38 470 THR A N 1
ATOM 3619 C CA . THR A 1 470 ? 23.091 -19.699 -22.058 1.00 93.38 470 THR A CA 1
ATOM 3620 C C . THR A 1 470 ? 24.430 -20.182 -22.617 1.00 93.38 470 THR A C 1
ATOM 3622 O O . THR A 1 470 ? 24.498 -20.750 -23.706 1.00 93.38 470 THR A O 1
ATOM 3625 N N . GLU A 1 471 ? 25.519 -19.953 -21.884 1.00 93.06 471 GLU A N 1
ATOM 3626 C CA . GLU A 1 471 ? 26.841 -20.472 -22.260 1.00 93.06 471 GLU A CA 1
ATOM 3627 C C . GLU A 1 471 ? 27.014 -21.924 -21.814 1.00 93.06 471 GLU A C 1
ATOM 3629 O O . GLU A 1 471 ? 27.430 -22.778 -22.597 1.00 93.06 471 GLU A O 1
ATOM 3634 N N . CYS A 1 472 ? 26.656 -22.206 -20.562 1.00 95.00 472 CYS A N 1
ATOM 3635 C CA . CYS A 1 472 ? 26.678 -23.533 -19.965 1.00 95.00 472 CYS A CA 1
ATOM 3636 C C . CYS A 1 472 ? 25.775 -23.587 -18.722 1.00 95.00 472 CYS A C 1
ATOM 3638 O O . CYS A 1 472 ? 25.338 -22.562 -18.190 1.00 95.00 472 CYS A O 1
ATOM 3640 N N . LEU A 1 473 ? 25.525 -24.798 -18.229 1.00 95.00 473 LEU A N 1
ATOM 3641 C CA . LEU A 1 473 ? 24.925 -25.048 -16.923 1.00 95.00 473 LEU A CA 1
ATOM 3642 C C . LEU A 1 473 ? 26.039 -25.164 -15.878 1.00 95.00 473 LEU A C 1
ATOM 3644 O O . LEU A 1 473 ? 26.808 -26.130 -15.866 1.00 95.00 473 LEU A O 1
ATOM 3648 N N . ALA A 1 474 ? 26.124 -24.166 -14.998 1.00 92.44 474 ALA A N 1
ATOM 3649 C CA . ALA A 1 474 ? 27.159 -24.068 -13.974 1.00 92.44 474 ALA A CA 1
ATOM 3650 C C . ALA A 1 474 ? 26.730 -24.687 -12.631 1.00 92.44 474 ALA A C 1
ATOM 3652 O O . ALA A 1 474 ? 25.548 -24.842 -12.323 1.00 92.44 474 ALA A O 1
ATOM 3653 N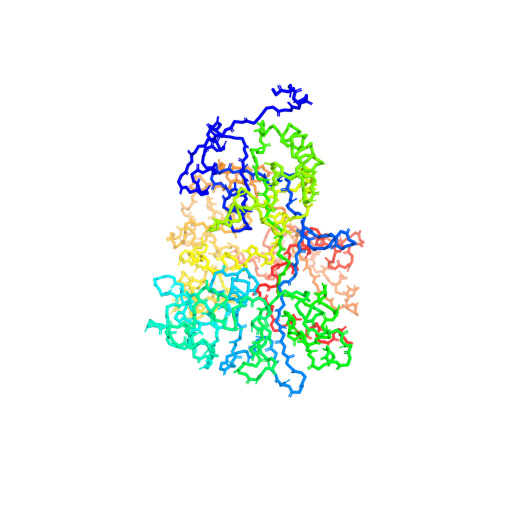 N . ARG A 1 475 ? 27.714 -25.026 -11.789 1.00 90.62 475 ARG A N 1
ATOM 3654 C CA . ARG A 1 475 ? 27.470 -25.526 -10.424 1.00 90.62 475 ARG A CA 1
ATOM 3655 C C . ARG A 1 475 ? 27.103 -24.371 -9.484 1.00 90.62 475 ARG A C 1
ATOM 3657 O O . ARG A 1 475 ? 27.720 -23.317 -9.549 1.00 90.62 475 ARG A O 1
ATOM 3664 N N . LEU A 1 476 ? 26.199 -24.618 -8.532 1.00 88.56 476 LEU A N 1
ATOM 3665 C CA . LEU A 1 476 ? 25.680 -23.611 -7.585 1.00 88.56 476 LEU A CA 1
ATOM 3666 C C . LEU A 1 476 ? 26.651 -23.194 -6.457 1.00 88.56 476 LEU A C 1
ATOM 3668 O O . LEU A 1 476 ? 26.294 -22.374 -5.620 1.00 88.56 476 LEU A O 1
ATOM 3672 N N . GLN A 1 477 ? 27.865 -23.760 -6.410 1.00 86.81 477 GLN A N 1
ATOM 3673 C CA . GLN A 1 477 ? 28.920 -23.423 -5.433 1.00 86.81 477 GLN A CA 1
ATOM 3674 C C . GLN A 1 477 ? 28.453 -23.374 -3.960 1.00 86.81 477 GLN A C 1
ATOM 3676 O O . GLN A 1 477 ? 28.898 -22.534 -3.187 1.00 86.81 477 GLN A O 1
ATOM 3681 N N . GLY A 1 478 ? 27.559 -24.285 -3.564 1.00 80.69 478 GLY A N 1
ATOM 3682 C CA . GLY A 1 478 ? 27.069 -24.390 -2.185 1.00 80.69 478 GLY A CA 1
ATOM 3683 C C . GLY A 1 478 ? 25.781 -23.620 -1.888 1.00 80.69 478 GLY A C 1
ATOM 3684 O O . GLY A 1 478 ? 25.245 -23.805 -0.807 1.00 80.69 478 GLY A O 1
ATOM 3685 N N . LYS A 1 479 ? 25.247 -22.835 -2.835 1.00 85.94 479 LYS A N 1
ATOM 3686 C CA . LYS A 1 479 ? 23.930 -22.181 -2.728 1.00 85.94 479 LYS A CA 1
ATOM 3687 C C . LYS A 1 479 ? 22.815 -23.153 -3.114 1.00 85.94 479 LYS A C 1
ATOM 3689 O O . LYS A 1 479 ? 22.321 -23.114 -4.241 1.00 85.94 479 LYS A O 1
ATOM 3694 N N . ASN A 1 480 ? 22.495 -24.087 -2.226 1.00 86.50 480 ASN A N 1
ATOM 3695 C CA . ASN A 1 480 ? 21.634 -25.228 -2.557 1.00 86.50 480 ASN A CA 1
ATOM 3696 C C . ASN A 1 480 ? 20.159 -25.008 -2.187 1.00 86.50 480 ASN A C 1
ATOM 3698 O O . ASN A 1 480 ? 19.314 -25.805 -2.591 1.00 86.50 480 ASN A O 1
ATOM 3702 N N . THR A 1 481 ? 19.839 -23.940 -1.454 1.00 88.25 481 THR A N 1
ATOM 3703 C CA . THR A 1 481 ? 18.458 -23.515 -1.181 1.00 88.25 481 THR A CA 1
ATOM 3704 C C . THR A 1 481 ? 18.059 -22.332 -2.061 1.00 88.25 481 THR A C 1
ATOM 3706 O O . THR A 1 481 ? 18.913 -21.608 -2.586 1.00 88.25 481 THR A O 1
ATOM 3709 N N . TYR A 1 482 ? 16.752 -22.109 -2.241 1.00 87.56 482 TYR A N 1
ATOM 3710 C CA . TYR A 1 482 ? 16.294 -20.969 -3.039 1.00 87.56 482 TYR A CA 1
ATOM 3711 C C . TYR A 1 482 ? 16.647 -19.639 -2.357 1.00 87.56 482 TYR A C 1
ATOM 3713 O O . TYR A 1 482 ? 16.932 -18.666 -3.052 1.00 87.56 482 TYR A O 1
ATOM 3721 N N . GLU A 1 483 ? 16.691 -19.590 -1.020 1.00 83.69 483 GLU A N 1
ATOM 3722 C CA . GLU A 1 483 ? 17.078 -18.395 -0.272 1.00 83.69 483 GLU A CA 1
ATOM 3723 C C . GLU A 1 483 ? 18.545 -18.019 -0.487 1.00 83.69 483 GLU A C 1
ATOM 3725 O O . GLU A 1 483 ? 18.856 -16.851 -0.727 1.00 83.69 483 GLU A O 1
ATOM 3730 N N . GLU A 1 484 ? 19.446 -19.001 -0.443 1.00 88.56 484 GLU A N 1
ATOM 3731 C CA . GLU A 1 484 ? 20.875 -18.794 -0.695 1.00 88.56 484 GLU A CA 1
ATOM 3732 C C . GLU A 1 484 ? 21.150 -18.444 -2.159 1.00 88.56 484 GLU A C 1
ATOM 3734 O O . GLU A 1 484 ? 22.028 -17.625 -2.453 1.00 88.56 484 GLU A O 1
ATOM 3739 N N . TYR A 1 485 ? 20.406 -19.063 -3.082 1.00 91.44 485 TYR A N 1
ATOM 3740 C CA . TYR A 1 485 ? 20.558 -18.838 -4.514 1.00 91.44 485 TYR A CA 1
ATOM 3741 C C . TYR A 1 485 ? 20.081 -17.446 -4.935 1.00 91.44 485 TYR A C 1
ATOM 3743 O O . TYR A 1 485 ? 20.836 -16.702 -5.564 1.00 91.44 485 TYR A O 1
ATOM 3751 N N . LEU A 1 486 ? 18.845 -17.087 -4.572 1.00 85.38 486 LEU A N 1
ATOM 3752 C CA . LEU A 1 486 ? 18.230 -15.810 -4.944 1.00 85.38 486 LEU A CA 1
ATOM 3753 C C . LEU A 1 486 ? 18.781 -14.638 -4.122 1.00 85.38 486 LEU A C 1
ATOM 3755 O O . LEU A 1 486 ? 18.808 -13.506 -4.602 1.00 85.38 486 LEU A O 1
ATOM 3759 N N . GLY A 1 487 ? 19.229 -14.904 -2.894 1.00 81.50 487 GLY A N 1
ATOM 3760 C CA . GLY A 1 487 ? 19.688 -13.893 -1.951 1.00 81.50 487 GLY A CA 1
ATOM 3761 C C . GLY A 1 487 ? 18.545 -13.219 -1.188 1.00 81.50 487 GLY A C 1
ATOM 3762 O O . GLY A 1 487 ? 17.417 -13.074 -1.668 1.00 81.50 487 GLY A O 1
ATOM 3763 N N . SER A 1 488 ? 18.851 -12.760 0.026 1.00 70.75 488 SER A N 1
ATOM 3764 C CA . SER A 1 488 ? 17.863 -12.234 0.979 1.00 70.75 488 SER A CA 1
ATOM 3765 C C . SER A 1 488 ? 17.084 -11.024 0.459 1.00 70.75 488 SER A C 1
ATOM 3767 O O . SER A 1 488 ? 15.879 -10.933 0.692 1.00 70.75 488 SER A O 1
ATOM 3769 N N . ALA A 1 489 ? 17.737 -10.118 -0.276 1.00 59.78 489 ALA A N 1
ATOM 3770 C CA . ALA A 1 489 ? 17.091 -8.935 -0.845 1.00 59.78 489 ALA A CA 1
ATOM 3771 C C . ALA A 1 489 ? 15.998 -9.311 -1.861 1.00 59.78 489 ALA A C 1
ATOM 3773 O O . ALA A 1 489 ? 14.880 -8.804 -1.781 1.00 59.78 489 ALA A O 1
ATOM 3774 N N . TYR A 1 490 ? 16.290 -10.256 -2.763 1.00 72.38 490 TYR A N 1
ATOM 3775 C CA . TYR A 1 490 ? 15.341 -10.717 -3.777 1.00 72.38 490 TYR A CA 1
ATOM 3776 C C . TYR A 1 490 ? 14.180 -11.496 -3.148 1.00 72.38 490 TYR A C 1
ATOM 3778 O O . TYR A 1 490 ? 13.017 -11.234 -3.447 1.00 72.38 490 TYR A O 1
ATOM 3786 N N . VAL A 1 491 ? 14.480 -12.408 -2.215 1.00 70.38 491 VAL A N 1
ATOM 3787 C CA . VAL A 1 491 ? 13.454 -13.175 -1.488 1.00 70.38 491 VAL A CA 1
ATOM 3788 C C . VAL A 1 491 ? 12.515 -12.252 -0.720 1.00 70.38 491 VAL A C 1
ATOM 3790 O O . VAL A 1 491 ? 11.302 -12.440 -0.776 1.00 70.38 491 VAL A O 1
ATOM 3793 N N . THR A 1 492 ? 13.054 -11.231 -0.052 1.00 64.94 492 THR A N 1
ATOM 3794 C CA . THR A 1 492 ? 12.253 -10.249 0.691 1.00 64.94 492 THR A CA 1
ATOM 3795 C C . THR A 1 492 ? 11.350 -9.456 -0.251 1.00 64.94 492 THR A C 1
ATOM 3797 O O . THR A 1 492 ? 10.156 -9.333 0.013 1.00 64.94 492 THR A O 1
ATOM 3800 N N . ALA A 1 493 ? 11.878 -8.979 -1.383 1.00 60.16 493 ALA A N 1
ATOM 3801 C CA . ALA A 1 493 ? 11.088 -8.258 -2.379 1.00 60.16 493 ALA A CA 1
ATOM 3802 C C . ALA A 1 493 ? 9.930 -9.113 -2.930 1.00 60.16 493 ALA A C 1
ATOM 3804 O O . ALA A 1 493 ? 8.785 -8.664 -2.953 1.00 60.16 493 ALA A O 1
ATOM 3805 N N . VAL A 1 494 ? 10.193 -10.373 -3.294 1.00 67.94 494 VAL A N 1
ATOM 3806 C CA . VAL A 1 494 ? 9.158 -11.296 -3.789 1.00 67.94 494 VAL A CA 1
ATOM 3807 C C . VAL A 1 494 ? 8.150 -11.655 -2.693 1.00 67.94 494 VAL A C 1
ATOM 3809 O O . VAL A 1 494 ? 6.952 -11.704 -2.960 1.00 67.94 494 VAL A O 1
ATOM 3812 N N . ALA A 1 495 ? 8.596 -11.880 -1.454 1.00 61.09 495 ALA A N 1
ATOM 3813 C CA . ALA A 1 495 ? 7.707 -12.142 -0.322 1.00 61.09 495 ALA A CA 1
ATOM 3814 C C . ALA A 1 495 ? 6.770 -10.960 -0.030 1.00 61.09 495 ALA A C 1
ATOM 3816 O O . ALA A 1 495 ? 5.619 -11.178 0.345 1.00 61.09 495 ALA A O 1
ATOM 3817 N N . ASN A 1 496 ? 7.233 -9.728 -0.251 1.00 53.69 496 ASN A N 1
ATOM 3818 C CA . ASN A 1 496 ? 6.412 -8.525 -0.136 1.00 53.69 496 ASN A CA 1
ATOM 3819 C C . ASN A 1 496 ? 5.404 -8.420 -1.293 1.00 53.69 496 ASN A C 1
ATOM 3821 O O . ASN A 1 496 ? 4.226 -8.184 -1.043 1.00 53.69 496 ASN A O 1
ATOM 3825 N N . LEU A 1 497 ? 5.812 -8.698 -2.537 1.00 52.31 497 LEU A N 1
ATOM 3826 C CA . LEU A 1 497 ? 4.904 -8.719 -3.697 1.00 52.31 497 LEU A CA 1
ATOM 3827 C C . LEU A 1 497 ? 3.787 -9.772 -3.571 1.00 52.31 497 LEU A C 1
ATOM 3829 O O . LEU A 1 497 ? 2.647 -9.514 -3.954 1.00 52.31 497 LEU A O 1
ATOM 3833 N N . ARG A 1 498 ? 4.078 -10.937 -2.975 1.00 57.84 498 ARG A N 1
ATOM 3834 C CA . ARG A 1 498 ? 3.089 -12.008 -2.719 1.00 57.84 498 ARG A CA 1
ATOM 3835 C C . ARG A 1 498 ? 1.931 -11.583 -1.812 1.00 57.84 498 ARG A C 1
ATOM 3837 O O . ARG A 1 498 ? 0.903 -12.250 -1.799 1.00 57.84 498 ARG A O 1
ATOM 3844 N N . GLN A 1 499 ? 2.080 -10.502 -1.046 1.00 51.06 499 GLN A N 1
ATOM 3845 C CA . GLN A 1 499 ? 1.010 -9.990 -0.183 1.00 51.06 499 GLN A CA 1
ATOM 3846 C C . GLN A 1 499 ? -0.102 -9.300 -0.987 1.00 51.06 499 GLN A C 1
ATOM 3848 O O . GLN A 1 499 ? -1.213 -9.169 -0.482 1.00 51.06 499 GLN A O 1
ATOM 3853 N N . CYS A 1 500 ? 0.177 -8.902 -2.235 1.00 43.41 500 CYS A N 1
ATOM 3854 C CA . CYS A 1 500 ? -0.797 -8.297 -3.145 1.00 43.41 500 CYS A CA 1
ATOM 3855 C C . CYS A 1 500 ? -1.649 -9.353 -3.871 1.00 43.41 500 CYS A C 1
ATOM 3857 O O . CYS A 1 500 ? -2.835 -9.141 -4.103 1.00 43.41 500 CYS A O 1
ATOM 3859 N N . SER A 1 501 ? -1.052 -10.496 -4.223 1.00 45.28 501 SER A N 1
ATOM 3860 C CA . SER A 1 501 ? -1.756 -11.688 -4.707 1.00 45.28 501 SER A CA 1
ATOM 3861 C C . SER A 1 501 ? -0.873 -12.926 -4.521 1.00 45.28 501 SER A C 1
ATOM 3863 O O . SER A 1 501 ? 0.318 -12.910 -4.844 1.00 45.28 501 SER A O 1
ATOM 3865 N N . SER A 1 502 ? -1.447 -14.003 -3.982 1.00 51.81 502 SER A N 1
ATOM 3866 C CA . SER A 1 502 ? -0.791 -15.311 -3.910 1.00 51.81 502 SER A CA 1
ATOM 3867 C C . SER A 1 502 ? -1.338 -16.203 -5.016 1.00 51.81 502 SER A C 1
ATOM 3869 O O . SER A 1 502 ? -2.531 -16.175 -5.312 1.00 51.81 502 SER A O 1
ATOM 3871 N N . SER A 1 503 ? -0.478 -17.005 -5.645 1.00 63.88 503 SER A N 1
ATOM 3872 C CA . SER A 1 503 ? -0.946 -17.970 -6.638 1.00 63.88 503 SER A CA 1
ATOM 3873 C C . SER A 1 503 ? -1.569 -19.192 -5.947 1.00 63.88 503 SER A C 1
ATOM 3875 O O . SER A 1 503 ? -1.090 -19.594 -4.881 1.00 63.88 503 SER A O 1
ATOM 3877 N N . PRO A 1 504 ? -2.564 -19.857 -6.563 1.00 56.59 504 PRO A N 1
ATOM 3878 C CA . PRO A 1 504 ? -3.139 -21.091 -6.020 1.00 56.59 504 PRO A CA 1
ATOM 3879 C C . PRO A 1 504 ? -2.090 -22.179 -5.745 1.00 56.59 504 PRO A C 1
ATOM 3881 O O . PRO A 1 504 ? -2.196 -22.924 -4.774 1.00 56.59 504 PRO A O 1
ATOM 3884 N N . LEU A 1 505 ? -1.036 -22.244 -6.568 1.00 51.31 505 LEU A N 1
ATOM 3885 C CA . LEU A 1 505 ? 0.077 -23.173 -6.367 1.00 51.31 505 LEU A CA 1
ATOM 3886 C C . LEU A 1 505 ? 0.877 -22.842 -5.101 1.00 51.31 505 LEU A C 1
ATOM 3888 O O . LEU A 1 505 ? 1.245 -23.746 -4.358 1.00 51.31 505 LEU A O 1
ATOM 3892 N N . LEU A 1 506 ? 1.135 -21.559 -4.834 1.00 62.62 506 LEU A N 1
ATOM 3893 C CA . LEU A 1 506 ? 1.820 -21.138 -3.612 1.00 62.62 506 LEU A CA 1
ATOM 3894 C C . LEU A 1 506 ? 0.974 -21.412 -2.368 1.00 62.62 506 LEU A C 1
ATOM 3896 O O . LEU A 1 506 ? 1.521 -21.862 -1.365 1.00 62.62 506 LEU A O 1
ATOM 3900 N N . GLU A 1 507 ? -0.340 -21.196 -2.435 1.00 54.34 507 GLU A N 1
ATOM 3901 C CA . GLU A 1 507 ? -1.256 -21.525 -1.336 1.00 54.34 507 GLU A CA 1
ATOM 3902 C C . GLU A 1 507 ? -1.293 -23.032 -1.059 1.00 54.34 507 GLU A C 1
ATOM 3904 O O . GLU A 1 507 ? -1.185 -23.447 0.097 1.00 54.34 507 GLU A O 1
ATOM 3909 N N . ALA A 1 508 ? -1.359 -23.854 -2.112 1.00 40.62 508 ALA A N 1
ATOM 3910 C CA . ALA A 1 508 ? -1.304 -25.308 -2.004 1.00 40.62 508 ALA A CA 1
ATOM 3911 C C . ALA A 1 508 ? 0.027 -25.786 -1.401 1.00 40.62 508 ALA A C 1
ATOM 3913 O O . ALA A 1 508 ? 0.028 -26.579 -0.462 1.00 40.62 508 ALA A O 1
ATOM 3914 N N . CYS A 1 509 ? 1.162 -25.271 -1.880 1.00 49.69 509 CYS A N 1
ATOM 3915 C CA . CYS A 1 509 ? 2.475 -25.608 -1.329 1.00 49.69 509 CYS A CA 1
ATOM 3916 C C . CYS A 1 509 ? 2.613 -25.168 0.135 1.00 49.69 509 CYS A C 1
ATOM 3918 O O . CYS A 1 509 ? 3.104 -25.942 0.950 1.00 49.69 509 CYS A O 1
ATOM 3920 N N . ALA A 1 510 ? 2.137 -23.967 0.487 1.00 50.81 510 ALA A N 1
ATOM 3921 C CA . ALA A 1 510 ? 2.158 -23.468 1.861 1.00 50.81 510 ALA A CA 1
ATOM 3922 C C . ALA A 1 510 ? 1.294 -24.324 2.801 1.00 50.81 510 ALA A C 1
ATOM 3924 O O . ALA A 1 510 ? 1.678 -24.549 3.949 1.00 50.81 510 ALA A O 1
ATOM 3925 N N . PHE A 1 511 ? 0.149 -24.819 2.320 1.00 38.25 511 PHE A N 1
ATOM 3926 C CA . PHE A 1 511 ? -0.707 -25.751 3.052 1.00 38.25 511 PHE A CA 1
ATOM 3927 C C . PHE A 1 511 ? -0.031 -27.111 3.263 1.00 38.25 511 PHE A C 1
ATOM 3929 O O . PHE A 1 511 ? -0.028 -27.605 4.381 1.00 38.25 511 PHE A O 1
ATOM 3936 N N . LEU A 1 512 ? 0.584 -27.679 2.220 1.00 32.81 512 LEU A N 1
ATOM 3937 C CA . LEU A 1 512 ? 1.282 -28.972 2.279 1.00 32.81 512 LEU A CA 1
ATOM 3938 C C . LEU A 1 512 ? 2.573 -28.940 3.116 1.00 32.81 512 LEU A C 1
ATOM 3940 O O . LEU A 1 512 ? 3.084 -29.990 3.491 1.00 32.81 512 LEU A O 1
ATOM 3944 N N . SER A 1 513 ? 3.116 -27.747 3.372 1.00 38.69 513 SER A N 1
ATOM 3945 C CA . SER A 1 513 ? 4.305 -27.528 4.205 1.00 38.69 513 SER A CA 1
ATOM 3946 C C . SER A 1 513 ? 4.009 -27.247 5.688 1.00 38.69 513 SER A C 1
ATOM 3948 O O . SER A 1 513 ? 4.947 -27.026 6.454 1.00 38.69 513 SER A O 1
ATOM 3950 N N . ARG A 1 514 ? 2.729 -27.208 6.085 1.00 32.66 514 ARG A N 1
ATOM 3951 C CA . ARG A 1 514 ? 2.289 -27.201 7.491 1.00 32.66 514 ARG A CA 1
ATOM 3952 C C . ARG A 1 514 ? 2.006 -28.621 7.946 1.00 32.66 514 ARG A C 1
ATOM 3954 O O . ARG A 1 514 ? 2.263 -28.883 9.140 1.00 32.66 514 ARG A O 1
#

Secondary structure (DSSP, 8-state):
----SS--------SSHHHHHHHHHTTS---EEE-HHHHHHHHSTTT-EEEEEEEEEE-SSSEESEEEEEEEEETT----GGG-TT-EEEES-TT-IIIIIHHHHHHGGGTT---TTS-HHHHHHHHSSEEE-TTS-TTT-TTTTTT----TT-TT-SSTTSTT-HHHHHHHHHHTTS-SEEEEETTHHHHH--SHHHHTTEEEEPTTS-EEEGGGGGGS-SEEEEPPEEEEESSS--HHHHHHHHHHHHHHHSTTT-SS--TT-PPTT---SSS-TT--EEEEPPTT--HHHHH-HHHHHHHHHHH-S-SSSS---TTS-TTSGGGTT---STTS-STT-SSTTSTT-HHHHHHHHHHTTS-S-----HHHHHHTSTTS--STTTTT--GGG-EEEPTTS-EEEGGGGGGS-S-PPPPP-----HHHHHHHHHHHHHHHHHHSTT-TTTTTT--TT-STTS--SS-TT-------TT--SHHHHH-HHHHHHHHHHTTT---HHHHHHHHHT-

Radius of gyration: 28.43 Å; chains: 1; bounding box: 63×76×72 Å

Sequence (514 aa):
MKKVGGPSVSCTKRSSCQQCIQAIKANKADAVTLDGDLVFEAGQDPNKLRPIVAEVYGTQEKQRIHYYAVAIAKKGTNFQLNQLQGVRSCHTGLHMPAGWNIPMGTLRPFLNWKGPPEPLEEAAAKFFSASCVPCADGGRYPQLCRLCAGTEGKKCACSAQEPYFGHSGAFKCLQEGAGDVAFVRDSTVFENLPNKADQDKYELLCLNNARKPVDAFKNCHLARIPAHAVVARSVNGKEDLIWELLQKAQEKFGKDKSSSFQLFGSPEGEKDLLFKDSALGFSRIPSNIDSELYLGFNYINALQGLKENEFFSQSCAPGSDPKSNLCALCIGDEKGENKCVPNNSERYFGYTGAFRCLAERAGDVAFVKDVTVLQNTNGGNPEAWAKDLKLEDFELLCLDGTRKPVTEAVRCHLAMAPNHAVVSREDKATHLKQVLLDQQDQFGRNGAKCPREFCLFTSETKNLLFNDNTECLARLQGKNTYEEYLGSAYVTAVANLRQCSSSPLLEACAFLSR